Protein 6PBD (pdb70)

Structure (mmCIF, N/CA/C/O backbone):
data_6PBD
#
_entry.id   6PBD
#
_cell.length_a   67.683
_cell.length_b   117.939
_cell.length_c   119.598
_cell.angle_alpha   90.00
_cell.angle_beta   90.00
_cell.angle_gamma   90.00
#
_symmetry.space_group_name_H-M   'P 21 21 21'
#
loop_
_entity.id
_entity.type
_entity.pdbx_description
1 polymer 'Modification methylase CcrMI'
2 polymer "DNA (5'-D(*CP*GP*AP*TP*TP*CP*AP*AP*TP*GP*AP*AP*TP*CP*CP*CP*AP*AP*G)-3')"
3 polymer "DNA (5'-D(*GP*CP*TP*TP*GP*GP*GP*AP*TP*TP*CP*AP*TP*TP*GP*AP*AP*TP*C)-3')"
4 non-polymer SINEFUNGIN
5 non-polymer 1,2-ETHANEDIOL
6 water water
#
loop_
_atom_site.group_PDB
_atom_site.id
_atom_site.type_symbol
_atom_site.label_atom_id
_atom_site.label_alt_id
_atom_site.label_comp_id
_atom_site.label_asym_id
_atom_site.label_entity_id
_atom_site.label_seq_id
_atom_site.pdbx_PDB_ins_code
_atom_site.Cartn_x
_atom_site.Cartn_y
_atom_site.Cartn_z
_atom_site.occupancy
_atom_site.B_iso_or_equiv
_atom_site.auth_seq_id
_atom_site.auth_comp_id
_atom_site.auth_asym_id
_atom_site.auth_atom_id
_atom_site.pdbx_PDB_model_num
ATOM 1 N N . MET A 1 9 ? 30.709 24.977 -15.578 1.00 94.83 1 MET A N 1
ATOM 2 C CA . MET A 1 9 ? 31.710 24.012 -15.139 1.00 96.19 1 MET A CA 1
ATOM 3 C C . MET A 1 9 ? 32.788 24.697 -14.304 1.00 95.94 1 MET A C 1
ATOM 4 O O . MET A 1 9 ? 33.311 24.117 -13.351 1.00 97.95 1 MET A O 1
ATOM 9 N N . LYS A 1 10 ? 33.112 25.939 -14.665 1.00 94.86 2 LYS A N 1
ATOM 10 C CA . LYS A 1 10 ? 34.108 26.732 -13.945 1.00 86.47 2 LYS A CA 1
ATOM 11 C C . LYS A 1 10 ? 33.379 27.552 -12.888 1.00 79.48 2 LYS A C 1
ATOM 12 O O . LYS A 1 10 ? 32.954 28.684 -13.127 1.00 86.14 2 LYS A O 1
ATOM 18 N N . PHE A 1 11 ? 33.238 26.970 -11.700 1.00 66.63 3 PHE A N 1
ATOM 19 C CA . PHE A 1 11 ? 32.493 27.604 -10.623 1.00 62.27 3 PHE A CA 1
ATOM 20 C C . PHE A 1 11 ? 33.268 28.779 -10.032 1.00 67.02 3 PHE A C 1
ATOM 21 O O . PHE A 1 11 ? 34.496 28.867 -10.127 1.00 64.87 3 PHE A O 1
ATOM 29 N N . GLY A 1 12 ? 32.524 29.692 -9.413 1.00 60.90 4 GLY A N 1
ATOM 30 C CA . GLY A 1 12 ? 33.108 30.746 -8.621 1.00 58.56 4 GLY A CA 1
ATOM 31 C C . GLY A 1 12 ? 33.214 30.315 -7.173 1.00 62.22 4 GLY A C 1
ATOM 32 O O . GLY A 1 12 ? 33.119 29.128 -6.853 1.00 64.35 4 GLY A O 1
ATOM 33 N N . PRO A 1 13 ? 33.413 31.272 -6.263 1.00 66.92 5 PRO A N 1
ATOM 34 C CA . PRO A 1 13 ? 33.513 30.905 -4.840 1.00 55.20 5 PRO A CA 1
ATOM 35 C C . PRO A 1 13 ? 32.191 30.463 -4.239 1.00 49.94 5 PRO A C 1
ATOM 36 O O . PRO A 1 13 ? 32.188 29.665 -3.294 1.00 47.09 5 PRO A O 1
ATOM 40 N N . GLU A 1 14 ? 31.069 30.954 -4.755 1.00 55.43 6 GLU A N 1
ATOM 41 C CA . GLU A 1 14 ? 29.745 30.587 -4.273 1.00 50.61 6 GLU A CA 1
ATOM 42 C C . GLU A 1 14 ? 28.965 29.953 -5.414 1.00 55.20 6 GLU A C 1
ATOM 43 O O . GLU A 1 14 ? 28.866 30.534 -6.500 1.00 72.29 6 GLU A O 1
ATOM 49 N N . THR A 1 15 ? 28.419 28.764 -5.174 1.00 50.11 7 THR A N 1
ATOM 50 C CA . THR A 1 15 ? 27.603 28.079 -6.168 1.00 54.03 7 THR A CA 1
ATOM 51 C C . THR A 1 15 ? 26.378 27.508 -5.476 1.00 45.66 7 THR A C 1
ATOM 52 O O . THR A 1 15 ? 26.504 26.706 -4.546 1.00 52.60 7 THR A O 1
ATOM 56 N N . ILE A 1 16 ? 25.200 27.923 -5.931 1.00 47.27 8 ILE A N 1
ATOM 57 C CA . ILE A 1 16 ? 23.924 27.463 -5.401 1.00 60.22 8 ILE A CA 1
ATOM 58 C C . ILE A 1 16 ? 23.166 26.804 -6.543 1.00 47.39 8 ILE A C 1
ATOM 59 O O . ILE A 1 16 ? 22.937 27.432 -7.583 1.00 50.50 8 ILE A O 1
ATOM 64 N N . ILE A 1 17 ? 22.785 25.543 -6.357 1.00 50.65 9 ILE A N 1
ATOM 65 C CA . ILE A 1 17 ? 22.191 24.734 -7.415 1.00 56.36 9 ILE A CA 1
ATOM 66 C C . ILE A 1 17 ? 20.815 24.268 -6.964 1.00 46.24 9 ILE A C 1
ATOM 67 O O . ILE A 1 17 ? 20.678 23.654 -5.901 1.00 43.52 9 ILE A O 1
ATOM 72 N N . HIS A 1 18 ? 19.806 24.553 -7.782 1.00 49.01 10 HIS A N 1
ATOM 73 C CA . HIS A 1 18 ? 18.427 24.157 -7.517 1.00 50.27 10 HIS A CA 1
ATOM 74 C C . HIS A 1 18 ? 18.175 22.805 -8.178 1.00 49.53 10 HIS A C 1
ATOM 75 O O . HIS A 1 18 ? 18.212 22.694 -9.408 1.00 57.57 10 HIS A O 1
ATOM 82 N N . GLY A 1 19 ? 17.922 21.783 -7.374 1.00 46.95 11 GLY A N 1
ATOM 83 C CA . GLY A 1 19 ? 17.621 20.475 -7.917 1.00 47.41 11 GLY A CA 1
ATOM 84 C C . GLY A 1 19 ? 17.859 19.380 -6.894 1.00 44.25 11 GLY A C 1
ATOM 85 O O . GLY A 1 19 ? 18.149 19.641 -5.726 1.00 43.91 11 GLY A O 1
ATOM 86 N N . ASP A 1 20 ? 17.724 18.143 -7.370 1.00 44.77 12 ASP A N 1
ATOM 87 C CA . ASP A 1 20 ? 17.914 16.968 -6.529 1.00 50.27 12 ASP A CA 1
ATOM 88 C C . ASP A 1 20 ? 19.401 16.665 -6.377 1.00 40.69 12 ASP A C 1
ATOM 89 O O . ASP A 1 20 ? 20.149 16.674 -7.359 1.00 44.30 12 ASP A O 1
ATOM 94 N N . CYS A 1 21 ? 19.825 16.381 -5.141 1.00 39.67 13 CYS A N 1
ATOM 95 C CA . CYS A 1 21 ? 21.254 16.287 -4.855 1.00 41.07 13 CYS A CA 1
ATOM 96 C C . CYS A 1 21 ? 21.905 15.097 -5.547 1.00 45.02 13 CYS A C 1
ATOM 97 O O . CYS A 1 21 ? 23.081 15.169 -5.914 1.00 56.26 13 CYS A O 1
ATOM 100 N N . ILE A 1 22 ? 21.173 13.999 -5.727 1.00 45.07 14 ILE A N 1
ATOM 101 C CA . ILE A 1 22 ? 21.739 12.846 -6.420 1.00 49.45 14 ILE A CA 1
ATOM 102 C C . ILE A 1 22 ? 22.013 13.186 -7.880 1.00 51.67 14 ILE A C 1
ATOM 103 O O . ILE A 1 22 ? 23.117 12.965 -8.391 1.00 57.47 14 ILE A O 1
ATOM 108 N N . GLU A 1 23 ? 21.012 13.741 -8.568 1.00 43.97 15 GLU A N 1
ATOM 109 C CA . GLU A 1 23 ? 21.182 14.098 -9.973 1.00 48.42 15 GLU A CA 1
ATOM 110 C C . GLU A 1 23 ? 22.259 15.162 -10.154 1.00 51.54 15 GLU A C 1
ATOM 111 O O . GLU A 1 23 ? 23.072 15.082 -11.082 1.00 56.79 15 GLU A O 1
ATOM 117 N N . GLN A 1 24 ? 22.290 16.163 -9.272 1.00 49.12 16 GLN A N 1
ATOM 118 C CA . GLN A 1 24 ? 23.224 17.268 -9.455 1.00 45.17 16 GLN A CA 1
ATOM 119 C C . GLN A 1 24 ? 24.649 16.866 -9.093 1.00 47.21 16 GLN A C 1
ATOM 120 O O . GLN A 1 24 ? 25.604 17.316 -9.737 1.00 58.11 16 GLN A O 1
ATOM 126 N N . MET A 1 25 ? 24.818 16.025 -8.067 1.00 45.43 17 MET A N 1
ATOM 127 C CA . MET A 1 25 ? 26.156 15.545 -7.730 1.00 41.82 17 MET A CA 1
ATOM 128 C C . MET A 1 25 ? 26.726 14.686 -8.851 1.00 43.47 17 MET A C 1
ATOM 129 O O . MET A 1 25 ? 27.918 14.778 -9.170 1.00 48.79 17 MET A O 1
ATOM 134 N N . ASN A 1 26 ? 25.887 13.857 -9.476 1.00 47.72 18 ASN A N 1
ATOM 135 C CA . ASN A 1 26 ? 26.351 13.032 -10.586 1.00 55.36 18 ASN A CA 1
ATOM 136 C C . ASN A 1 26 ? 26.785 13.865 -11.786 1.00 57.06 18 ASN A C 1
ATOM 137 O O . ASN A 1 26 ? 27.524 13.358 -12.637 1.00 61.66 18 ASN A O 1
ATOM 142 N N . ALA A 1 27 ? 26.351 15.123 -11.872 1.00 49.45 19 ALA A N 1
ATOM 143 C CA . ALA A 1 27 ? 26.763 16.013 -12.949 1.00 52.12 19 ALA A CA 1
ATOM 144 C C . ALA A 1 27 ? 28.054 16.761 -12.645 1.00 52.07 19 ALA A C 1
ATOM 145 O O . ALA A 1 27 ? 28.640 17.349 -13.561 1.00 56.76 19 ALA A O 1
ATOM 147 N N . LEU A 1 28 ? 28.506 16.759 -11.389 1.00 53.18 20 LEU A N 1
ATOM 148 C CA . LEU A 1 28 ? 29.773 17.364 -11.015 1.00 53.62 20 LEU A CA 1
ATOM 149 C C . LEU A 1 28 ? 30.930 16.434 -11.376 1.00 56.18 20 LEU A C 1
ATOM 150 O O . LEU A 1 28 ? 30.761 15.213 -11.425 1.00 59.07 20 LEU A O 1
ATOM 155 N N . PRO A 1 29 ? 32.115 16.988 -11.636 1.00 58.36 21 PRO A N 1
ATOM 156 C CA . PRO A 1 29 ? 33.279 16.133 -11.894 1.00 54.98 21 PRO A CA 1
ATOM 157 C C . PRO A 1 29 ? 33.635 15.315 -10.662 1.00 50.13 21 PRO A C 1
ATOM 158 O O . PRO A 1 29 ? 33.393 15.726 -9.526 1.00 48.05 21 PRO A O 1
ATOM 162 N N . GLU A 1 30 ? 34.217 14.143 -10.897 1.00 54.25 22 GLU A N 1
ATOM 163 C CA . GLU A 1 30 ? 34.625 13.289 -9.792 1.00 59.14 22 GLU A CA 1
ATOM 164 C C . GLU A 1 30 ? 35.861 13.856 -9.097 1.00 60.56 22 GLU A C 1
ATOM 165 O O . GLU A 1 30 ? 36.674 14.560 -9.704 1.00 60.83 22 GLU A O 1
ATOM 171 N N . LYS A 1 31 ? 35.989 13.545 -7.806 1.00 55.25 23 LYS A N 1
ATOM 172 C CA . LYS A 1 31 ? 37.127 13.972 -6.990 1.00 55.66 23 LYS A CA 1
ATOM 173 C C . LYS A 1 31 ? 37.319 15.485 -7.070 1.00 53.94 23 LYS A C 1
ATOM 174 O O . LYS A 1 31 ? 38.407 15.990 -7.353 1.00 48.63 23 LYS A O 1
ATOM 180 N N . SER A 1 32 ? 36.236 16.214 -6.802 1.00 59.62 24 SER A N 1
ATOM 181 C CA . SER A 1 32 ? 36.188 17.647 -7.039 1.00 57.21 24 SER A CA 1
ATOM 182 C C . SER A 1 32 ? 36.022 18.495 -5.784 1.00 49.34 24 SER A C 1
ATOM 183 O O . SER A 1 32 ? 36.164 19.719 -5.874 1.00 51.02 24 SER A O 1
ATOM 186 N N . VAL A 1 33 ? 35.726 17.901 -4.626 1.00 44.41 25 VAL A N 1
ATOM 187 C CA . VAL A 1 33 ? 35.461 18.673 -3.418 1.00 47.42 25 VAL A CA 1
ATOM 188 C C . VAL A 1 33 ? 36.316 18.155 -2.269 1.00 49.76 25 VAL A C 1
ATOM 189 O O . VAL A 1 33 ? 36.609 16.959 -2.169 1.00 44.27 25 VAL A O 1
ATOM 193 N N . ASP A 1 34 ? 36.711 19.077 -1.388 1.00 47.46 26 ASP A N 1
ATOM 194 C CA . ASP A 1 34 ? 37.579 18.735 -0.267 1.00 40.18 26 ASP A CA 1
ATOM 195 C C . ASP A 1 34 ? 36.796 18.205 0.927 1.00 36.69 26 ASP A C 1
ATOM 196 O O . ASP A 1 34 ? 37.291 17.334 1.650 1.00 35.38 26 ASP A O 1
ATOM 201 N N . LEU A 1 35 ? 35.586 18.709 1.148 1.00 36.50 27 LEU A N 1
ATOM 202 C CA . LEU A 1 35 ? 34.796 18.303 2.297 1.00 34.17 27 LEU A CA 1
ATOM 203 C C . LEU A 1 35 ? 33.329 18.286 1.907 1.00 31.42 27 LEU A C 1
ATOM 204 O O . LEU A 1 35 ? 32.879 19.097 1.094 1.00 39.58 27 LEU A O 1
ATOM 209 N N . ILE A 1 36 ? 32.587 17.359 2.502 1.00 32.45 28 ILE A N 1
ATOM 210 C CA . ILE A 1 36 ? 31.143 17.269 2.331 1.00 35.06 28 ILE A CA 1
ATOM 211 C C . ILE A 1 36 ? 30.494 17.361 3.704 1.00 34.81 28 ILE A C 1
ATOM 212 O O . ILE A 1 36 ? 30.881 16.637 4.629 1.00 38.12 28 ILE A O 1
ATOM 217 N N . PHE A 1 37 ? 29.530 18.268 3.845 1.00 38.29 29 PHE A N 1
ATOM 218 C CA . PHE A 1 37 ? 28.701 18.352 5.040 1.00 39.91 29 PHE A CA 1
ATOM 219 C C . PHE A 1 37 ? 27.264 18.061 4.639 1.00 37.55 29 PHE A C 1
ATOM 220 O O . PHE A 1 37 ? 26.683 18.792 3.831 1.00 35.42 29 PHE A O 1
ATOM 228 N N . ALA A 1 38 ? 26.690 17.007 5.210 1.00 41.64 30 ALA A N 1
ATOM 229 C CA . ALA A 1 38 ? 25.355 16.553 4.845 1.00 46.57 30 ALA A CA 1
ATOM 230 C C . ALA A 1 38 ? 24.460 16.565 6.075 1.00 47.57 30 ALA A C 1
ATOM 231 O O . ALA A 1 38 ? 24.763 15.907 7.077 1.00 35.95 30 ALA A O 1
ATOM 233 N N . ASP A 1 39 ? 23.366 17.313 5.992 1.00 46.45 31 ASP A N 1
ATOM 234 C CA . ASP A 1 39 ? 22.292 17.297 6.974 1.00 28.51 31 ASP A CA 1
ATOM 235 C C . ASP A 1 39 ? 21.061 16.697 6.305 1.00 28.20 31 ASP A C 1
ATOM 236 O O . ASP A 1 39 ? 20.139 17.431 5.931 1.00 32.52 31 ASP A O 1
ATOM 241 N N . PRO A 1 40 ? 21.008 15.381 6.127 1.00 31.37 32 PRO A N 1
ATOM 242 C CA . PRO A 1 40 ? 19.899 14.778 5.386 1.00 38.65 32 PRO A CA 1
ATOM 243 C C . PRO A 1 40 ? 18.635 14.776 6.223 1.00 42.76 32 PRO A C 1
ATOM 244 O O . PRO A 1 40 ? 18.696 14.952 7.450 1.00 34.32 32 PRO A O 1
ATOM 248 N N . PRO A 1 41 ? 17.471 14.589 5.604 1.00 36.71 33 PRO A N 1
ATOM 249 C CA . PRO A 1 41 ? 16.255 14.346 6.387 1.00 33.54 33 PRO A CA 1
ATOM 250 C C . PRO A 1 41 ? 16.456 13.172 7.336 1.00 35.56 33 PRO A C 1
ATOM 251 O O . PRO A 1 41 ? 17.050 12.153 6.974 1.00 33.43 33 PRO A O 1
ATOM 255 N N . TYR A 1 42 ? 15.967 13.327 8.570 1.00 29.29 34 TYR A N 1
ATOM 256 C CA . TYR A 1 42 ? 16.162 12.300 9.587 1.00 28.94 34 TYR A CA 1
ATOM 257 C C . TYR A 1 42 ? 15.116 11.197 9.521 1.00 31.39 34 TYR A C 1
ATOM 258 O O . TYR A 1 42 ? 15.361 10.102 10.041 1.00 35.37 34 TYR A O 1
ATOM 267 N N . ASN A 1 43 ? 13.964 11.458 8.901 1.00 32.33 35 ASN A N 1
ATOM 268 C CA . ASN A 1 43 ? 12.816 10.554 8.944 1.00 31.86 35 ASN A CA 1
ATOM 269 C C . ASN A 1 43 ? 12.417 10.283 10.400 1.00 34.70 35 ASN A C 1
ATOM 270 O O . ASN A 1 43 ? 12.620 9.201 10.955 1.00 36.80 35 ASN A O 1
ATOM 275 N N . LEU A 1 44 ? 11.848 11.325 11.011 1.00 36.73 36 LEU A N 1
ATOM 276 C CA . LEU A 1 44 ? 11.522 11.273 12.432 1.00 34.39 36 LEU A CA 1
ATOM 277 C C . LEU A 1 44 ? 10.416 10.269 12.732 1.00 35.87 36 LEU A C 1
ATOM 278 O O . LEU A 1 44 ? 10.348 9.748 13.850 1.00 38.51 36 LEU A O 1
ATOM 283 N N . GLN A 1 45 ? 9.550 9.985 11.756 1.00 35.94 37 GLN A N 1
ATOM 284 C CA . GLN A 1 45 ? 8.425 9.065 11.936 1.00 37.78 37 GLN A CA 1
ATOM 285 C C . GLN A 1 45 ? 7.547 9.494 13.113 1.00 44.08 37 GLN A C 1
ATOM 286 O O . GLN A 1 45 ? 7.285 8.724 14.041 1.00 43.36 37 GLN A O 1
ATOM 292 N N . LEU A 1 46 ? 7.094 10.744 13.068 1.00 43.36 38 LEU A N 1
ATOM 293 C CA . LEU A 1 46 ? 6.226 11.278 14.107 1.00 43.49 38 LEU A CA 1
ATOM 294 C C . LEU A 1 46 ? 4.796 10.795 13.902 1.00 56.47 38 LEU A C 1
ATOM 295 O O . LEU A 1 46 ? 4.292 10.756 12.775 1.00 68.57 38 LEU A O 1
ATOM 300 N N . GLY A 1 47 ? 4.143 10.428 15.001 1.00 58.96 39 GLY A N 1
ATOM 301 C CA . GLY A 1 47 ? 2.792 9.905 14.939 1.00 62.22 39 GLY A CA 1
ATOM 302 C C . GLY A 1 47 ? 1.734 10.957 14.683 1.00 67.19 39 GLY A C 1
ATOM 303 O O . GLY A 1 47 ? 0.893 10.795 13.793 1.00 86.55 39 GLY A O 1
ATOM 304 N N . GLY A 1 48 ? 1.760 12.040 15.455 1.00 61.30 40 GLY A N 1
ATOM 305 C CA . GLY A 1 48 ? 0.767 13.086 15.316 1.00 60.06 40 GLY A CA 1
ATOM 306 C C . GLY A 1 48 ? 1.123 14.355 16.062 1.00 62.67 40 GLY A C 1
ATOM 307 O O . GLY A 1 48 ? 2.304 14.665 16.244 1.00 69.66 40 GLY A O 1
ATOM 308 N N . ASP A 1 49 ? 0.108 15.094 16.503 1.00 57.53 41 ASP A N 1
ATOM 309 C CA . ASP A 1 49 ? 0.339 16.366 17.171 1.00 59.06 41 ASP A CA 1
ATOM 310 C C . ASP A 1 49 ? 0.850 16.160 18.593 1.00 58.10 41 ASP A C 1
ATOM 311 O O . ASP A 1 49 ? 0.466 15.216 19.289 1.00 59.33 41 ASP A O 1
ATOM 316 N N . LEU A 1 50 ? 1.725 17.067 19.018 1.00 54.88 42 LEU A N 1
ATOM 317 C CA . LEU A 1 50 ? 2.261 17.100 20.371 1.00 47.27 42 LEU A CA 1
ATOM 318 C C . LEU A 1 50 ? 1.932 18.449 20.993 1.00 46.96 42 LEU A C 1
ATOM 319 O O . LEU A 1 50 ? 2.197 19.493 20.388 1.00 46.39 42 LEU A O 1
ATOM 324 N N . LEU A 1 51 ? 1.360 18.427 22.194 1.00 49.66 43 LEU A N 1
ATOM 325 C CA . LEU A 1 51 ? 0.955 19.636 22.895 1.00 47.54 43 LEU A CA 1
ATOM 326 C C . LEU A 1 51 ? 1.867 19.890 24.089 1.00 50.93 43 LEU A C 1
ATOM 327 O O . LEU A 1 51 ? 2.261 18.955 24.793 1.00 53.08 43 LEU A O 1
ATOM 332 N N . ARG A 1 52 ? 2.199 21.161 24.309 1.00 53.42 44 ARG A N 1
ATOM 333 C CA . ARG A 1 52 ? 2.916 21.566 25.504 1.00 45.32 44 ARG A CA 1
ATOM 334 C C . ARG A 1 52 ? 1.992 21.471 26.719 1.00 46.79 44 ARG A C 1
ATOM 335 O O . ARG A 1 52 ? 0.772 21.367 26.570 1.00 46.94 44 ARG A O 1
ATOM 343 N N . PRO A 1 53 ? 2.552 21.493 27.936 1.00 47.32 45 PRO A N 1
ATOM 344 C CA . PRO A 1 53 ? 1.693 21.423 29.133 1.00 49.66 45 PRO A CA 1
ATOM 345 C C . PRO A 1 53 ? 0.622 22.499 29.195 1.00 53.01 45 PRO A C 1
ATOM 346 O O . PRO A 1 53 ? -0.416 22.285 29.834 1.00 62.01 45 PRO A O 1
ATOM 350 N N . ASP A 1 54 ? 0.834 23.650 28.556 1.00 61.15 46 ASP A N 1
ATOM 351 C CA . ASP A 1 54 ? -0.175 24.698 28.486 1.00 64.53 46 ASP A CA 1
ATOM 352 C C . ASP A 1 54 ? -1.097 24.544 27.278 1.00 69.00 46 ASP A C 1
ATOM 353 O O . ASP A 1 54 ? -1.760 25.514 26.890 1.00 69.59 46 ASP A O 1
ATOM 358 N N . ASN A 1 55 ? -1.140 23.353 26.677 1.00 63.99 47 ASN A N 1
ATOM 359 C CA . ASN A 1 55 ? -2.029 22.968 25.581 1.00 61.78 47 ASN A CA 1
ATOM 360 C C . ASN A 1 55 ? -1.718 23.668 24.264 1.00 67.51 47 ASN A C 1
ATOM 361 O O . ASN A 1 55 ? -2.509 23.563 23.319 1.00 77.38 47 ASN A O 1
ATOM 366 N N . SER A 1 56 ? -0.596 24.375 24.165 1.00 58.54 48 SER A N 1
ATOM 367 C CA . SER A 1 56 ? -0.198 24.961 22.894 1.00 62.05 48 SER A CA 1
ATOM 368 C C . SER A 1 56 ? 0.528 23.926 22.041 1.00 58.09 48 SER A C 1
ATOM 369 O O . SER A 1 56 ? 1.260 23.071 22.550 1.00 52.77 48 SER A O 1
ATOM 372 N N . LYS A 1 57 ? 0.317 24.009 20.730 1.00 56.45 49 LYS A N 1
ATOM 373 C CA . LYS A 1 57 ? 0.839 23.003 19.817 1.00 54.15 49 LYS A CA 1
ATOM 374 C C . LYS A 1 57 ? 2.308 23.255 19.501 1.00 48.84 49 LYS A C 1
ATOM 375 O O . LYS A 1 57 ? 2.743 24.401 19.350 1.00 57.24 49 LYS A O 1
ATOM 381 N N . VAL A 1 58 ? 3.072 22.172 19.409 1.00 45.79 50 VAL A N 1
ATOM 382 C CA . VAL A 1 58 ? 4.458 22.238 18.964 1.00 45.36 50 VAL A CA 1
ATOM 383 C C . VAL A 1 58 ? 4.485 22.259 17.441 1.00 52.09 50 VAL A C 1
ATOM 384 O O . VAL A 1 58 ? 3.834 21.437 16.785 1.00 56.47 50 VAL A O 1
ATOM 388 N N . ASP A 1 59 ? 5.233 23.202 16.873 1.00 47.42 51 ASP A N 1
ATOM 389 C CA . ASP A 1 59 ? 5.433 23.255 15.426 1.00 53.35 51 ASP A CA 1
ATOM 390 C C . ASP A 1 59 ? 6.464 22.190 15.070 1.00 52.62 51 ASP A C 1
ATOM 391 O O . ASP A 1 59 ? 7.671 22.436 15.047 1.00 49.59 51 ASP A O 1
ATOM 396 N N . ALA A 1 60 ? 5.977 20.985 14.800 1.00 51.96 52 ALA A N 1
ATOM 397 C CA . ALA A 1 60 ? 6.839 19.844 14.539 1.00 46.03 52 ALA A CA 1
ATOM 398 C C . ALA A 1 60 ? 7.278 19.813 13.079 1.00 46.10 52 ALA A C 1
ATOM 399 O O . ALA A 1 60 ? 6.622 20.362 12.190 1.00 42.70 52 ALA A O 1
ATOM 401 N N . VAL A 1 61 ? 8.413 19.157 12.844 1.00 41.77 53 VAL A N 1
ATOM 402 C CA . VAL A 1 61 ? 8.930 18.959 11.497 1.00 44.09 53 VAL A CA 1
ATOM 403 C C . VAL A 1 61 ? 8.072 17.912 10.800 1.00 52.51 53 VAL A C 1
ATOM 404 O O . VAL A 1 61 ? 8.315 16.706 10.925 1.00 55.32 53 VAL A O 1
ATOM 408 N N . ASP A 1 62 ? 7.053 18.369 10.070 1.00 51.63 54 ASP A N 1
ATOM 409 C CA . ASP A 1 62 ? 6.135 17.489 9.357 1.00 60.84 54 ASP A CA 1
ATOM 410 C C . ASP A 1 62 ? 6.215 17.687 7.848 1.00 57.29 54 ASP A C 1
ATOM 411 O O . ASP A 1 62 ? 5.316 17.254 7.120 1.00 60.69 54 ASP A O 1
ATOM 416 N N . ASP A 1 63 ? 7.277 18.331 7.368 1.00 57.81 55 ASP A N 1
ATOM 417 C CA . ASP A 1 63 ? 7.401 18.640 5.951 1.00 55.86 55 ASP A CA 1
ATOM 418 C C . ASP A 1 63 ? 7.476 17.363 5.121 1.00 56.61 55 ASP A C 1
ATOM 419 O O . ASP A 1 63 ? 7.898 16.305 5.599 1.00 50.67 55 ASP A O 1
ATOM 424 N N . HIS A 1 64 ? 7.059 17.479 3.857 1.00 52.12 56 HIS A N 1
ATOM 425 C CA . HIS A 1 64 ? 6.975 16.314 2.983 1.00 44.02 56 HIS A CA 1
ATOM 426 C C . HIS A 1 64 ? 8.333 15.661 2.771 1.00 42.50 56 HIS A C 1
ATOM 427 O O . HIS A 1 64 ? 8.410 14.438 2.606 1.00 50.20 56 HIS A O 1
ATOM 434 N N . TRP A 1 65 ? 9.411 16.447 2.775 1.00 43.68 57 TRP A N 1
ATOM 435 C CA . TRP A 1 65 ? 10.725 15.892 2.466 1.00 39.57 57 TRP A CA 1
ATOM 436 C C . TRP A 1 65 ? 11.304 15.044 3.593 1.00 37.72 57 TRP A C 1
ATOM 437 O O . TRP A 1 65 ? 12.376 14.461 3.404 1.00 42.58 57 TRP A O 1
ATOM 448 N N . ASP A 1 66 ? 10.643 14.953 4.746 1.00 40.12 58 ASP A N 1
ATOM 449 C CA . ASP A 1 66 ? 11.084 14.078 5.824 1.00 39.93 58 ASP A CA 1
ATOM 450 C C . ASP A 1 66 ? 10.243 12.810 5.920 1.00 38.71 58 ASP A C 1
ATOM 451 O O . ASP A 1 66 ? 10.449 12.007 6.834 1.00 46.75 58 ASP A O 1
ATOM 456 N N . GLN A 1 67 ? 9.312 12.605 4.992 1.00 39.80 59 GLN A N 1
ATOM 457 C CA . GLN A 1 67 ? 8.415 11.457 5.018 1.00 45.30 59 GLN A CA 1
ATOM 458 C C . GLN A 1 67 ? 8.981 10.350 4.138 1.00 49.79 59 GLN A C 1
ATOM 459 O O . GLN A 1 67 ? 9.231 10.563 2.947 1.00 50.71 59 GLN A O 1
ATOM 465 N N . PHE A 1 68 ? 9.184 9.175 4.728 1.00 46.65 60 PHE A N 1
ATOM 466 C CA . PHE A 1 68 ? 9.630 7.993 4.009 1.00 39.42 60 PHE A CA 1
ATOM 467 C C . PHE A 1 68 ? 8.698 6.837 4.332 1.00 48.22 60 PHE A C 1
ATOM 468 O O . PHE A 1 68 ? 8.166 6.740 5.442 1.00 56.10 60 PHE A O 1
ATOM 476 N N . GLU A 1 69 ? 8.503 5.958 3.348 1.00 51.90 61 GLU A N 1
ATOM 477 C CA . GLU A 1 69 ? 7.557 4.862 3.526 1.00 55.70 61 GLU A CA 1
ATOM 478 C C . GLU A 1 69 ? 8.039 3.849 4.557 1.00 57.27 61 GLU A C 1
ATOM 479 O O . GLU A 1 69 ? 7.215 3.205 5.216 1.00 62.18 61 GLU A O 1
ATOM 485 N N . SER A 1 70 ? 9.351 3.700 4.723 1.00 52.21 62 SER A N 1
ATOM 486 C CA . SER A 1 70 ? 9.883 2.657 5.591 1.00 48.10 62 SER A CA 1
ATOM 487 C C . SER A 1 70 ? 11.370 2.900 5.808 1.00 46.41 62 SER A C 1
ATOM 488 O O . SER A 1 70 ? 11.970 3.797 5.208 1.00 44.30 62 SER A O 1
ATOM 491 N N . PHE A 1 71 ? 11.957 2.077 6.682 1.00 45.54 63 PHE A N 1
ATOM 492 C CA . PHE A 1 71 ? 13.409 2.047 6.823 1.00 43.88 63 PHE A CA 1
ATOM 493 C C . PHE A 1 71 ? 14.080 1.690 5.504 1.00 47.09 63 PHE A C 1
ATOM 494 O O . PHE A 1 71 ? 15.100 2.285 5.137 1.00 43.90 63 PHE A O 1
ATOM 502 N N . ALA A 1 72 ? 13.520 0.715 4.780 1.00 44.04 64 ALA A N 1
ATOM 503 C CA . ALA A 1 72 ? 14.133 0.254 3.538 1.00 47.55 64 ALA A CA 1
ATOM 504 C C . ALA A 1 72 ? 14.162 1.358 2.488 1.00 50.72 64 ALA A C 1
ATOM 505 O O . ALA A 1 72 ? 15.152 1.507 1.762 1.00 56.78 64 ALA A O 1
ATOM 507 N N . ALA A 1 73 ? 13.083 2.137 2.387 1.00 47.89 65 ALA A N 1
ATOM 508 C CA . ALA A 1 73 ? 13.080 3.267 1.465 1.00 53.17 65 ALA A CA 1
ATOM 509 C C . ALA A 1 73 ? 14.111 4.314 1.873 1.00 52.44 65 ALA A C 1
ATOM 510 O O . ALA A 1 73 ? 14.766 4.917 1.014 1.00 52.69 65 ALA A O 1
ATOM 512 N N . TYR A 1 74 ? 14.277 4.539 3.181 1.00 43.87 66 TYR A N 1
ATOM 513 C CA . TYR A 1 74 ? 15.280 5.494 3.642 1.00 31.93 66 TYR A CA 1
ATOM 514 C C . TYR A 1 74 ? 16.692 4.985 3.375 1.00 36.22 66 TYR A C 1
ATOM 515 O O . TYR A 1 74 ? 17.584 5.768 3.028 1.00 36.21 66 TYR A O 1
ATOM 524 N N . ASP A 1 75 ? 16.915 3.678 3.536 1.00 38.43 67 ASP A N 1
ATOM 525 C CA . ASP A 1 75 ? 18.241 3.117 3.294 1.00 36.35 67 ASP A CA 1
ATOM 526 C C . ASP A 1 75 ? 18.626 3.210 1.821 1.00 41.78 67 ASP A C 1
ATOM 527 O O . ASP A 1 75 ? 19.781 3.512 1.497 1.00 46.34 67 ASP A O 1
ATOM 532 N N . LYS A 1 76 ? 17.680 2.953 0.913 1.00 41.02 68 LYS A N 1
ATOM 533 C CA . LYS A 1 76 ? 17.984 3.072 -0.511 1.00 49.02 68 LYS A CA 1
ATOM 534 C C . LYS A 1 76 ? 18.331 4.509 -0.879 1.00 46.82 68 LYS A C 1
ATOM 535 O O . LYS A 1 76 ? 19.284 4.752 -1.627 1.00 42.30 68 LYS A O 1
ATOM 541 N N . PHE A 1 77 ? 17.573 5.475 -0.352 1.00 48.83 69 PHE A N 1
ATOM 542 C CA . PHE A 1 77 ? 17.917 6.879 -0.550 1.00 34.05 69 PHE A CA 1
ATOM 543 C C . PHE A 1 77 ? 19.283 7.202 0.042 1.00 33.80 69 PHE A C 1
ATOM 544 O O . PHE A 1 77 ? 20.094 7.892 -0.589 1.00 36.93 69 PHE A O 1
ATOM 552 N N . THR A 1 78 ? 19.563 6.696 1.246 1.00 34.38 70 THR A N 1
ATOM 553 C CA . THR A 1 78 ? 20.826 7.000 1.914 1.00 32.83 70 THR A CA 1
ATOM 554 C C . THR A 1 78 ? 22.017 6.463 1.126 1.00 37.67 70 THR A C 1
ATOM 555 O O . THR A 1 78 ? 22.991 7.184 0.881 1.00 35.19 70 THR A O 1
ATOM 559 N N . ARG A 1 79 ? 21.959 5.190 0.727 1.00 38.96 71 ARG A N 1
ATOM 560 C CA . ARG A 1 79 ? 23.063 4.608 -0.030 1.00 39.67 71 ARG A CA 1
ATOM 561 C C . ARG A 1 79 ? 23.251 5.302 -1.371 1.00 43.29 71 ARG A C 1
ATOM 562 O O . ARG A 1 79 ? 24.365 5.326 -1.907 1.00 48.45 71 ARG A O 1
ATOM 570 N N . GLU A 1 80 ? 22.183 5.884 -1.920 1.00 42.09 72 GLU A N 1
ATOM 571 C CA . GLU A 1 80 ? 22.261 6.505 -3.238 1.00 40.27 72 GLU A CA 1
ATOM 572 C C . GLU A 1 80 ? 23.004 7.838 -3.189 1.00 35.88 72 GLU A C 1
ATOM 573 O O . GLU A 1 80 ? 23.938 8.061 -3.966 1.00 41.97 72 GLU A O 1
ATOM 579 N N . TRP A 1 81 ? 22.617 8.738 -2.282 1.00 36.73 73 TRP A N 1
ATOM 580 C CA . TRP A 1 81 ? 23.305 10.025 -2.236 1.00 42.09 73 TRP A CA 1
ATOM 581 C C . TRP A 1 81 ? 24.694 9.899 -1.619 1.00 36.33 73 TRP A C 1
ATOM 582 O O . TRP A 1 81 ? 25.587 10.686 -1.953 1.00 37.90 73 TRP A O 1
ATOM 593 N N . LEU A 1 82 ? 24.900 8.922 -0.731 1.00 41.14 74 LEU A N 1
ATOM 594 C CA . LEU A 1 82 ? 26.239 8.687 -0.198 1.00 30.79 74 LEU A CA 1
ATOM 595 C C . LEU A 1 82 ? 27.185 8.192 -1.284 1.00 32.58 74 LEU A C 1
ATOM 596 O O . LEU A 1 82 ? 28.359 8.580 -1.315 1.00 43.25 74 LEU A O 1
ATOM 601 N N . LYS A 1 83 ? 26.696 7.338 -2.185 1.00 34.19 75 LYS A N 1
ATOM 602 C CA . LYS A 1 83 ? 27.527 6.895 -3.299 1.00 36.34 75 LYS A CA 1
ATOM 603 C C . LYS A 1 83 ? 27.869 8.056 -4.225 1.00 42.09 75 LYS A C 1
ATOM 604 O O . LYS A 1 83 ? 29.013 8.180 -4.680 1.00 47.03 75 LYS A O 1
ATOM 610 N N . ALA A 1 84 ? 26.892 8.920 -4.513 1.00 39.79 76 ALA A N 1
ATOM 611 C CA . ALA A 1 84 ? 27.168 10.093 -5.334 1.00 41.17 76 ALA A CA 1
ATOM 612 C C . ALA A 1 84 ? 28.102 11.062 -4.623 1.00 40.96 76 ALA A C 1
ATOM 613 O O . ALA A 1 84 ? 28.927 11.714 -5.273 1.00 41.58 76 ALA A O 1
ATOM 615 N N . ALA A 1 85 ? 27.998 11.163 -3.296 1.00 38.92 77 ALA A N 1
ATOM 616 C CA . ALA A 1 85 ? 28.898 12.037 -2.549 1.00 38.98 77 ALA A CA 1
ATOM 617 C C . ALA A 1 85 ? 30.329 11.514 -2.594 1.00 38.39 77 ALA A C 1
ATOM 618 O O . ALA A 1 85 ? 31.274 12.277 -2.827 1.00 40.83 77 ALA A O 1
ATOM 620 N N . ARG A 1 86 ? 30.507 10.208 -2.379 1.00 39.18 78 ARG A N 1
ATOM 621 C CA . ARG A 1 86 ? 31.845 9.628 -2.407 1.00 43.56 78 ARG A CA 1
ATOM 622 C C . ARG A 1 86 ? 32.506 9.804 -3.769 1.00 52.16 78 ARG A C 1
ATOM 623 O O . ARG A 1 86 ? 33.734 9.926 -3.851 1.00 66.25 78 ARG A O 1
ATOM 631 N N . ARG A 1 87 ? 31.713 9.835 -4.843 1.00 46.25 79 ARG A N 1
ATOM 632 C CA . ARG A 1 87 ? 32.281 9.981 -6.179 1.00 39.97 79 ARG A CA 1
ATOM 633 C C . ARG A 1 87 ? 32.944 11.341 -6.365 1.00 47.32 79 ARG A C 1
ATOM 634 O O . ARG A 1 87 ? 34.046 11.428 -6.919 1.00 52.10 79 ARG A O 1
ATOM 642 N N . VAL A 1 88 ? 32.289 12.417 -5.914 1.00 47.64 80 VAL A N 1
ATOM 643 C CA . VAL A 1 88 ? 32.831 13.762 -6.119 1.00 49.06 80 VAL A CA 1
ATOM 644 C C . VAL A 1 88 ? 33.842 14.167 -5.061 1.00 41.03 80 VAL A C 1
ATOM 645 O O . VAL A 1 88 ? 34.504 15.200 -5.221 1.00 41.44 80 VAL A O 1
ATOM 649 N N . LEU A 1 89 ? 33.986 13.385 -3.994 1.00 38.62 81 LEU A N 1
ATOM 650 C CA . LEU A 1 89 ? 34.937 13.703 -2.938 1.00 36.16 81 LEU A CA 1
ATOM 651 C C . LEU A 1 89 ? 36.356 13.363 -3.380 1.00 44.67 81 LEU A C 1
ATOM 652 O O . LEU A 1 89 ? 36.593 12.341 -4.031 1.00 39.02 81 LEU A O 1
ATOM 657 N N . LYS A 1 90 ? 37.301 14.232 -3.030 1.00 42.68 82 LYS A N 1
ATOM 658 C CA . LYS A 1 90 ? 38.699 13.981 -3.342 1.00 44.50 82 LYS A CA 1
ATOM 659 C C . LYS A 1 90 ? 39.236 12.825 -2.502 1.00 45.58 82 LYS A C 1
ATOM 660 O O . LYS A 1 90 ? 38.675 12.459 -1.465 1.00 51.22 82 LYS A O 1
ATOM 666 N N . ASP A 1 91 ? 40.350 12.252 -2.963 1.00 50.91 83 ASP A N 1
ATOM 667 C CA . ASP A 1 91 ? 40.904 11.075 -2.300 1.00 46.46 83 ASP A CA 1
ATOM 668 C C . ASP A 1 91 ? 41.388 11.386 -0.889 1.00 46.89 83 ASP A C 1
ATOM 669 O O . ASP A 1 91 ? 41.330 10.516 -0.013 1.00 49.84 83 ASP A O 1
ATOM 674 N N . ASP A 1 92 ? 41.865 12.606 -0.645 1.00 49.62 84 ASP A N 1
ATOM 675 C CA . ASP A 1 92 ? 42.261 13.031 0.690 1.00 49.76 84 ASP A CA 1
ATOM 676 C C . ASP A 1 92 ? 41.183 13.866 1.374 1.00 44.27 84 ASP A C 1
ATOM 677 O O . ASP A 1 92 ? 41.482 14.599 2.323 1.00 51.42 84 ASP A O 1
ATOM 682 N N . GLY A 1 93 ? 39.935 13.768 0.910 1.00 40.16 85 GLY A N 1
ATOM 683 C CA . GLY A 1 93 ? 38.841 14.514 1.491 1.00 36.98 85 GLY A CA 1
ATOM 684 C C . GLY A 1 93 ? 38.134 13.748 2.595 1.00 37.01 85 GLY A C 1
ATOM 685 O O . GLY A 1 93 ? 38.479 12.618 2.936 1.00 41.14 85 GLY A O 1
ATOM 686 N N . ALA A 1 94 ? 37.114 14.392 3.160 1.00 34.35 86 ALA A N 1
ATOM 687 C CA . ALA A 1 94 ? 36.354 13.804 4.252 1.00 37.97 86 ALA A CA 1
ATOM 688 C C . ALA A 1 94 ? 34.902 14.244 4.150 1.00 36.83 86 ALA A C 1
ATOM 689 O O . ALA A 1 94 ? 34.575 15.231 3.486 1.00 41.42 86 ALA A O 1
ATOM 691 N N . ILE A 1 95 ? 34.031 13.495 4.821 1.00 34.69 87 ILE A N 1
ATOM 692 C CA . ILE A 1 95 ? 32.600 13.766 4.829 1.00 36.47 87 ILE A CA 1
ATOM 693 C C . ILE A 1 95 ? 32.134 13.905 6.273 1.00 33.22 87 ILE A C 1
ATOM 694 O O . ILE A 1 95 ? 32.643 13.225 7.170 1.00 32.66 87 ILE A O 1
ATOM 699 N N . TRP A 1 96 ? 31.192 14.819 6.494 1.00 31.32 88 TRP A N 1
ATOM 700 C CA . TRP A 1 96 ? 30.474 14.955 7.752 1.00 28.69 88 TRP A CA 1
ATOM 701 C C . TRP A 1 96 ? 28.998 14.699 7.492 1.00 31.65 88 TRP A C 1
ATOM 702 O O . TRP A 1 96 ? 28.425 15.266 6.555 1.00 35.98 88 TRP A O 1
ATOM 713 N N . VAL A 1 97 ? 28.387 13.844 8.305 1.00 28.75 89 VAL A N 1
ATOM 714 C CA A VAL A 1 97 ? 26.950 13.597 8.257 0.50 31.43 89 VAL A CA 1
ATOM 715 C CA B VAL A 1 97 ? 26.951 13.602 8.256 0.50 31.41 89 VAL A CA 1
ATOM 716 C C . VAL A 1 97 ? 26.404 13.705 9.672 1.00 30.59 89 VAL A C 1
ATOM 717 O O . VAL A 1 97 ? 27.008 13.192 10.620 1.00 34.47 89 VAL A O 1
ATOM 724 N N . ILE A 1 98 ? 25.264 14.373 9.816 1.00 27.46 90 ILE A N 1
ATOM 725 C CA . ILE A 1 98 ? 24.653 14.594 11.119 1.00 29.38 90 ILE A CA 1
ATOM 726 C C . ILE A 1 98 ? 23.294 13.908 11.152 1.00 33.59 90 ILE A C 1
ATOM 727 O O . ILE A 1 98 ? 22.611 13.782 10.131 1.00 36.68 90 ILE A O 1
ATOM 732 N N . GLY A 1 99 ? 22.916 13.438 12.336 1.00 35.48 91 GLY A N 1
ATOM 733 C CA . GLY A 1 99 ? 21.614 12.824 12.526 1.00 31.96 91 GLY A CA 1
ATOM 734 C C . GLY A 1 99 ? 21.318 12.658 13.999 1.00 32.01 91 GLY A C 1
ATOM 735 O O . GLY A 1 99 ? 22.157 12.932 14.862 1.00 33.14 91 GLY A O 1
ATOM 736 N N . SER A 1 100 ? 20.095 12.223 14.276 1.00 31.64 92 SER A N 1
ATOM 737 C CA . SER A 1 100 ? 19.671 11.813 15.606 1.00 37.33 92 SER A CA 1
ATOM 738 C C . SER A 1 100 ? 19.524 10.297 15.620 1.00 38.02 92 SER A C 1
ATOM 739 O O . SER A 1 100 ? 19.827 9.621 14.633 1.00 36.32 92 SER A O 1
ATOM 742 N N . TYR A 1 101 ? 19.052 9.754 16.749 1.00 34.02 93 TYR A N 1
ATOM 743 C CA . TYR A 1 101 ? 18.932 8.302 16.842 1.00 29.24 93 TYR A CA 1
ATOM 744 C C . TYR A 1 101 ? 17.982 7.757 15.784 1.00 27.92 93 TYR A C 1
ATOM 745 O O . TYR A 1 101 ? 18.112 6.598 15.375 1.00 28.94 93 TYR A O 1
ATOM 754 N N . HIS A 1 102 ? 17.041 8.584 15.315 1.00 33.55 94 HIS A N 1
ATOM 755 C CA . HIS A 1 102 ? 16.088 8.146 14.300 1.00 34.49 94 HIS A CA 1
ATOM 756 C C . HIS A 1 102 ? 16.784 7.640 13.042 1.00 34.13 94 HIS A C 1
ATOM 757 O O . HIS A 1 102 ? 16.260 6.750 12.362 1.00 38.26 94 HIS A O 1
ATOM 764 N N . ASN A 1 103 ? 17.956 8.186 12.713 1.00 31.02 95 ASN A N 1
ATOM 765 C CA . ASN A 1 103 ? 18.597 7.867 11.438 1.00 31.30 95 ASN A CA 1
ATOM 766 C C . ASN A 1 103 ? 20.102 7.670 11.505 1.00 30.43 95 ASN A C 1
ATOM 767 O O . ASN A 1 103 ? 20.657 7.097 10.560 1.00 34.59 95 ASN A O 1
ATOM 772 N N . ILE A 1 104 ? 20.793 8.113 12.560 1.00 26.95 96 ILE A N 1
ATOM 773 C CA . ILE A 1 104 ? 22.252 8.181 12.498 1.00 27.60 96 ILE A CA 1
ATOM 774 C C . ILE A 1 104 ? 22.869 6.791 12.444 1.00 30.66 96 ILE A C 1
ATOM 775 O O . ILE A 1 104 ? 23.956 6.611 11.880 1.00 31.43 96 ILE A O 1
ATOM 780 N N . PHE A 1 105 ? 22.200 5.785 13.008 1.00 28.56 97 PHE A N 1
ATOM 781 C CA . PHE A 1 105 ? 22.755 4.439 12.953 1.00 35.44 97 PHE A CA 1
ATOM 782 C C . PHE A 1 105 ? 22.637 3.862 11.550 1.00 36.66 97 PHE A C 1
ATOM 783 O O . PHE A 1 105 ? 23.531 3.141 11.093 1.00 39.27 97 PHE A O 1
ATOM 791 N N . ARG A 1 106 ? 21.555 4.192 10.842 1.00 35.17 98 ARG A N 1
ATOM 792 C CA . ARG A 1 106 ? 21.395 3.719 9.471 1.00 35.87 98 ARG A CA 1
ATOM 793 C C . ARG A 1 106 ? 22.347 4.444 8.529 1.00 34.99 98 ARG A C 1
ATOM 794 O O . ARG A 1 106 ? 22.876 3.844 7.587 1.00 42.99 98 ARG A O 1
ATOM 802 N N . VAL A 1 107 ? 22.582 5.733 8.775 1.00 38.88 99 VAL A N 1
ATOM 803 C CA . VAL A 1 107 ? 23.571 6.473 8.000 1.00 35.76 99 VAL A CA 1
ATOM 804 C C . VAL A 1 107 ? 24.971 5.930 8.259 1.00 38.76 99 VAL A C 1
ATOM 805 O O . VAL A 1 107 ? 25.759 5.735 7.326 1.00 37.97 99 VAL A O 1
ATOM 809 N N . GLY A 1 108 ? 25.298 5.662 9.526 1.00 38.92 100 GLY A N 1
ATOM 810 C CA . GLY A 1 108 ? 26.633 5.188 9.851 1.00 32.70 100 GLY A CA 1
ATOM 811 C C . GLY A 1 108 ? 26.955 3.853 9.209 1.00 34.49 100 GLY A C 1
ATOM 812 O O . GLY A 1 108 ? 28.079 3.628 8.754 1.00 41.07 100 GLY A O 1
ATOM 813 N N . VAL A 1 109 ? 25.974 2.951 9.162 1.00 34.87 101 VAL A N 1
ATOM 814 C CA . VAL A 1 109 ? 26.184 1.662 8.513 1.00 35.68 101 VAL A CA 1
ATOM 815 C C . VAL A 1 109 ? 26.406 1.848 7.016 1.00 41.29 101 VAL A C 1
ATOM 816 O O . VAL A 1 109 ? 27.285 1.213 6.421 1.00 36.41 101 VAL A O 1
ATOM 820 N N . ALA A 1 110 ? 25.629 2.733 6.386 1.00 45.73 102 ALA A N 1
ATOM 821 C CA . ALA A 1 110 ? 25.820 3.002 4.964 1.00 39.56 102 ALA A CA 1
ATOM 822 C C . ALA A 1 110 ? 27.145 3.705 4.699 1.00 37.21 102 ALA A C 1
ATOM 823 O O . ALA A 1 110 ? 27.755 3.497 3.644 1.00 37.47 102 ALA A O 1
ATOM 825 N N . VAL A 1 111 ? 27.607 4.535 5.637 1.00 33.02 103 VAL A N 1
ATOM 826 C CA . VAL A 1 111 ? 28.916 5.168 5.491 1.00 31.71 103 VAL A CA 1
ATOM 827 C C . VAL A 1 111 ? 30.013 4.110 5.494 1.00 37.64 103 VAL A C 1
ATOM 828 O O . VAL A 1 111 ? 30.915 4.120 4.647 1.00 40.88 103 VAL A O 1
ATOM 832 N N . GLN A 1 112 ? 29.939 3.163 6.435 1.00 36.89 104 GLN A N 1
ATOM 833 C CA . GLN A 1 112 ? 30.969 2.133 6.535 1.00 38.89 104 GLN A CA 1
ATOM 834 C C . GLN A 1 112 ? 30.892 1.135 5.386 1.00 44.14 104 GLN A C 1
ATOM 835 O O . GLN A 1 112 ? 31.922 0.587 4.975 1.00 45.69 104 GLN A O 1
ATOM 841 N N . ASP A 1 113 ? 29.692 0.883 4.856 1.00 49.97 105 ASP A N 1
ATOM 842 C CA . ASP A 1 113 ? 29.544 -0.078 3.769 1.00 50.07 105 ASP A CA 1
ATOM 843 C C . ASP A 1 113 ? 30.125 0.429 2.456 1.00 46.16 105 ASP A C 1
ATOM 844 O O . ASP A 1 113 ? 30.478 -0.383 1.595 1.00 47.46 105 ASP A O 1
ATOM 849 N N . LEU A 1 114 ? 30.233 1.742 2.282 1.00 40.43 106 LEU A N 1
ATOM 850 C CA . LEU A 1 114 ? 30.712 2.323 1.037 1.00 42.05 106 LEU A CA 1
ATOM 851 C C . LEU A 1 114 ? 32.203 2.627 1.055 1.00 48.78 106 LEU A C 1
ATOM 852 O O . LEU A 1 114 ? 32.697 3.292 0.139 1.00 66.44 106 LEU A O 1
ATOM 857 N N . GLY A 1 115 ? 32.932 2.159 2.064 1.00 43.06 107 GLY A N 1
ATOM 8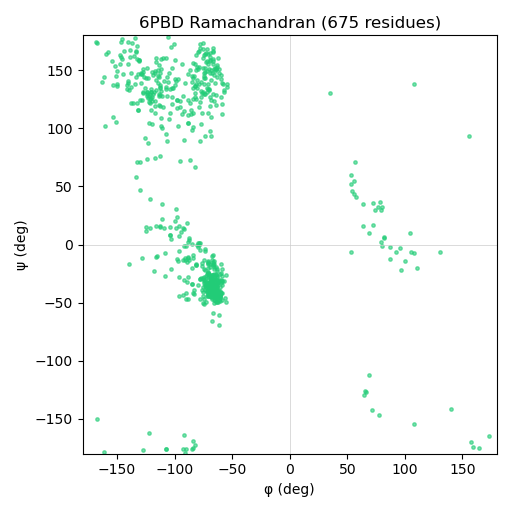58 C CA . GLY A 1 115 ? 34.372 2.292 2.087 1.00 41.98 107 GLY A CA 1
ATOM 859 C C . GLY A 1 115 ? 34.912 3.480 2.852 1.00 42.13 107 GLY A C 1
ATOM 860 O O . GLY A 1 115 ? 36.137 3.620 2.948 1.00 53.03 107 GLY A O 1
ATOM 861 N N . PHE A 1 116 ? 34.052 4.345 3.385 1.00 39.20 108 PHE A N 1
ATOM 862 C CA . PHE A 1 116 ? 34.529 5.423 4.237 1.00 38.00 108 PHE A CA 1
ATOM 863 C C . PHE A 1 116 ? 35.135 4.856 5.516 1.00 39.85 108 PHE A C 1
ATOM 864 O O . PHE A 1 116 ? 34.740 3.792 6.001 1.00 41.86 108 PHE A O 1
ATOM 872 N N . TRP A 1 117 ? 36.099 5.584 6.067 1.00 39.66 109 TRP A N 1
ATOM 873 C CA . TRP A 1 117 ? 36.759 5.211 7.313 1.00 41.02 109 TRP A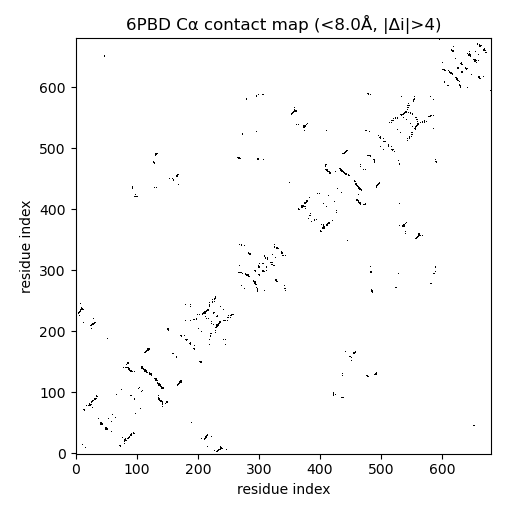 CA 1
ATOM 874 C C . TRP A 1 117 ? 36.355 6.221 8.378 1.00 39.49 109 TRP A C 1
ATOM 875 O O . TRP A 1 117 ? 36.784 7.378 8.333 1.00 39.08 109 TRP A O 1
ATOM 886 N N . ILE A 1 118 ? 35.530 5.786 9.329 1.00 38.33 110 ILE A N 1
ATOM 887 C CA . ILE A 1 118 ? 35.050 6.682 10.376 1.00 36.75 110 ILE A CA 1
ATOM 888 C C . ILE A 1 118 ? 36.211 7.042 11.295 1.00 39.65 110 ILE A C 1
ATOM 889 O O . ILE A 1 118 ? 36.823 6.168 11.920 1.00 46.31 110 ILE A O 1
ATOM 894 N N . LEU A 1 119 ? 36.520 8.337 11.374 1.00 38.81 111 LEU A N 1
ATOM 895 C CA . LEU A 1 119 ? 37.588 8.838 12.231 1.00 39.52 111 LEU A CA 1
ATOM 896 C C . LEU A 1 119 ? 37.086 9.198 13.626 1.00 44.27 111 LEU A C 1
ATOM 897 O O . LEU A 1 119 ? 37.762 8.914 14.620 1.00 38.12 111 LEU A O 1
ATOM 902 N N . ASN A 1 120 ? 35.916 9.825 13.715 1.00 39.78 112 ASN A N 1
ATOM 903 C CA . ASN A 1 120 ? 35.281 10.123 14.989 1.00 36.20 112 ASN A CA 1
ATOM 904 C C . ASN A 1 120 ? 33.778 10.167 14.788 1.00 32.99 112 ASN A C 1
ATOM 905 O O . ASN A 1 120 ? 33.291 10.453 13.690 1.00 33.45 112 ASN A O 1
ATOM 910 N N . ASP A 1 121 ? 33.050 9.887 15.860 1.00 31.11 113 ASP A N 1
ATOM 911 C CA . ASP A 1 121 ? 31.694 10.385 16.007 1.00 36.20 113 ASP A CA 1
ATOM 912 C C . ASP A 1 121 ? 31.742 11.580 16.950 1.00 29.01 113 ASP A C 1
ATOM 913 O O . ASP A 1 121 ? 32.444 11.558 17.966 1.00 32.55 113 ASP A O 1
ATOM 918 N N . ILE A 1 122 ? 31.043 12.644 16.577 1.00 31.76 114 ILE A N 1
ATOM 919 C CA . ILE A 1 122 ? 31.030 13.888 17.332 1.00 25.63 114 ILE A CA 1
ATOM 920 C C . ILE A 1 122 ? 29.612 14.109 17.829 1.00 31.15 114 ILE A C 1
ATOM 921 O O . ILE A 1 122 ? 28.652 13.962 17.064 1.00 41.11 114 ILE A O 1
ATOM 926 N N . VAL A 1 123 ? 29.482 14.451 19.103 1.00 33.19 115 VAL A N 1
ATOM 927 C CA . VAL A 1 123 ? 28.189 14.721 19.716 1.00 35.18 115 VAL A CA 1
ATOM 928 C C . VAL A 1 123 ? 27.977 16.227 19.739 1.00 28.86 115 VAL A C 1
ATOM 929 O O . VAL A 1 123 ? 28.816 16.972 20.259 1.00 30.17 115 VAL A O 1
ATOM 933 N N . TRP A 1 124 ? 26.866 16.679 19.162 1.00 25.61 116 TRP A N 1
ATOM 934 C CA . TRP A 1 124 ? 26.398 18.051 19.352 1.00 33.69 116 TRP A CA 1
ATOM 935 C C . TRP A 1 124 ? 25.521 18.052 20.597 1.00 36.22 116 TRP A C 1
ATOM 936 O O . TRP A 1 124 ? 24.375 17.601 20.565 1.00 33.75 116 TRP A O 1
ATOM 947 N N . ARG A 1 125 ? 26.060 18.569 21.696 1.00 29.77 117 ARG A N 1
ATOM 948 C CA . ARG A 1 125 ? 25.336 18.657 22.958 1.00 31.11 117 ARG A CA 1
ATOM 949 C C . ARG A 1 125 ? 24.567 19.975 22.986 1.00 34.49 117 ARG A C 1
ATOM 950 O O . ARG A 1 125 ? 25.167 21.053 23.045 1.00 32.83 117 ARG A O 1
ATOM 958 N N . LYS A 1 126 ? 23.241 19.892 22.935 1.00 32.31 118 LYS A N 1
ATOM 959 C CA . LYS A 1 126 ? 22.412 21.087 22.863 1.00 31.32 118 LYS A CA 1
ATOM 960 C C . LYS A 1 126 ? 22.212 21.673 24.253 1.00 33.92 118 LYS A C 1
ATOM 961 O O . LYS A 1 126 ? 21.793 20.973 25.182 1.00 29.50 118 LYS A O 1
ATOM 967 N N . SER A 1 127 ? 22.508 22.963 24.397 1.00 29.26 119 SER A N 1
ATOM 968 C CA . SER A 1 127 ? 22.333 23.589 25.698 1.00 31.40 119 SER A CA 1
ATOM 969 C C . SER A 1 127 ? 20.871 23.907 25.984 1.00 35.79 119 SER A C 1
ATOM 970 O O . SER A 1 127 ? 20.459 23.890 27.149 1.00 32.41 119 SER A O 1
ATOM 973 N N . ASN A 1 128 ? 20.070 24.171 24.950 1.00 32.39 120 ASN A N 1
ATOM 974 C CA . ASN A 1 128 ? 18.670 24.567 25.120 1.00 28.64 120 ASN A CA 1
ATOM 975 C C . ASN A 1 128 ? 17.748 23.796 24.175 1.00 31.94 120 ASN A C 1
ATOM 976 O O . ASN A 1 128 ? 16.995 24.391 23.402 1.00 32.22 120 ASN A O 1
ATOM 981 N N . PRO A 1 129 ? 17.746 22.465 24.241 1.00 34.79 121 PRO A N 1
ATOM 982 C CA . PRO A 1 129 ? 16.848 21.701 23.372 1.00 31.54 121 PRO A CA 1
ATOM 983 C C . PRO A 1 129 ? 15.408 21.803 23.846 1.00 36.36 121 PRO A C 1
ATOM 984 O O . PRO A 1 129 ? 15.119 22.206 24.975 1.00 32.57 121 PRO A O 1
ATOM 988 N N . MET A 1 130 ? 14.497 21.435 22.957 1.00 33.69 122 MET A N 1
ATOM 989 C CA . MET A 1 130 ? 13.107 21.291 23.353 1.00 29.94 122 MET A CA 1
ATOM 990 C C . MET A 1 130 ? 13.003 20.161 24.374 1.00 28.95 122 MET A C 1
ATOM 991 O O . MET A 1 130 ? 13.519 19.063 24.129 1.00 32.19 122 MET A O 1
ATOM 996 N N . PRO A 1 131 ? 12.377 20.386 25.521 1.00 31.75 123 PRO A N 1
ATOM 997 C CA . PRO A 1 131 ? 12.340 19.354 26.560 1.00 34.45 123 PRO A CA 1
ATOM 998 C C . PRO A 1 131 ? 11.355 18.244 26.217 1.00 35.62 123 PRO A C 1
ATOM 999 O O . PRO A 1 131 ? 10.614 18.302 25.236 1.00 41.40 123 PRO A O 1
ATOM 1003 N N . ASN A 1 132 ? 11.374 17.207 27.048 1.00 36.22 124 ASN A N 1
ATOM 1004 C CA . ASN A 1 132 ? 10.363 16.161 27.001 1.00 30.33 124 ASN A CA 1
ATOM 1005 C C . ASN A 1 132 ? 9.184 16.615 27.852 1.00 31.21 124 ASN A C 1
ATOM 1006 O O . ASN A 1 132 ? 9.324 16.794 29.066 1.00 40.14 124 ASN A O 1
ATOM 1011 N N . PHE A 1 133 ? 8.026 16.811 27.215 1.00 31.68 125 PHE A N 1
ATOM 1012 C CA . PHE A 1 133 ? 6.927 17.499 27.885 1.00 32.32 125 PHE A CA 1
ATOM 1013 C C . PHE A 1 133 ? 6.078 16.572 28.742 1.00 34.27 125 PHE A C 1
ATOM 1014 O O . PHE A 1 133 ? 5.571 17.005 29.781 1.00 39.17 125 PHE A O 1
ATOM 1022 N N . LYS A 1 134 ? 5.900 15.314 28.339 1.00 31.64 126 LYS A N 1
ATOM 1023 C CA . LYS A 1 134 ? 4.989 14.427 29.052 1.00 35.60 126 LYS A CA 1
ATOM 1024 C C . LYS A 1 134 ? 5.665 13.632 30.161 1.00 38.33 126 LYS A C 1
ATOM 1025 O O . LYS A 1 134 ? 4.965 13.020 30.974 1.00 39.18 126 LYS A O 1
ATOM 1031 N N . GLY A 1 135 ? 6.992 13.633 30.224 1.00 35.92 127 GLY A N 1
ATOM 1032 C CA . GLY A 1 135 ? 7.686 12.806 31.192 1.00 31.69 127 GLY A CA 1
ATOM 1033 C C . GLY A 1 135 ? 7.776 11.350 30.793 1.00 34.37 127 GLY A C 1
ATOM 1034 O O . GLY A 1 135 ? 7.693 10.468 31.656 1.00 37.06 127 GLY A O 1
ATOM 1035 N N . THR A 1 136 ? 7.951 11.071 29.501 1.00 34.58 128 THR A N 1
ATOM 1036 C CA . THR A 1 136 ? 7.978 9.702 29.003 1.00 39.14 128 THR A CA 1
ATOM 1037 C C . THR A 1 136 ? 9.377 9.196 28.684 1.00 41.23 128 THR A C 1
ATOM 1038 O O . THR A 1 136 ? 9.577 7.977 28.628 1.00 41.60 128 THR A O 1
ATOM 1042 N N . ARG A 1 137 ? 10.339 10.090 28.456 1.00 36.78 129 ARG A N 1
ATOM 1043 C CA . ARG A 1 137 ? 11.686 9.699 28.067 1.00 32.50 129 ARG A CA 1
ATOM 1044 C C . ARG A 1 137 ? 12.677 10.676 28.679 1.00 32.72 129 ARG A C 1
ATOM 1045 O O . ARG A 1 137 ? 12.297 11.651 29.334 1.00 32.88 129 ARG A O 1
ATOM 1053 N N . PHE A 1 138 ? 13.960 10.404 28.462 1.00 27.09 130 PHE A N 1
ATOM 1054 C CA . PHE A 1 138 ? 14.967 11.427 28.677 1.00 27.33 130 PHE A CA 1
ATOM 1055 C C . PHE A 1 138 ? 14.809 12.509 27.617 1.00 30.34 130 PHE A C 1
ATOM 1056 O O . PHE A 1 138 ? 14.393 12.241 26.487 1.00 31.99 130 PHE A O 1
ATOM 1064 N N . ALA A 1 139 ? 15.123 13.746 27.991 1.00 31.64 131 ALA A N 1
ATOM 1065 C CA . ALA A 1 139 ? 15.080 14.829 27.016 1.00 29.18 131 ALA A CA 1
ATOM 1066 C C . ALA A 1 139 ? 16.121 14.582 25.933 1.00 25.83 131 ALA A C 1
ATOM 1067 O O . ALA A 1 139 ? 17.314 14.460 26.227 1.00 31.72 131 ALA A O 1
ATOM 1069 N N . ASN A 1 140 ? 15.663 14.476 24.684 1.00 28.46 132 ASN A N 1
ATOM 1070 C CA . ASN A 1 140 ? 16.573 14.299 23.559 1.00 32.35 132 ASN A CA 1
ATOM 1071 C C . ASN A 1 140 ? 17.385 15.573 23.369 1.00 35.40 132 ASN A C 1
ATOM 1072 O O . ASN A 1 140 ? 16.950 16.496 22.673 1.00 48.88 132 ASN A O 1
ATOM 1077 N N . ALA A 1 141 ? 18.568 15.626 23.979 1.00 35.85 133 ALA A N 1
ATOM 1078 C CA . ALA A 1 141 ? 19.332 16.859 24.107 1.00 32.77 133 ALA A CA 1
ATOM 1079 C C . ALA A 1 141 ? 20.607 16.859 23.271 1.00 29.93 133 ALA A C 1
ATOM 1080 O O . ALA A 1 141 ? 21.530 17.626 23.564 1.00 32.48 133 ALA A O 1
ATOM 1082 N N . HIS A 1 142 ? 20.683 16.026 22.236 1.00 23.66 134 HIS A N 1
ATOM 1083 C CA . HIS A 1 142 ? 21.908 15.970 21.452 1.00 30.22 134 HIS A CA 1
ATOM 1084 C C . HIS A 1 142 ? 21.625 15.380 20.080 1.00 31.94 134 HIS A C 1
ATOM 1085 O O . HIS A 1 142 ? 20.586 14.757 19.844 1.00 29.10 134 HIS A O 1
ATOM 1092 N N . GLU A 1 143 ? 22.577 15.596 19.178 1.00 34.00 135 GLU A N 1
ATOM 1093 C CA . GLU A 1 143 ? 22.626 14.954 17.876 1.00 27.71 135 GLU A CA 1
ATOM 1094 C C . GLU A 1 143 ? 24.045 14.449 17.661 1.00 28.77 135 GLU A C 1
ATOM 1095 O O . GLU A 1 143 ? 24.972 14.823 18.386 1.00 26.31 135 GLU A O 1
ATOM 1101 N N . THR A 1 144 ? 24.215 13.586 16.661 1.00 28.50 136 THR A N 1
ATOM 1102 C CA . THR A 1 144 ? 25.474 12.887 16.436 1.00 30.06 136 THR A CA 1
ATOM 1103 C C . THR A 1 144 ? 25.981 13.150 15.024 1.00 31.60 136 THR A C 1
ATOM 1104 O O . THR A 1 144 ? 25.250 12.951 14.048 1.00 32.89 136 THR A O 1
ATOM 1108 N N . LEU A 1 145 ? 27.233 13.587 14.923 1.00 32.97 137 LEU A N 1
ATOM 1109 C CA . LEU A 1 145 ? 27.909 13.776 13.649 1.00 30.10 137 LEU A CA 1
ATOM 1110 C C . LEU A 1 145 ? 28.936 12.671 13.445 1.00 33.64 137 LEU A C 1
ATOM 1111 O O . LEU A 1 145 ? 29.570 12.215 14.401 1.00 36.03 137 LEU A O 1
ATOM 1116 N N . ILE A 1 146 ? 29.096 12.244 12.197 1.00 32.62 138 ILE A N 1
ATOM 1117 C CA . ILE A 1 146 ? 30.109 11.270 11.815 1.00 29.19 138 ILE A CA 1
ATOM 1118 C C . ILE A 1 146 ? 31.137 11.970 10.940 1.00 29.59 138 ILE A C 1
ATOM 1119 O O . ILE A 1 146 ? 30.779 12.634 9.960 1.00 32.22 138 ILE A O 1
ATOM 1124 N N . TRP A 1 147 ? 32.408 11.829 11.299 1.00 35.62 139 TRP A N 1
ATOM 1125 C CA . TRP A 1 147 ? 33.523 12.366 10.529 1.00 30.39 139 TRP A CA 1
ATOM 1126 C C . TRP A 1 147 ? 34.316 11.194 9.969 1.00 34.42 139 TRP A C 1
ATOM 1127 O O . TRP A 1 147 ? 34.834 10.371 10.732 1.00 38.47 139 TRP A O 1
ATOM 1138 N N . ALA A 1 148 ? 34.408 11.114 8.643 1.00 33.44 140 ALA A N 1
ATOM 1139 C CA . ALA A 1 148 ? 35.032 9.971 7.995 1.00 33.84 140 ALA A CA 1
ATOM 1140 C C . ALA A 1 148 ? 35.853 10.416 6.794 1.00 35.00 140 ALA A C 1
ATOM 1141 O O . ALA A 1 148 ? 35.418 11.267 6.013 1.00 41.39 140 ALA A O 1
ATOM 1143 N N . SER A 1 149 ? 37.040 9.833 6.652 1.00 35.56 141 SER A N 1
ATOM 1144 C CA . SER A 1 149 ? 37.833 10.011 5.448 1.00 45.66 141 SER A CA 1
ATOM 1145 C C . SER A 1 149 ? 37.311 9.094 4.343 1.00 48.58 141 SER A C 1
ATOM 1146 O O . SER A 1 149 ? 36.531 8.167 4.582 1.00 45.22 141 SER A O 1
ATOM 1149 N N . LYS A 1 150 ? 37.754 9.363 3.111 1.00 49.09 142 LYS A N 1
ATOM 1150 C CA . LYS A 1 150 ? 37.237 8.618 1.968 1.00 48.80 142 LYS A CA 1
ATOM 1151 C C . LYS A 1 150 ? 37.628 7.146 2.025 1.00 50.13 142 LYS A C 1
ATOM 1152 O O . LYS A 1 150 ? 36.882 6.290 1.537 1.00 61.30 142 LYS A O 1
ATOM 1158 N N . SER A 1 151 ? 38.779 6.832 2.614 1.00 53.32 143 SER A N 1
ATOM 1159 C CA . SER A 1 151 ? 39.221 5.451 2.745 1.00 61.78 143 SER A CA 1
ATOM 1160 C C . SER A 1 151 ? 40.156 5.349 3.939 1.00 58.81 143 SER A C 1
ATOM 1161 O O . SER A 1 151 ? 40.743 6.342 4.374 1.00 63.12 143 SER A O 1
ATOM 1164 N N . GLN A 1 152 ? 40.291 4.133 4.472 1.00 63.87 144 GLN A N 1
ATOM 1165 C CA . GLN A 1 152 ? 41.283 3.920 5.517 1.00 65.34 144 GLN A CA 1
ATOM 1166 C C . GLN A 1 152 ? 42.694 3.848 4.956 1.00 77.59 144 GLN A C 1
ATOM 1167 O O . GLN A 1 152 ? 43.658 3.974 5.719 1.00 89.52 144 GLN A O 1
ATOM 1173 N N . ASN A 1 153 ? 42.832 3.655 3.647 1.00 77.84 145 ASN A N 1
ATOM 1174 C CA . ASN A 1 153 ? 44.110 3.774 2.964 1.00 75.64 145 ASN A CA 1
ATOM 1175 C C . ASN A 1 153 ? 44.343 5.174 2.411 1.00 72.26 145 ASN A C 1
ATOM 1176 O O . ASN A 1 153 ? 45.238 5.358 1.580 1.00 79.21 145 ASN A O 1
ATOM 1178 N N . ALA A 1 154 ? 43.557 6.158 2.846 1.00 71.98 146 ALA A N 1
ATOM 1179 C CA . ALA A 1 154 ? 43.703 7.517 2.345 1.00 76.32 146 ALA A CA 1
ATOM 1180 C C . ALA A 1 154 ? 45.040 8.108 2.771 1.00 85.71 146 ALA A C 1
ATOM 1181 O O . ALA A 1 154 ? 45.553 7.827 3.859 1.00 82.96 146 ALA A O 1
ATOM 1183 N N . LYS A 1 155 ? 45.600 8.944 1.896 1.00 88.72 147 LYS A N 1
ATOM 1184 C CA . LYS A 1 155 ? 46.925 9.516 2.105 1.00 89.55 147 LYS A CA 1
ATOM 1185 C C . LYS A 1 155 ? 46.979 10.367 3.368 1.00 92.02 147 LYS A C 1
ATOM 1186 O O . LYS A 1 155 ? 47.628 9.988 4.349 1.00 103.36 147 LYS A O 1
ATOM 1188 N N . ARG A 1 156 ? 46.300 11.517 3.362 1.00 76.47 148 ARG A N 1
ATOM 1189 C CA . ARG A 1 156 ? 46.368 12.430 4.501 1.00 73.74 148 ARG A CA 1
ATOM 1190 C C . ARG A 1 156 ? 45.161 13.366 4.440 1.00 67.56 148 ARG A C 1
ATOM 1191 O O . ARG A 1 156 ? 45.155 14.320 3.658 1.00 85.21 148 ARG A O 1
ATOM 1193 N N . TYR A 1 157 ? 44.158 13.082 5.266 1.00 52.91 149 TYR A N 1
ATOM 1194 C CA . TYR A 1 157 ? 43.030 13.981 5.439 1.00 45.49 149 TYR A CA 1
ATOM 1195 C C . TYR A 1 157 ? 43.462 15.223 6.220 1.00 42.35 149 TYR A C 1
ATOM 1196 O O . TYR A 1 157 ? 44.549 15.282 6.801 1.00 45.39 149 TYR A O 1
ATOM 1205 N N . THR A 1 158 ? 42.586 16.225 6.240 1.00 46.48 150 THR A N 1
ATOM 1206 C CA . THR A 1 158 ? 42.869 17.483 6.919 1.00 38.25 150 THR A CA 1
ATOM 1207 C C . THR A 1 158 ? 42.339 17.450 8.349 1.00 39.72 150 THR A C 1
ATOM 1208 O O . THR A 1 158 ? 41.166 17.139 8.579 1.00 41.35 150 THR A O 1
ATOM 1212 N N . PHE A 1 159 ? 43.210 17.771 9.302 1.00 44.22 151 PHE A N 1
ATOM 1213 C CA . PHE A 1 159 ? 42.827 17.913 10.705 1.00 37.57 151 PHE A CA 1
ATOM 1214 C C . PHE A 1 159 ? 43.776 18.931 11.318 1.00 40.57 151 PHE A C 1
ATOM 1215 O O . PHE A 1 159 ? 44.946 18.620 11.558 1.00 41.72 151 PHE A O 1
ATOM 1223 N N . ASN A 1 160 ? 43.279 20.145 11.560 1.00 55.13 152 ASN A N 1
ATOM 1224 C CA . ASN A 1 160 ? 44.124 21.270 11.964 1.00 53.29 152 ASN A CA 1
ATOM 1225 C C . ASN A 1 160 ? 44.394 21.205 13.469 1.00 60.64 152 ASN A C 1
ATOM 1226 O O . ASN A 1 160 ? 43.974 22.054 14.257 1.00 73.49 152 ASN A O 1
ATOM 1231 N N . TYR A 1 161 ? 45.130 20.164 13.859 1.00 59.40 153 TYR A N 1
ATOM 1232 C CA . TYR A 1 161 ? 45.456 19.964 15.267 1.00 66.82 153 TYR A CA 1
ATOM 1233 C C . TYR A 1 161 ? 46.487 20.981 15.741 1.00 79.60 153 TYR A C 1
ATOM 1234 O O . TYR A 1 161 ? 46.306 21.626 16.780 1.00 87.62 153 TYR A O 1
ATOM 1243 N N . ASP A 1 162 ? 47.579 21.138 14.988 1.00 82.54 154 ASP A N 1
ATOM 1244 C CA . ASP A 1 162 ? 48.615 22.089 15.377 1.00 87.05 154 ASP A CA 1
ATOM 1245 C C . ASP A 1 162 ? 48.185 23.529 15.125 1.00 88.10 154 ASP A C 1
ATOM 1246 O O . ASP A 1 162 ? 48.593 24.433 15.863 1.00 88.84 154 ASP A O 1
ATOM 1248 N N . ALA A 1 163 ? 47.366 23.762 14.096 1.00 86.71 155 ALA A N 1
ATOM 1249 C CA . ALA A 1 163 ? 46.944 25.123 13.776 1.00 81.20 155 ALA A CA 1
ATOM 1250 C C . ALA A 1 163 ? 45.989 25.675 14.829 1.00 86.96 155 ALA A C 1
ATOM 1251 O O . ALA A 1 163 ? 46.125 26.828 15.253 1.00 90.36 155 ALA A O 1
ATOM 1253 N N . LEU A 1 164 ? 45.017 24.872 15.260 1.00 79.90 156 LEU A N 1
ATOM 1254 C CA . LEU A 1 164 ? 44.060 25.307 16.271 1.00 73.99 156 LEU A CA 1
ATOM 1255 C C . LEU A 1 164 ? 44.609 25.227 17.689 1.00 75.21 156 LEU A C 1
ATOM 1256 O O . LEU A 1 164 ? 43.878 25.557 18.630 1.00 78.06 156 LEU A O 1
ATOM 1261 N N . LYS A 1 165 ? 45.863 24.810 17.862 1.00 76.18 157 LYS A N 1
ATOM 1262 C CA . LYS A 1 165 ? 46.491 24.664 19.177 1.00 73.23 157 LYS A CA 1
ATOM 1263 C C . LYS A 1 165 ? 45.635 23.791 20.094 1.00 73.10 157 LYS A C 1
ATOM 1264 O O . LYS A 1 165 ? 45.179 24.209 21.160 1.00 84.99 157 LYS A O 1
ATOM 1270 N N . MET A 1 166 ? 45.414 22.558 19.649 1.00 70.07 158 MET A N 1
ATOM 1271 C CA . MET A 1 166 ? 44.559 21.620 20.362 1.00 72.69 158 MET A CA 1
ATOM 1272 C C . MET A 1 166 ? 45.328 20.740 21.337 1.00 71.78 158 MET A C 1
ATOM 1273 O O . MET A 1 166 ? 44.711 19.918 22.022 1.00 64.55 158 MET A O 1
ATOM 1278 N N . ALA A 1 167 ? 46.650 20.893 21.416 1.00 73.99 159 ALA A N 1
ATOM 1279 C CA . ALA A 1 167 ? 47.465 20.090 22.319 1.00 79.25 159 ALA A CA 1
ATOM 1280 C C . ALA A 1 167 ? 47.018 20.276 23.764 1.00 87.68 159 ALA A C 1
ATOM 1281 O O . ALA A 1 167 ? 47.163 21.365 24.330 1.00 94.03 159 ALA A O 1
ATOM 1283 N N . ASN A 1 168 ? 46.453 19.219 24.351 1.00 89.95 160 ASN A N 1
ATOM 1284 C CA . ASN A 1 168 ? 45.984 19.186 25.735 1.00 82.34 160 ASN A CA 1
ATOM 1285 C C . ASN A 1 168 ? 44.839 20.156 26.004 1.00 83.53 160 ASN A C 1
ATOM 1286 O O . ASN A 1 168 ? 44.538 20.446 27.166 1.00 79.31 160 ASN A O 1
ATOM 1291 N N . ASP A 1 169 ? 44.183 20.665 24.961 1.00 90.38 161 ASP A N 1
ATOM 1292 C CA . ASP A 1 169 ? 43.012 21.518 25.139 1.00 89.15 161 ASP A CA 1
ATOM 1293 C C . ASP A 1 169 ? 41.828 20.636 25.516 1.00 90.63 161 ASP A C 1
ATOM 1294 O O . ASP A 1 169 ? 41.361 19.830 24.704 1.00 92.00 161 ASP A O 1
ATOM 1299 N N . GLU A 1 170 ? 41.334 20.793 26.746 1.00 91.23 162 GLU A N 1
ATOM 1300 C CA . GLU A 1 170 ? 40.315 19.886 27.257 1.00 81.31 162 GLU A CA 1
ATOM 1301 C C . GLU A 1 170 ? 38.940 20.126 26.647 1.00 82.50 162 GLU A C 1
ATOM 1302 O O . GLU A 1 170 ? 38.058 19.278 26.807 1.00 91.80 162 GLU A O 1
ATOM 1304 N N . VAL A 1 171 ? 38.726 21.248 25.960 1.00 77.16 163 VAL A N 1
ATOM 1305 C CA . VAL A 1 171 ? 37.421 21.546 25.392 1.00 71.64 163 VAL A CA 1
ATOM 1306 C C . VAL A 1 171 ? 37.399 21.422 23.870 1.00 74.28 163 VAL A C 1
ATOM 1307 O O . VAL A 1 171 ? 36.340 21.125 23.304 1.00 86.06 163 VAL A O 1
ATOM 1311 N N . GLN A 1 172 ? 38.531 21.623 23.190 1.00 68.99 164 GLN A N 1
ATOM 1312 C CA . GLN A 1 172 ? 38.543 21.498 21.736 1.00 72.76 164 GLN A CA 1
ATOM 1313 C C . GLN A 1 172 ? 38.696 20.047 21.298 1.00 74.36 164 GLN A C 1
ATOM 1314 O O . GLN A 1 172 ? 38.014 19.603 20.369 1.00 73.76 164 GLN A O 1
ATOM 1320 N N . MET A 1 173 ? 39.583 19.297 21.955 1.00 81.20 165 MET A N 1
ATOM 1321 C CA . MET A 1 173 ? 39.841 17.917 21.560 1.00 81.45 165 MET A CA 1
ATOM 1322 C C . MET A 1 173 ? 38.682 16.982 21.881 1.00 76.25 165 MET A C 1
ATOM 1323 O O . MET A 1 173 ? 38.638 15.872 21.342 1.00 85.33 165 MET A O 1
ATOM 1328 N N . ARG A 1 174 ? 37.753 17.396 22.739 1.00 55.34 166 ARG A N 1
ATOM 1329 C CA . ARG A 1 174 ? 36.650 16.522 23.111 1.00 53.38 166 ARG A CA 1
ATOM 1330 C C . ARG A 1 174 ? 35.769 16.210 21.906 1.00 50.43 166 ARG A C 1
ATOM 1331 O O . ARG A 1 174 ? 35.651 17.001 20.966 1.00 47.37 166 ARG A O 1
ATOM 1339 N N . SER A 1 175 ? 35.152 15.034 21.942 1.00 47.25 167 SER A N 1
ATOM 1340 C CA . SER A 1 175 ? 34.219 14.603 20.913 1.00 42.75 167 SER A CA 1
ATOM 1341 C C . SER A 1 175 ? 32.790 15.050 21.187 1.00 40.20 167 SER A C 1
ATOM 1342 O O . SER A 1 175 ? 31.887 14.678 20.433 1.00 39.61 167 SER A O 1
ATOM 1345 N N . ASP A 1 176 ? 32.561 15.823 22.247 1.00 46.53 168 ASP A N 1
ATOM 1346 C CA . ASP A 1 176 ? 31.254 16.397 22.539 1.00 42.57 168 ASP A CA 1
ATO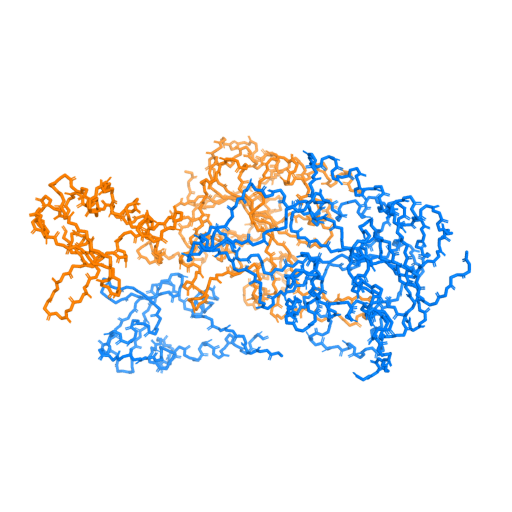M 1347 C C . ASP A 1 176 ? 31.370 17.915 22.531 1.00 41.60 168 ASP A C 1
ATOM 1348 O O . ASP A 1 176 ? 32.260 18.477 23.177 1.00 41.47 168 ASP A O 1
ATOM 1353 N N . TRP A 1 177 ? 30.477 18.567 21.789 1.00 34.45 169 TRP A N 1
ATOM 1354 C CA . TRP A 1 177 ? 30.489 20.013 21.602 1.00 36.32 169 TRP A CA 1
ATOM 1355 C C . TRP A 1 177 ? 29.205 20.587 22.179 1.00 35.95 169 TRP A C 1
ATOM 1356 O O . TRP A 1 177 ? 28.109 20.187 21.772 1.00 36.04 169 TRP A O 1
ATOM 1367 N N . THR A 1 178 ? 29.338 21.529 23.108 1.00 34.18 170 THR A N 1
ATOM 1368 C CA . THR A 1 178 ? 28.184 22.200 23.697 1.00 39.22 170 THR A CA 1
ATOM 1369 C C . THR A 1 178 ? 27.913 23.474 22.905 1.00 37.72 170 THR A C 1
ATOM 1370 O O . THR A 1 178 ? 28.717 24.412 22.925 1.00 36.79 170 THR A O 1
ATOM 1374 N N . ILE A 1 179 ? 26.790 23.498 22.194 1.00 33.92 171 ILE A N 1
ATOM 1375 C CA . ILE A 1 179 ? 26.443 24.601 21.301 1.00 34.70 171 ILE A CA 1
ATOM 1376 C C . ILE A 1 179 ? 24.943 24.849 21.408 1.00 28.47 171 ILE A C 1
ATOM 1377 O O . ILE A 1 179 ? 24.157 23.892 21.368 1.00 29.93 171 ILE A O 1
ATOM 1382 N N . PRO A 1 180 ? 24.499 26.096 21.537 1.00 31.24 172 PRO A N 1
ATOM 1383 C CA . PRO A 1 180 ? 23.057 26.370 21.594 1.00 30.39 172 PRO A CA 1
ATOM 1384 C C . PRO A 1 180 ? 22.382 26.107 20.256 1.00 35.89 172 PRO A C 1
ATOM 1385 O O . PRO A 1 180 ? 23.020 25.977 19.210 1.00 39.32 172 PRO A O 1
ATOM 1389 N N . LEU A 1 181 ? 21.053 26.031 20.309 1.00 32.55 173 LEU A N 1
ATOM 1390 C CA . LEU A 1 181 ? 20.242 25.908 19.109 1.00 35.02 173 LEU A CA 1
ATOM 1391 C C . LEU A 1 181 ? 20.341 27.178 18.264 1.00 38.62 173 LEU A C 1
ATOM 1392 O O . LEU A 1 181 ? 20.819 28.225 18.711 1.00 36.99 173 LEU A O 1
ATOM 1397 N N . CYS A 1 182 ? 19.876 27.079 17.021 1.00 35.22 174 CYS A N 1
ATOM 1398 C CA . CYS A 1 182 ? 19.801 28.243 16.140 1.00 34.91 174 CYS A CA 1
ATOM 1399 C C . CYS A 1 182 ? 18.490 28.964 16.423 1.00 33.61 174 CYS A C 1
ATOM 1400 O O . CYS A 1 182 ? 17.431 28.569 15.932 1.00 37.95 174 CYS A O 1
ATOM 1403 N N . THR A 1 183 ? 18.555 30.015 17.235 1.00 35.13 175 THR A N 1
ATOM 1404 C CA . THR A 1 183 ? 17.389 30.808 17.600 1.00 46.78 175 THR A CA 1
ATOM 1405 C C . THR A 1 183 ? 17.731 32.289 17.488 1.00 49.81 175 THR A C 1
ATOM 1406 O O . THR A 1 183 ? 18.863 32.669 17.174 1.00 62.74 175 THR A O 1
ATOM 1410 N N . GLY A 1 184 ? 16.735 33.131 17.750 1.00 50.83 176 GLY A N 1
ATOM 1411 C CA . GLY A 1 184 ? 16.982 34.561 17.816 1.00 48.21 176 GLY A CA 1
ATOM 1412 C C . GLY A 1 184 ? 17.265 35.160 16.452 1.00 55.07 176 GLY A C 1
ATOM 1413 O O . GLY A 1 184 ? 16.674 34.776 15.436 1.00 59.12 176 GLY A O 1
ATOM 1414 N N . GLU A 1 185 ? 18.198 36.116 16.433 1.00 51.59 177 GLU A N 1
ATOM 1415 C CA . GLU A 1 185 ? 18.485 36.872 15.219 1.00 54.63 177 GLU A CA 1
ATOM 1416 C C . GLU A 1 185 ? 19.044 35.987 14.112 1.00 50.54 177 GLU A C 1
ATOM 1417 O O . GLU A 1 185 ? 18.775 36.228 12.929 1.00 42.07 177 GLU A O 1
ATOM 1423 N N . GLU A 1 186 ? 19.821 34.961 14.471 1.00 44.78 178 GLU A N 1
ATOM 1424 C CA . GLU A 1 186 ? 20.410 34.080 13.468 1.00 43.68 178 GLU A CA 1
ATOM 1425 C C . GLU A 1 186 ? 19.354 33.229 12.771 1.00 47.82 178 GLU A C 1
ATOM 1426 O O . GLU A 1 186 ? 19.547 32.828 11.618 1.00 46.38 178 GLU A O 1
ATOM 1432 N N . ARG A 1 187 ? 18.242 32.943 13.447 1.00 46.76 179 ARG A N 1
ATOM 1433 C CA . ARG A 1 187 ? 17.181 32.120 12.873 1.00 41.75 179 ARG A CA 1
ATOM 1434 C C . ARG A 1 187 ? 16.465 32.909 11.783 1.00 44.00 179 ARG A C 1
ATOM 1435 O O . ARG A 1 187 ? 15.799 33.911 12.064 1.00 46.02 179 ARG A O 1
ATOM 1443 N N . ILE A 1 188 ? 16.603 32.462 10.535 1.00 43.96 180 ILE A N 1
ATOM 1444 C CA . ILE A 1 188 ? 16.037 33.195 9.410 1.00 46.26 180 ILE A CA 1
ATOM 1445 C C . ILE A 1 188 ? 14.520 33.084 9.438 1.00 45.07 180 ILE A C 1
ATOM 1446 O O . ILE A 1 188 ? 13.961 31.993 9.612 1.00 44.64 180 ILE A O 1
ATOM 1451 N N . LYS A 1 189 ? 13.846 34.216 9.267 1.00 51.98 181 LYS A N 1
ATOM 1452 C CA . LYS A 1 189 ? 12.393 34.273 9.282 1.00 61.03 181 LYS A CA 1
ATOM 1453 C C . LYS A 1 189 ? 11.852 34.277 7.858 1.00 59.15 181 LYS A C 1
ATOM 1454 O O . LYS A 1 189 ? 12.418 34.917 6.967 1.00 59.11 181 LYS A O 1
ATOM 1460 N N . GLY A 1 190 ? 10.757 33.553 7.652 1.00 60.50 182 GLY A N 1
ATOM 1461 C CA . GLY A 1 190 ? 10.114 33.485 6.359 1.00 57.92 182 GLY A CA 1
ATOM 1462 C C . GLY A 1 190 ? 9.210 34.676 6.114 1.00 60.44 182 GLY A C 1
ATOM 1463 O O . GLY A 1 190 ? 9.165 35.640 6.880 1.00 69.71 182 GLY A O 1
ATOM 1464 N N . ALA A 1 191 ? 8.465 34.594 5.009 1.00 62.57 183 ALA A N 1
ATOM 1465 C CA . ALA A 1 191 ? 7.594 35.698 4.621 1.00 62.23 183 ALA A CA 1
ATOM 1466 C C . ALA A 1 191 ? 6.447 35.891 5.607 1.00 55.03 183 ALA A C 1
ATOM 1467 O O . ALA A 1 191 ? 5.931 37.006 5.742 1.00 58.25 183 ALA A O 1
ATOM 1469 N N . ASP A 1 192 ? 6.043 34.832 6.306 1.00 53.43 184 ASP A N 1
ATOM 1470 C CA . ASP A 1 192 ? 4.944 34.895 7.259 1.00 55.30 184 ASP A CA 1
ATOM 1471 C C . ASP A 1 192 ? 5.390 35.301 8.660 1.00 59.04 184 ASP A C 1
ATOM 1472 O O . ASP A 1 192 ? 4.572 35.287 9.586 1.00 57.69 184 ASP A O 1
ATOM 1477 N N . GLY A 1 193 ? 6.662 35.659 8.839 1.00 56.31 185 GLY A N 1
ATOM 1478 C CA . GLY A 1 193 ? 7.176 36.051 10.133 1.00 58.03 185 GLY A CA 1
ATOM 1479 C C . GLY A 1 193 ? 7.675 34.915 10.999 1.00 57.61 185 GLY A C 1
ATOM 1480 O O . GLY A 1 193 ? 8.341 35.175 12.009 1.00 66.38 185 GLY A O 1
ATOM 1481 N N . GLN A 1 194 ? 7.375 33.668 10.644 1.00 54.50 186 GLN A N 1
ATOM 1482 C CA . GLN A 1 194 ? 7.839 32.514 11.396 1.00 46.47 186 GLN A CA 1
ATOM 1483 C C . GLN A 1 194 ? 9.181 32.047 10.840 1.00 47.54 186 GLN A C 1
ATOM 1484 O O . GLN A 1 194 ? 9.755 32.660 9.938 1.00 63.30 186 GLN A O 1
ATOM 1490 N N . LYS A 1 195 ? 9.693 30.947 11.386 1.00 45.45 187 LYS A N 1
ATOM 1491 C CA . LYS A 1 195 ? 10.949 30.393 10.900 1.00 41.39 187 LYS A CA 1
ATOM 1492 C C . LYS A 1 195 ? 10.836 30.044 9.421 1.00 40.61 187 LYS A C 1
ATOM 1493 O O . LYS A 1 195 ? 9.813 29.528 8.963 1.00 48.80 187 LYS A O 1
ATOM 1499 N N . ALA A 1 196 ? 11.893 30.349 8.667 1.00 39.35 188 ALA A N 1
ATOM 1500 C CA . ALA A 1 196 ? 11.905 30.032 7.245 1.00 39.78 188 ALA A CA 1
ATOM 1501 C C . ALA A 1 196 ? 12.179 28.556 6.994 1.00 43.94 188 ALA A C 1
ATOM 1502 O O . ALA A 1 196 ? 11.721 28.008 5.985 1.00 47.12 188 ALA A O 1
ATOM 1504 N N . HIS A 1 197 ? 12.915 27.902 7.892 1.00 37.06 189 HIS A N 1
ATOM 1505 C CA . HIS A 1 197 ? 13.279 26.507 7.749 1.00 36.75 189 HIS A CA 1
ATOM 1506 C C . HIS A 1 197 ? 13.135 25.817 9.100 1.00 40.44 189 HIS A C 1
ATOM 1507 O O . HIS A 1 197 ? 13.561 26.367 10.127 1.00 37.96 189 HIS A O 1
ATOM 1514 N N . PRO A 1 198 ? 12.536 24.622 9.136 1.00 37.79 190 PRO A N 1
ATOM 1515 C CA . PRO A 1 198 ? 12.302 23.960 10.428 1.00 34.05 190 PRO A CA 1
ATOM 1516 C C . PRO A 1 198 ? 13.533 23.317 11.045 1.00 34.28 190 PRO A C 1
ATOM 1517 O O . PRO A 1 198 ? 13.518 23.044 12.253 1.00 36.48 190 PRO A O 1
ATOM 1521 N N . THR A 1 199 ? 14.589 23.057 10.276 1.00 34.20 191 THR A N 1
ATOM 1522 C CA . THR A 1 199 ? 15.765 22.356 10.784 1.00 30.59 191 THR A CA 1
ATOM 1523 C C . THR A 1 199 ? 17.042 23.111 10.436 1.00 33.92 191 THR A C 1
ATOM 1524 O O . THR A 1 199 ? 18.025 22.532 9.969 1.00 34.84 191 THR A O 1
ATOM 1528 N N . GLN A 1 200 ? 17.054 24.420 10.672 1.00 30.13 192 GLN A N 1
ATOM 1529 C CA . GLN A 1 200 ? 18.252 25.210 10.424 1.00 33.13 192 GLN A CA 1
ATOM 1530 C C . GLN A 1 200 ? 19.276 24.966 11.528 1.00 32.15 192 GLN A C 1
ATOM 1531 O O . GLN A 1 200 ? 18.953 25.046 12.715 1.00 33.69 192 GLN A O 1
ATOM 1537 N N . LYS A 1 201 ? 20.540 24.663 11.125 1.00 32.79 193 LYS A N 1
ATOM 1538 C CA . LYS A 1 201 ? 21.605 24.358 12.069 1.00 30.43 193 LYS A CA 1
ATOM 1539 C C . LYS A 1 201 ? 22.333 25.630 12.499 1.00 34.03 193 LYS A C 1
ATOM 1540 O O . LYS A 1 201 ? 22.467 26.575 11.714 1.00 30.31 193 LYS A O 1
ATOM 1546 N N . PRO A 1 202 ? 22.810 25.684 13.743 1.00 34.36 194 PRO A N 1
ATOM 1547 C CA . PRO A 1 202 ? 23.558 26.865 14.189 1.00 31.54 194 PRO A CA 1
ATOM 1548 C C . PRO A 1 202 ? 24.895 26.970 13.476 1.00 31.95 194 PRO A C 1
ATOM 1549 O O . PRO A 1 202 ? 25.570 25.967 13.227 1.00 42.12 194 PRO A O 1
ATOM 1553 N N . GLU A 1 203 ? 25.271 28.206 13.142 1.00 36.95 195 GLU A N 1
ATOM 1554 C CA . GLU A 1 203 ? 26.533 28.440 12.449 1.00 39.09 195 GLU A CA 1
ATOM 1555 C C . GLU A 1 203 ? 27.727 28.019 13.293 1.00 40.87 195 GLU A C 1
ATOM 1556 O O . GLU A 1 203 ? 28.761 27.615 12.746 1.00 39.09 195 GLU A O 1
ATOM 1562 N N . ALA A 1 204 ? 27.606 28.104 14.622 1.00 31.49 196 ALA A N 1
ATOM 1563 C CA . ALA A 1 204 ? 28.721 27.746 15.493 1.00 32.16 196 ALA A CA 1
ATOM 1564 C C . ALA A 1 204 ? 29.106 26.281 15.335 1.00 30.85 196 ALA A C 1
ATOM 1565 O O . ALA A 1 204 ? 30.280 25.926 15.492 1.00 39.15 196 ALA A O 1
ATOM 1567 N N . LEU A 1 205 ? 28.138 25.420 15.024 1.00 31.71 197 LEU A N 1
ATOM 1568 C CA . LEU A 1 205 ? 28.454 24.027 14.733 1.00 30.09 197 LEU A CA 1
ATOM 1569 C C . LEU A 1 205 ? 29.259 23.906 13.445 1.00 31.85 197 LEU A C 1
ATOM 1570 O O . LEU A 1 205 ? 30.231 23.145 13.383 1.00 35.95 197 LEU A O 1
ATOM 1575 N N . LEU A 1 206 ? 28.874 24.657 12.409 1.00 35.89 198 LEU A N 1
ATOM 1576 C CA . LEU A 1 206 ? 29.609 24.614 11.149 1.00 35.84 198 LEU A CA 1
ATOM 1577 C C . LEU A 1 206 ? 31.005 25.205 11.291 1.00 37.04 198 LEU A C 1
ATOM 1578 O O . LEU A 1 206 ? 31.931 24.766 10.599 1.00 39.72 198 LEU A O 1
ATOM 1583 N N . TYR A 1 207 ? 31.179 26.190 12.179 1.00 34.91 199 TYR A N 1
ATOM 1584 C CA . TYR A 1 207 ? 32.500 26.778 12.389 1.00 37.55 199 TYR A CA 1
ATOM 1585 C C . TYR A 1 207 ? 33.498 25.738 12.883 1.00 40.06 199 TYR A C 1
ATOM 1586 O O . TYR A 1 207 ? 34.647 25.705 12.428 1.00 46.98 199 TYR A O 1
ATOM 1595 N N . ARG A 1 208 ? 33.081 24.888 13.827 1.00 34.94 200 ARG A N 1
ATOM 1596 C CA A ARG A 1 208 ? 33.988 23.873 14.353 0.50 35.99 200 ARG A CA 1
ATOM 1597 C CA B ARG A 1 208 ? 33.980 23.867 14.357 0.50 35.99 200 ARG A CA 1
ATOM 1598 C C . ARG A 1 208 ? 34.346 22.843 13.289 1.00 34.82 200 ARG A C 1
ATOM 1599 O O . ARG A 1 208 ? 35.498 22.405 13.207 1.00 35.07 200 ARG A O 1
ATOM 1614 N N . VAL A 1 209 ? 33.373 22.445 12.468 1.00 33.41 201 VAL A N 1
ATOM 1615 C CA . VAL A 1 209 ? 33.643 21.493 11.394 1.00 34.91 201 VAL A CA 1
ATOM 1616 C C . VAL A 1 209 ? 34.607 22.097 10.381 1.00 34.95 201 VAL A C 1
ATOM 1617 O O . VAL A 1 209 ? 35.623 21.491 10.021 1.00 35.82 201 VAL A O 1
ATOM 1621 N N . ILE A 1 210 ? 34.312 23.315 9.927 1.00 37.50 202 ILE A N 1
ATOM 1622 C CA . ILE A 1 210 ? 35.084 23.926 8.848 1.00 36.93 202 ILE A CA 1
ATOM 1623 C C . ILE A 1 210 ? 36.502 24.241 9.308 1.00 36.18 202 ILE A C 1
ATOM 1624 O O . ILE A 1 210 ? 37.479 23.938 8.612 1.00 36.63 202 ILE A O 1
ATOM 1629 N N . LEU A 1 211 ? 36.641 24.852 10.487 1.00 35.75 203 LEU A N 1
ATOM 1630 C CA . LEU A 1 211 ? 37.962 25.272 10.942 1.00 36.72 203 LEU A CA 1
ATOM 1631 C C . LEU A 1 211 ? 38.854 24.099 11.330 1.00 37.83 203 LEU A C 1
ATOM 1632 O O . LEU A 1 211 ? 40.078 24.259 11.371 1.00 39.88 203 LEU A O 1
ATOM 1637 N N . SER A 1 212 ? 38.286 22.929 11.612 1.00 37.44 204 SER A N 1
ATOM 1638 C CA . SER A 1 212 ? 39.104 21.800 12.036 1.00 38.21 204 SER A CA 1
ATOM 1639 C C . SER A 1 212 ? 39.475 20.856 10.902 1.00 39.52 204 SER A C 1
ATOM 1640 O O . SER A 1 212 ? 40.526 20.212 10.976 1.00 43.12 204 SER A O 1
ATOM 1643 N N . THR A 1 213 ? 38.654 20.758 9.853 1.00 38.03 205 THR A N 1
ATOM 1644 C CA . THR A 1 213 ? 38.866 19.756 8.813 1.00 44.68 205 THR A CA 1
ATOM 1645 C C . THR A 1 213 ? 38.964 20.338 7.405 1.00 46.16 205 THR A C 1
ATOM 1646 O O . THR A 1 213 ? 38.933 19.573 6.434 1.00 49.40 205 THR A O 1
ATOM 1650 N N . THR A 1 214 ? 39.081 21.657 7.258 1.00 46.18 206 THR A N 1
ATOM 1651 C CA . THR A 1 214 ? 39.348 22.274 5.964 1.00 41.99 206 THR A CA 1
ATOM 1652 C C . THR A 1 214 ? 40.451 23.309 6.110 1.00 49.16 206 THR A C 1
ATOM 1653 O O . THR A 1 214 ? 40.814 23.722 7.216 1.00 53.71 206 THR A O 1
ATOM 1657 N N . LYS A 1 215 ? 40.975 23.732 4.968 1.00 52.57 207 LYS A N 1
ATOM 1658 C CA . LYS A 1 215 ? 41.949 24.801 4.854 1.00 56.78 207 LYS A CA 1
ATOM 1659 C C . LYS A 1 215 ? 41.343 25.948 4.056 1.00 49.64 207 LYS A C 1
ATOM 1660 O O . LYS A 1 215 ? 40.384 25.747 3.301 1.00 42.98 207 LYS A O 1
ATOM 1666 N N . PRO A 1 216 ? 41.855 27.169 4.216 1.00 55.03 208 PRO A N 1
ATOM 1667 C CA . PRO A 1 216 ? 41.324 28.298 3.439 1.00 51.58 208 PRO A CA 1
ATOM 1668 C C . PRO A 1 216 ? 41.404 28.032 1.941 1.00 54.87 208 PRO A C 1
ATOM 1669 O O . PRO A 1 216 ? 42.430 27.585 1.423 1.00 53.06 208 PRO A O 1
ATOM 1673 N N . GLY A 1 217 ? 40.301 28.305 1.247 1.00 51.61 209 GLY A N 1
ATOM 1674 C CA . GLY A 1 217 ? 40.205 28.060 -0.174 1.00 51.10 209 GLY A CA 1
ATOM 1675 C C . GLY A 1 217 ? 39.636 26.711 -0.559 1.00 55.47 209 GLY A C 1
ATOM 1676 O O . GLY A 1 217 ? 39.409 26.474 -1.752 1.00 61.30 209 GLY A O 1
ATOM 1677 N N . ASP A 1 218 ? 39.397 25.823 0.405 1.00 55.32 210 ASP A N 1
ATOM 1678 C CA . ASP A 1 218 ? 38.865 24.503 0.101 1.00 50.12 210 ASP A CA 1
ATOM 1679 C C . ASP A 1 218 ? 37.417 24.596 -0.371 1.00 48.76 210 ASP A C 1
ATOM 1680 O O . ASP A 1 218 ? 36.705 25.567 -0.099 1.00 46.09 210 ASP A O 1
ATOM 1685 N N . VAL A 1 219 ? 36.984 23.555 -1.081 1.00 42.02 211 VAL A N 1
ATOM 1686 C CA . VAL A 1 219 ? 35.640 23.478 -1.643 1.00 37.80 211 VAL A CA 1
ATOM 1687 C C . VAL A 1 219 ? 34.802 22.563 -0.762 1.00 36.58 211 VAL A C 1
ATOM 1688 O O . VAL A 1 219 ? 35.132 21.384 -0.580 1.00 37.35 211 VAL A O 1
ATOM 1692 N N . ILE A 1 220 ? 33.710 23.097 -0.226 1.00 37.96 212 ILE A N 1
ATOM 1693 C CA . ILE A 1 220 ? 32.796 22.352 0.630 1.00 35.37 212 ILE A CA 1
ATOM 1694 C C . ILE A 1 220 ? 31.488 22.148 -0.120 1.00 34.02 212 ILE A C 1
ATOM 1695 O O . ILE A 1 220 ? 30.894 23.111 -0.615 1.00 36.27 212 ILE A O 1
ATOM 1700 N N . LEU A 1 221 ? 31.033 20.902 -0.191 1.00 37.35 213 LEU A N 1
ATOM 1701 C CA . LEU A 1 221 ? 29.775 20.559 -0.839 1.00 33.29 213 LEU A CA 1
ATOM 1702 C C . LEU A 1 221 ? 28.727 20.221 0.213 1.00 34.47 213 LEU A C 1
ATOM 1703 O O . LEU A 1 221 ? 28.970 19.386 1.091 1.00 34.18 213 LEU A O 1
ATOM 1708 N N . ASP A 1 222 ? 27.569 20.871 0.121 1.00 31.68 214 ASP A N 1
ATOM 1709 C CA . ASP A 1 222 ? 26.417 20.570 0.971 1.00 30.75 214 ASP A CA 1
ATOM 1710 C C . ASP A 1 222 ? 25.264 20.149 0.072 1.00 32.68 214 ASP A C 1
ATOM 1711 O O . ASP A 1 222 ? 24.623 21.005 -0.563 1.00 39.43 214 ASP A O 1
ATOM 1716 N N . PRO A 1 223 ? 24.958 18.852 -0.017 1.00 33.74 215 PRO A N 1
ATOM 1717 C CA . PRO A 1 223 ? 23.873 18.397 -0.895 1.00 34.47 215 PRO A CA 1
ATOM 1718 C C . PRO A 1 223 ? 22.476 18.587 -0.322 1.00 33.91 215 PRO A C 1
ATOM 1719 O O . PRO A 1 223 ? 21.501 18.227 -0.989 1.00 35.39 215 PRO A O 1
ATOM 1723 N N . PHE A 1 224 ? 22.347 19.131 0.889 1.00 32.72 216 PHE A N 1
ATOM 1724 C CA . PHE A 1 224 ? 21.051 19.426 1.506 1.00 31.55 216 PHE A CA 1
ATOM 1725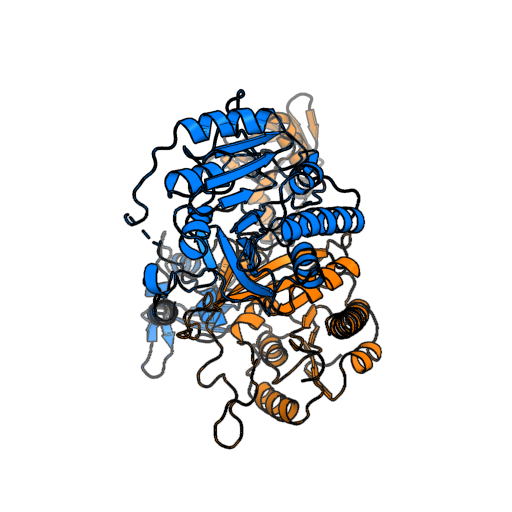 C C . PHE A 1 224 ? 21.131 20.851 2.059 1.00 39.29 216 PHE A C 1
ATOM 1726 O O . PHE A 1 224 ? 21.159 21.067 3.271 1.00 40.81 216 PHE A O 1
ATOM 1734 N N . PHE A 1 225 ? 21.156 21.827 1.147 1.00 36.61 217 PHE A N 1
ATOM 1735 C CA . PHE A 1 225 ? 21.631 23.164 1.492 1.00 32.50 217 PHE A CA 1
ATOM 1736 C C . PHE A 1 225 ? 20.687 23.895 2.437 1.00 30.56 217 PHE A C 1
ATOM 1737 O O . PHE A 1 225 ? 21.145 24.685 3.270 1.00 34.25 217 PHE A O 1
ATOM 1745 N N . GLY A 1 226 ? 19.382 23.663 2.325 1.00 31.56 218 GLY A N 1
ATOM 1746 C CA . GLY A 1 226 ? 18.445 24.347 3.205 1.00 34.50 218 GLY A CA 1
ATOM 1747 C C . GLY A 1 226 ? 18.461 25.848 2.973 1.00 40.93 218 GLY A C 1
ATOM 1748 O O . GLY A 1 226 ? 18.346 26.328 1.839 1.00 37.77 218 GLY A O 1
ATOM 1749 N N . VAL A 1 227 ? 18.604 26.609 4.058 1.00 38.08 219 VAL A N 1
ATOM 1750 C CA . VAL A 1 227 ? 18.699 28.060 3.956 1.00 36.08 219 VAL A CA 1
ATOM 1751 C C . VAL A 1 227 ? 20.162 28.480 4.016 1.00 36.10 219 VAL A C 1
ATOM 1752 O O . VAL A 1 227 ? 20.489 29.568 4.502 1.00 39.16 219 VAL A O 1
ATOM 1756 N N . GLY A 1 228 ? 21.049 27.611 3.533 1.00 32.66 220 GLY A N 1
ATOM 1757 C CA . GLY A 1 228 ? 22.415 28.004 3.238 1.00 33.64 220 GLY A CA 1
ATOM 1758 C C . GLY A 1 228 ? 23.342 28.170 4.417 1.00 39.32 220 GLY A C 1
ATOM 1759 O O . GLY A 1 228 ? 24.260 28.994 4.357 1.00 47.54 220 GLY A O 1
ATOM 1760 N N . THR A 1 229 ? 23.147 27.393 5.485 1.00 40.98 221 THR A N 1
ATOM 1761 C CA . THR A 1 229 ? 23.979 27.543 6.675 1.00 32.12 221 THR A CA 1
ATOM 1762 C C . THR A 1 229 ? 25.433 27.186 6.390 1.00 32.89 221 THR A C 1
ATOM 1763 O O . THR A 1 229 ? 26.349 27.895 6.825 1.00 30.61 221 THR A O 1
ATOM 1767 N N . THR A 1 230 ? 25.665 26.087 5.666 1.00 30.82 222 THR A N 1
ATOM 1768 C CA . THR A 1 230 ? 27.032 25.708 5.313 1.00 32.29 222 THR A CA 1
ATOM 1769 C C . THR A 1 230 ? 27.695 26.776 4.453 1.00 34.50 222 THR A C 1
ATOM 1770 O O . THR A 1 230 ? 28.880 27.082 4.631 1.00 43.27 222 THR A O 1
ATOM 1774 N N . GLY A 1 231 ? 26.948 27.353 3.511 1.00 39.11 223 GLY A N 1
ATOM 1775 C CA . GLY A 1 231 ? 27.523 28.369 2.646 1.00 37.63 223 GLY A CA 1
ATOM 1776 C C . GLY A 1 231 ? 27.838 29.652 3.387 1.00 33.82 223 GLY A C 1
ATOM 1777 O O . GLY A 1 231 ? 28.894 30.256 3.179 1.00 37.15 223 GLY A O 1
ATOM 1778 N N . ALA A 1 232 ? 26.931 30.085 4.266 1.00 33.32 224 ALA A N 1
ATOM 1779 C CA . ALA A 1 232 ? 27.178 31.291 5.047 1.00 34.04 224 ALA A CA 1
ATOM 1780 C C . ALA A 1 232 ? 28.418 31.137 5.919 1.00 39.40 224 ALA A C 1
ATOM 1781 O O . ALA A 1 232 ? 29.226 32.066 6.033 1.00 41.62 224 ALA A O 1
ATOM 1783 N N . ALA A 1 233 ? 28.595 29.963 6.528 1.00 39.78 225 ALA A N 1
ATOM 1784 C CA . ALA A 1 233 ? 29.755 29.744 7.385 1.00 41.25 225 ALA A CA 1
ATOM 1785 C C . ALA A 1 233 ? 31.029 29.589 6.562 1.00 40.83 225 ALA A C 1
ATOM 1786 O O . ALA A 1 233 ? 32.089 30.091 6.950 1.00 49.79 225 ALA A O 1
ATOM 1788 N N . ALA A 1 234 ? 30.947 28.896 5.424 1.00 40.39 226 ALA A N 1
ATOM 1789 C CA . ALA A 1 234 ? 32.115 28.766 4.559 1.00 35.92 226 ALA A CA 1
ATOM 1790 C C . ALA A 1 234 ? 32.578 30.125 4.048 1.00 36.44 226 ALA A C 1
ATOM 1791 O O . ALA A 1 234 ? 33.778 30.427 4.063 1.00 42.44 226 ALA A O 1
ATOM 1793 N N . LYS A 1 235 ? 31.641 30.962 3.600 1.00 36.15 227 LYS A N 1
ATOM 1794 C CA . LYS A 1 235 ? 32.018 32.262 3.052 1.00 42.19 227 LYS A CA 1
ATOM 1795 C C . LYS A 1 235 ? 32.612 33.166 4.127 1.00 44.70 227 LYS A C 1
ATOM 1796 O O . LYS A 1 235 ? 33.554 33.921 3.862 1.00 42.52 227 LYS A O 1
ATOM 1802 N N . ARG A 1 236 ? 32.083 33.095 5.349 1.00 42.46 228 ARG A N 1
ATOM 1803 C CA . ARG A 1 236 ? 32.617 33.919 6.425 1.00 45.57 228 ARG A CA 1
ATOM 1804 C C . ARG A 1 236 ? 34.036 33.506 6.800 1.00 52.47 228 ARG A C 1
ATOM 1805 O O . ARG A 1 236 ? 34.814 34.337 7.285 1.00 49.42 228 ARG A O 1
ATOM 1813 N N . LEU A 1 237 ? 34.396 32.242 6.570 1.00 45.06 229 LEU A N 1
ATOM 1814 C CA . LEU A 1 237 ? 35.681 31.700 6.990 1.00 42.25 229 LEU A CA 1
ATOM 1815 C C . LEU A 1 237 ? 36.671 31.543 5.841 1.00 49.41 229 LEU A C 1
ATOM 1816 O O . LEU A 1 237 ? 37.739 30.954 6.036 1.00 44.43 229 LEU A O 1
ATOM 1821 N N . GLY A 1 238 ? 36.346 32.050 4.655 1.00 50.96 230 GLY A N 1
ATOM 1822 C CA . GLY A 1 238 ? 37.265 31.970 3.536 1.00 46.30 230 GLY A CA 1
ATOM 1823 C C . GLY A 1 238 ? 37.306 30.633 2.830 1.00 45.87 230 GLY A C 1
ATOM 1824 O O . GLY A 1 238 ? 38.353 30.260 2.290 1.00 44.88 230 GLY A O 1
ATOM 1825 N N . ARG A 1 239 ? 36.199 29.896 2.821 1.00 40.82 231 ARG A N 1
ATOM 1826 C CA . ARG A 1 239 ? 36.089 28.640 2.095 1.00 40.18 231 ARG A CA 1
ATOM 1827 C C . ARG A 1 239 ? 35.097 28.781 0.947 1.00 42.48 231 ARG A C 1
ATOM 1828 O O . ARG A 1 239 ? 34.119 29.528 1.037 1.00 50.30 231 ARG A O 1
ATOM 1836 N N . LYS A 1 240 ? 35.362 28.055 -0.137 1.00 42.78 232 LYS A N 1
ATOM 1837 C CA . LYS A 1 240 ? 34.420 27.961 -1.241 1.00 43.73 232 LYS A CA 1
ATOM 1838 C C . LYS A 1 240 ? 33.365 26.905 -0.930 1.00 45.60 232 LYS A C 1
ATOM 1839 O O . LYS A 1 240 ? 33.592 25.983 -0.143 1.00 45.49 232 LYS A O 1
ATOM 1845 N N . PHE A 1 241 ? 32.197 27.039 -1.556 1.00 37.31 233 PHE A N 1
ATOM 1846 C CA . PHE A 1 241 ? 31.151 26.065 -1.286 1.00 46.81 233 PHE A CA 1
ATOM 1847 C C . PHE A 1 241 ? 30.322 25.798 -2.533 1.00 47.31 233 PHE A C 1
ATOM 1848 O O . PHE A 1 241 ? 30.290 26.592 -3.477 1.00 39.38 233 PHE A O 1
ATOM 1856 N N . ILE A 1 242 ? 29.646 24.651 -2.510 1.00 43.02 234 ILE A N 1
ATOM 1857 C CA . ILE A 1 242 ? 28.658 24.266 -3.510 1.00 39.15 234 ILE A CA 1
ATOM 1858 C C . ILE A 1 242 ? 27.436 23.764 -2.756 1.00 36.42 234 ILE A C 1
ATOM 1859 O O . ILE A 1 242 ? 27.539 22.817 -1.967 1.00 38.97 234 ILE A O 1
ATOM 1864 N N . GLY A 1 243 ? 26.292 24.396 -2.984 1.00 35.44 235 GLY A N 1
ATOM 1865 C CA . GLY A 1 243 ? 25.051 24.041 -2.310 1.00 30.48 235 GLY A CA 1
ATOM 1866 C C . GLY A 1 243 ? 24.036 23.487 -3.294 1.00 36.81 235 GLY A C 1
ATOM 1867 O O . GLY A 1 243 ? 23.903 23.991 -4.414 1.00 40.32 235 GLY A O 1
ATOM 1868 N N . ILE A 1 244 ? 23.329 22.441 -2.871 1.00 29.29 236 ILE A N 1
ATOM 1869 C CA . ILE A 1 244 ? 22.253 21.842 -3.649 1.00 36.78 236 ILE A CA 1
ATOM 1870 C C . ILE A 1 244 ? 21.019 21.766 -2.764 1.00 35.62 236 ILE A C 1
ATOM 1871 O O . ILE A 1 244 ? 21.095 21.286 -1.628 1.00 36.72 236 ILE A O 1
ATOM 1876 N N . GLU A 1 245 ? 19.885 22.231 -3.283 1.00 37.99 237 GLU A N 1
ATOM 1877 C CA . GLU A 1 245 ? 18.639 22.203 -2.532 1.00 37.24 237 GLU A CA 1
ATOM 1878 C C . GLU A 1 245 ? 17.474 22.071 -3.501 1.00 42.74 237 GLU A C 1
ATOM 1879 O O . GLU A 1 245 ? 17.451 22.720 -4.550 1.00 46.32 237 GLU A O 1
ATOM 1885 N N . ARG A 1 246 ? 16.507 21.226 -3.139 1.00 41.15 238 ARG A N 1
ATOM 1886 C CA . ARG A 1 246 ? 15.355 20.989 -3.999 1.00 39.84 238 ARG A CA 1
ATOM 1887 C C . ARG A 1 246 ? 14.312 22.098 -3.892 1.00 48.21 238 ARG A C 1
ATOM 1888 O O . ARG A 1 246 ? 13.671 22.436 -4.894 1.00 46.59 238 ARG A O 1
ATOM 1896 N N . GLU A 1 247 ? 14.134 22.682 -2.707 1.00 52.42 239 GLU A N 1
ATOM 1897 C CA . GLU A 1 247 ? 13.086 23.674 -2.497 1.00 53.36 239 GLU A CA 1
ATOM 1898 C C . GLU A 1 247 ? 13.557 25.058 -2.928 1.00 54.23 239 GLU A C 1
ATOM 1899 O O . GLU A 1 247 ? 14.590 25.547 -2.461 1.00 49.09 239 GLU A O 1
ATOM 1905 N N . ALA A 1 248 ? 12.785 25.694 -3.814 1.00 52.98 240 ALA A N 1
ATOM 1906 C CA . ALA A 1 248 ? 13.176 27.000 -4.334 1.00 42.16 240 ALA A CA 1
ATOM 1907 C C . ALA A 1 248 ? 13.041 28.096 -3.285 1.00 43.79 240 ALA A C 1
ATOM 1908 O O . ALA A 1 248 ? 13.828 29.050 -3.290 1.00 51.21 240 ALA A O 1
ATOM 1910 N N . GLU A 1 249 ? 12.062 27.990 -2.381 1.00 44.36 241 GLU A N 1
ATOM 1911 C CA . GLU A 1 249 ? 11.891 29.047 -1.389 1.00 47.87 241 GLU A CA 1
ATOM 1912 C C . GLU A 1 249 ? 13.014 29.045 -0.361 1.00 46.17 241 GLU A C 1
ATOM 1913 O O . GLU A 1 249 ? 13.403 30.114 0.123 1.00 59.18 241 GLU A O 1
ATOM 1919 N N . TYR A 1 250 ? 13.551 27.871 -0.015 1.00 45.24 242 TYR A N 1
ATOM 1920 C CA . TYR A 1 250 ? 14.721 27.841 0.858 1.00 39.22 242 TYR A CA 1
ATOM 1921 C C . TYR A 1 250 ? 15.916 28.500 0.181 1.00 42.13 242 TYR A C 1
ATOM 1922 O O . TYR A 1 250 ? 16.697 29.206 0.829 1.00 45.92 242 TYR A O 1
ATOM 1931 N N . LEU A 1 251 ? 16.071 28.287 -1.129 1.00 46.45 243 LEU A N 1
ATOM 1932 C CA . LEU A 1 251 ? 17.194 28.884 -1.845 1.00 47.60 243 LEU A CA 1
ATOM 1933 C C . LEU A 1 251 ? 17.062 30.396 -1.945 1.00 51.35 243 LEU A C 1
ATOM 1934 O O . LEU A 1 251 ? 18.077 31.099 -1.989 1.00 42.89 243 LEU A O 1
ATOM 1939 N N . GLU A 1 252 ? 15.833 30.912 -1.987 1.00 55.09 244 GLU A N 1
ATOM 1940 C CA . GLU A 1 252 ? 15.643 32.358 -1.967 1.00 51.49 244 GLU A CA 1
ATOM 1941 C C . GLU A 1 252 ? 16.206 32.959 -0.684 1.00 49.03 244 GLU A C 1
ATOM 1942 O O . GLU A 1 252 ? 16.910 33.974 -0.716 1.00 47.76 244 GLU A O 1
ATOM 1948 N N . HIS A 1 253 ? 15.915 32.333 0.460 1.00 39.74 245 HIS A N 1
ATOM 1949 C CA . HIS A 1 253 ? 16.456 32.825 1.724 1.00 44.29 245 HIS A CA 1
ATOM 1950 C C . HIS A 1 253 ? 17.962 32.610 1.802 1.00 39.23 245 HIS A C 1
ATOM 1951 O O . HIS A 1 253 ? 18.687 33.456 2.337 1.00 43.33 245 HIS A O 1
ATOM 1958 N N . ALA A 1 254 ? 18.452 31.485 1.275 1.00 37.62 246 ALA A N 1
ATOM 1959 C CA . ALA A 1 254 ? 19.883 31.207 1.325 1.00 36.47 246 ALA A CA 1
ATOM 1960 C C . ALA A 1 254 ? 20.675 32.218 0.504 1.00 48.92 246 ALA A C 1
ATOM 1961 O O . ALA A 1 254 ? 21.772 32.628 0.904 1.00 53.42 246 ALA A O 1
ATOM 1963 N N . LYS A 1 255 ? 20.136 32.632 -0.647 1.00 45.94 247 LYS A N 1
ATOM 1964 C CA . LYS A 1 255 ? 20.836 33.595 -1.492 1.00 40.61 247 LYS A CA 1
ATOM 1965 C C . LYS A 1 255 ? 20.883 34.971 -0.842 1.00 41.22 247 LYS A C 1
ATOM 1966 O O . LYS A 1 255 ? 21.905 35.665 -0.916 1.00 43.33 247 LYS A O 1
ATOM 1972 N N . ALA A 1 256 ? 19.786 35.389 -0.209 1.00 42.97 248 ALA A N 1
ATOM 1973 C CA . ALA A 1 256 ? 19.775 36.686 0.457 1.00 48.47 248 ALA A CA 1
ATOM 1974 C C . ALA A 1 256 ? 20.639 36.672 1.708 1.00 50.35 248 ALA A C 1
ATOM 1975 O O . ALA A 1 256 ? 21.269 37.683 2.036 1.00 60.28 248 ALA A O 1
ATOM 1977 N N . ARG A 1 257 ? 20.683 35.541 2.411 1.00 47.07 249 ARG A N 1
ATOM 1978 C CA . ARG A 1 257 ? 21.511 35.432 3.606 1.00 41.17 249 ARG A CA 1
ATOM 1979 C C . ARG A 1 257 ? 22.992 35.528 3.262 1.00 43.73 249 ARG A C 1
ATOM 1980 O O . ARG A 1 257 ? 23.742 36.277 3.897 1.00 45.29 249 ARG A O 1
ATOM 1988 N N . ILE A 1 258 ? 23.427 34.773 2.252 1.00 45.74 250 ILE A N 1
ATOM 1989 C CA . ILE A 1 258 ? 24.849 34.687 1.937 1.00 50.69 250 ILE A CA 1
ATOM 1990 C C . ILE A 1 258 ? 25.374 36.008 1.381 1.00 52.57 250 ILE A C 1
ATOM 1991 O O . ILE A 1 258 ? 26.537 36.365 1.611 1.00 60.04 250 ILE A O 1
ATOM 1996 N N . ALA A 1 259 ? 24.534 36.768 0.672 1.00 45.56 251 ALA A N 1
ATOM 1997 C CA . ALA A 1 259 ? 24.968 38.052 0.127 1.00 50.54 251 ALA A CA 1
ATOM 1998 C C . ALA A 1 259 ? 25.279 39.074 1.213 1.00 60.18 251 ALA A C 1
ATOM 1999 O O . ALA A 1 259 ? 25.982 40.053 0.941 1.00 65.14 251 ALA A O 1
ATOM 2001 N N . LYS A 1 260 ? 24.775 38.871 2.430 1.00 60.83 252 LYS A N 1
ATOM 2002 C CA . LYS A 1 260 ? 24.999 39.780 3.545 1.00 61.04 252 LYS A CA 1
ATOM 2003 C C . LYS A 1 260 ? 26.145 39.339 4.447 1.00 61.49 252 LYS A C 1
ATOM 2004 O O . LYS A 1 260 ? 26.353 39.941 5.504 1.00 62.36 252 LYS A O 1
ATOM 2010 N N . VAL A 1 261 ? 26.892 38.312 4.055 1.00 66.68 253 VAL A N 1
ATOM 2011 C CA . VAL A 1 261 ? 27.967 37.767 4.877 1.00 63.13 253 VAL A CA 1
ATOM 2012 C C . VAL A 1 261 ? 29.255 38.525 4.580 1.00 65.72 253 VAL A C 1
ATOM 2013 O O . VAL A 1 261 ? 29.696 38.593 3.426 1.00 64.99 253 VAL A O 1
ATOM 2017 N N . VAL A 1 262 ? 29.858 39.086 5.619 1.00 65.43 254 VAL A N 1
ATOM 2018 C CA . VAL A 1 262 ? 31.149 39.764 5.526 1.00 68.28 254 VAL A CA 1
ATOM 2019 C C . VAL A 1 262 ? 32.232 38.762 5.913 1.00 67.39 254 VAL A C 1
ATOM 2020 O O . VAL A 1 262 ? 32.215 38.261 7.048 1.00 68.81 254 VAL A O 1
ATOM 2024 N N . PRO A 1 263 ? 33.167 38.436 5.021 1.00 63.58 255 PRO A N 1
ATOM 2025 C CA . PRO A 1 263 ? 34.234 37.490 5.382 1.00 56.04 255 PRO A CA 1
ATOM 2026 C C . PRO A 1 263 ? 35.153 38.078 6.443 1.00 64.18 255 PRO A C 1
ATOM 2027 O O . PRO A 1 263 ? 35.651 39.197 6.305 1.00 71.55 255 PRO A O 1
ATOM 2031 N N . ILE A 1 264 ? 35.373 37.313 7.504 1.00 61.93 256 ILE A N 1
ATOM 2032 C CA . ILE A 1 264 ? 36.256 37.717 8.577 1.00 69.33 256 ILE A CA 1
ATOM 2033 C C . ILE A 1 264 ? 37.596 37.011 8.406 1.00 76.64 256 ILE A C 1
ATOM 2034 O O . ILE A 1 264 ? 37.762 36.139 7.557 1.00 87.88 256 ILE A O 1
ATOM 2039 N N . ALA A 1 265 ? 38.572 37.397 9.226 1.00 77.38 257 ALA A N 1
ATOM 2040 C CA . ALA A 1 265 ? 39.824 36.660 9.320 1.00 76.88 257 ALA A CA 1
ATOM 2041 C C . ALA A 1 265 ? 39.630 35.535 10.327 1.00 81.20 257 ALA A C 1
ATOM 2042 O O . ALA A 1 265 ? 39.461 35.817 11.524 1.00 84.83 257 ALA A O 1
ATOM 2044 N N . PRO A 1 266 ? 39.639 34.267 9.906 1.00 76.12 258 PRO A N 1
ATOM 2045 C CA . PRO A 1 266 ? 39.302 33.175 10.839 1.00 71.42 258 PRO A CA 1
ATOM 2046 C C . PRO A 1 266 ? 40.218 33.083 12.048 1.00 82.53 258 PRO A C 1
ATOM 2047 O O . PRO A 1 266 ? 39.848 32.433 13.034 1.00 84.93 258 PRO A O 1
ATOM 2051 N N . GLU A 1 267 ? 41.394 33.714 12.010 1.00 85.23 259 GLU A N 1
ATOM 2052 C CA . GLU A 1 267 ? 42.306 33.687 13.148 1.00 88.85 259 GLU A CA 1
ATOM 2053 C C . GLU A 1 267 ? 41.766 34.440 14.359 1.00 92.94 259 GLU A C 1
ATOM 2054 O O . GLU A 1 267 ? 42.359 34.342 15.439 1.00 93.74 259 GLU A O 1
ATOM 2056 N N . ASP A 1 268 ? 40.671 35.180 14.209 1.00 94.84 260 ASP A N 1
ATOM 2057 C CA . ASP A 1 268 ? 40.083 35.927 15.316 1.00 95.43 260 ASP A CA 1
ATOM 2058 C C . ASP A 1 268 ? 39.293 35.008 16.245 1.00 94.71 260 ASP A C 1
ATOM 2059 O O . ASP A 1 268 ? 38.065 34.940 16.173 1.00 92.24 260 ASP A O 1
ATOM 2061 N N . ARG A 1 276 ? 30.759 29.190 28.508 1.00 79.76 268 ARG A N 1
ATOM 2062 C CA . ARG A 1 276 ? 30.833 27.987 29.329 1.00 86.86 268 ARG A CA 1
ATOM 2063 C C . ARG A 1 276 ? 30.168 28.209 30.686 1.00 92.26 268 ARG A C 1
ATOM 2064 O O . ARG A 1 276 ? 30.799 28.693 31.627 1.00 90.63 268 ARG A O 1
ATOM 2066 N N . ALA A 1 277 ? 28.890 27.850 30.780 1.00 94.49 269 ALA A N 1
ATOM 2067 C CA . ALA A 1 277 ? 28.134 28.042 32.007 1.00 97.46 269 ALA A CA 1
ATOM 2068 C C . ALA A 1 277 ? 28.529 27.007 33.059 1.00 91.55 269 ALA A C 1
ATOM 2069 O O . ALA A 1 277 ? 29.094 25.952 32.755 1.00 88.96 269 ALA A O 1
ATOM 2071 N N . GLU A 1 278 ? 28.215 27.326 34.313 1.00 86.06 270 GLU A N 1
ATOM 2072 C CA . GLU A 1 278 ? 28.561 26.449 35.429 1.00 75.53 270 GLU A CA 1
ATOM 2073 C C . GLU A 1 278 ? 27.648 25.226 35.441 1.00 82.19 270 GLU A C 1
ATOM 2074 O O . GLU A 1 278 ? 26.422 25.373 35.379 1.00 90.24 270 GLU A O 1
ATOM 2080 N N . PRO A 1 279 ? 28.195 24.017 35.527 1.00 80.87 271 PRO A N 1
ATOM 2081 C CA . PRO A 1 279 ? 27.350 22.819 35.523 1.00 76.61 271 PRO A CA 1
ATOM 2082 C C . PRO A 1 279 ? 26.749 22.527 36.889 1.00 70.58 271 PRO A C 1
ATOM 2083 O O . PRO A 1 279 ? 27.325 22.839 37.934 1.00 65.69 271 PRO A O 1
ATOM 2087 N N . ARG A 1 280 ? 25.569 21.910 36.866 1.00 70.81 272 ARG A N 1
ATOM 2088 C CA . ARG A 1 280 ? 24.903 21.515 38.099 1.00 68.70 272 ARG A CA 1
ATOM 2089 C C . ARG A 1 280 ? 25.585 20.300 38.721 1.00 64.91 272 ARG A C 1
ATOM 2090 O O . ARG A 1 280 ? 26.119 19.431 38.026 1.00 60.02 272 ARG A O 1
ATOM 2098 N N . VAL A 1 281 ? 25.560 20.247 40.050 1.00 61.95 273 VAL A N 1
ATOM 2099 C CA . VAL A 1 281 ? 26.037 19.083 40.792 1.00 53.57 273 VAL A CA 1
ATOM 2100 C C . VAL A 1 281 ? 24.896 18.589 41.674 1.00 43.20 273 VAL A C 1
ATOM 2101 O O . VAL A 1 281 ? 24.789 18.999 42.840 1.00 43.63 273 VAL A O 1
ATOM 2105 N N . PRO A 1 282 ? 24.022 17.725 41.165 1.00 39.25 274 PRO A N 1
ATOM 2106 C CA . PRO A 1 282 ? 22.864 17.298 41.956 1.00 41.42 274 PRO A CA 1
ATOM 2107 C C . PRO A 1 282 ? 23.264 16.364 43.087 1.00 47.43 274 PRO A C 1
ATOM 2108 O O . PRO A 1 282 ? 24.225 15.599 42.984 1.00 50.42 274 PRO A O 1
ATOM 2112 N N . PHE A 1 283 ? 22.501 16.434 44.181 1.00 44.56 275 PHE A N 1
ATOM 2113 C CA . PHE A 1 283 ? 22.709 15.499 45.282 1.00 47.69 275 PHE A CA 1
ATOM 2114 C C . PHE A 1 283 ? 22.545 14.055 44.822 1.00 39.45 275 PHE A C 1
ATOM 2115 O O . PHE A 1 283 ? 23.253 13.166 45.305 1.00 43.90 275 PHE A O 1
ATOM 2123 N N . GLY A 1 284 ? 21.635 13.807 43.878 1.00 37.01 276 GLY A N 1
ATOM 2124 C CA . GLY A 1 284 ? 21.476 12.464 43.346 1.00 42.59 276 GLY A CA 1
ATOM 2125 C C . GLY A 1 284 ? 22.740 11.915 42.714 1.00 44.63 276 GLY A C 1
ATOM 2126 O O . GLY A 1 284 ? 22.937 10.698 42.671 1.00 49.42 276 GLY A O 1
ATOM 2127 N N . THR A 1 285 ? 23.611 12.798 42.217 1.00 42.53 277 THR A N 1
ATOM 2128 C CA . THR A 1 285 ? 24.897 12.362 41.682 1.00 40.19 277 THR A CA 1
ATOM 2129 C C . THR A 1 285 ? 25.828 11.883 42.789 1.00 40.79 277 THR A C 1
ATOM 2130 O O . THR A 1 285 ? 26.601 10.939 42.586 1.00 41.92 277 THR A O 1
ATOM 2134 N N . ILE A 1 286 ? 25.754 12.505 43.965 1.00 41.34 278 ILE A N 1
ATOM 2135 C CA . ILE A 1 286 ? 26.608 12.105 45.077 1.00 44.20 278 ILE A CA 1
ATOM 2136 C C . ILE A 1 286 ? 26.192 10.738 45.609 1.00 53.84 278 ILE A C 1
ATOM 2137 O O . ILE A 1 286 ? 27.039 9.920 45.990 1.00 52.62 278 ILE A O 1
ATOM 2142 N N . VAL A 1 287 ? 24.887 10.466 45.642 1.00 52.20 279 VAL A N 1
ATOM 2143 C CA . VAL A 1 287 ? 24.416 9.144 46.046 1.00 53.10 279 VAL A CA 1
ATOM 2144 C C . VAL A 1 287 ? 24.763 8.111 44.979 1.00 51.76 279 VAL A C 1
ATOM 2145 O O . VAL A 1 287 ? 25.119 6.968 45.291 1.00 51.78 279 VAL A O 1
ATOM 2149 N N . GLU A 1 288 ? 24.674 8.503 43.707 1.00 47.20 280 GLU A N 1
ATOM 2150 C CA . GLU A 1 288 ? 25.010 7.596 42.615 1.00 47.36 280 GLU A CA 1
ATOM 2151 C C . GLU A 1 288 ? 26.486 7.213 42.645 1.00 49.50 280 GLU A C 1
ATOM 2152 O O . GLU A 1 288 ? 26.841 6.056 42.389 1.00 48.19 280 GLU A O 1
ATOM 2158 N N . ALA A 1 289 ? 27.360 8.167 42.971 1.00 56.17 281 ALA A N 1
ATOM 2159 C CA . ALA A 1 289 ? 28.792 7.900 43.043 1.00 53.87 281 ALA A CA 1
ATOM 2160 C C . ALA A 1 289 ? 29.185 7.085 44.268 1.00 53.64 281 ALA A C 1
ATOM 2161 O O . ALA A 1 289 ? 30.356 6.709 44.390 1.00 59.08 281 ALA A O 1
ATOM 2163 N N . GLY A 1 290 ? 28.253 6.808 45.175 1.00 50.30 282 GLY A N 1
ATOM 2164 C CA . GLY A 1 290 ? 28.566 6.023 46.349 1.00 50.94 282 GLY A CA 1
ATOM 2165 C C . GLY A 1 290 ? 29.211 6.784 47.483 1.00 53.53 282 GLY A C 1
ATOM 2166 O O . GLY A 1 290 ? 29.617 6.161 48.471 1.00 61.28 282 GLY A O 1
ATOM 2167 N N . LEU A 1 291 ? 29.329 8.110 47.376 1.00 53.04 283 LEU A N 1
ATOM 2168 C CA . LEU A 1 291 ? 29.854 8.891 48.491 1.00 58.68 283 LEU A CA 1
ATOM 2169 C C . LEU A 1 291 ? 28.904 8.860 49.683 1.00 57.48 283 LEU A C 1
ATOM 2170 O O . LEU A 1 291 ? 29.346 8.979 50.831 1.00 64.29 283 LEU A O 1
ATOM 2175 N N . LEU A 1 292 ? 27.607 8.702 49.428 1.00 60.98 284 LEU A N 1
ATOM 2176 C CA . LEU A 1 292 ? 26.621 8.401 50.455 1.00 65.15 284 LEU A CA 1
ATOM 2177 C C . LEU A 1 292 ? 25.757 7.245 49.976 1.00 66.19 284 LEU A C 1
ATOM 2178 O O . LEU A 1 292 ? 25.492 7.102 48.780 1.00 68.66 284 LEU A O 1
ATOM 2183 N N . SER A 1 293 ? 25.327 6.431 50.906 1.00 73.74 285 SER A N 1
ATOM 2184 C CA . SER A 1 293 ? 24.504 5.325 50.450 1.00 70.70 285 SER A CA 1
ATOM 2185 C C . SER A 1 293 ? 23.038 5.572 50.784 1.00 61.59 285 SER A C 1
ATOM 2186 O O . SER A 1 293 ? 22.724 6.217 51.788 1.00 67.48 285 SER A O 1
ATOM 2189 N N . PRO A 1 294 ? 22.123 5.093 49.943 1.00 52.55 286 PRO A N 1
ATOM 2190 C CA . PRO A 1 294 ? 20.702 5.137 50.305 1.00 48.75 286 PRO A CA 1
ATOM 2191 C C . PRO A 1 294 ? 20.461 4.405 51.617 1.00 57.09 286 PRO A C 1
ATOM 2192 O O . PRO A 1 294 ? 20.927 3.282 51.820 1.00 60.48 286 PRO A O 1
ATOM 2196 N N . GLY A 1 295 ? 19.738 5.060 52.517 1.00 55.28 287 GLY A N 1
ATOM 2197 C CA . GLY A 1 295 ? 19.562 4.565 53.861 1.00 54.25 287 GLY A CA 1
ATOM 2198 C C . GLY A 1 295 ? 20.462 5.218 54.886 1.00 57.86 287 GLY A C 1
ATOM 2199 O O . GLY A 1 295 ? 20.220 5.056 56.088 1.00 55.37 287 GLY A O 1
ATOM 2200 N N . ASP A 1 296 ? 21.490 5.944 54.449 1.00 57.45 288 ASP A N 1
ATOM 2201 C CA . ASP A 1 296 ? 22.313 6.704 55.376 1.00 60.91 288 ASP A CA 1
ATOM 2202 C C . ASP A 1 296 ? 21.497 7.835 55.999 1.00 57.79 288 ASP A C 1
ATOM 2203 O O . ASP A 1 296 ? 20.409 8.188 55.538 1.00 60.56 288 ASP A O 1
ATOM 2208 N N . THR A 1 297 ? 22.041 8.411 57.063 1.00 62.44 289 THR A N 1
ATOM 2209 C CA . THR A 1 297 ? 21.357 9.446 57.823 1.00 61.23 289 THR A CA 1
ATOM 2210 C C . THR A 1 297 ? 22.064 10.781 57.638 1.00 56.71 289 THR A C 1
ATOM 2211 O O . THR A 1 297 ? 23.293 10.861 57.749 1.00 57.63 289 THR A O 1
ATOM 2215 N N . LEU A 1 298 ? 21.287 11.819 57.346 1.00 54.35 290 LEU A N 1
ATOM 2216 C CA . LEU A 1 298 ? 21.775 13.190 57.334 1.00 58.24 290 LEU A CA 1
ATOM 2217 C C . LEU A 1 298 ? 21.332 13.883 58.615 1.00 62.99 290 LEU A C 1
ATOM 2218 O O . LEU A 1 298 ? 20.173 13.759 59.023 1.00 62.03 290 LEU A O 1
ATOM 2223 N N . TYR A 1 299 ? 22.255 14.599 59.248 1.00 58.66 291 TYR A N 1
ATOM 2224 C CA . TYR A 1 299 ? 21.988 15.294 60.496 1.00 70.61 291 TYR A CA 1
ATOM 2225 C C . TYR A 1 299 ? 22.126 16.796 60.289 1.00 77.06 291 TYR A C 1
ATOM 2226 O O . TYR A 1 299 ? 22.752 17.259 59.332 1.00 80.14 291 TYR A O 1
ATOM 2235 N N . CYS A 1 300 ? 21.532 17.555 61.204 1.00 78.32 292 CYS A N 1
ATOM 2236 C CA . CYS A 1 300 ? 21.729 18.997 61.237 1.00 77.44 292 CYS A CA 1
ATOM 2237 C C . CYS A 1 300 ? 23.015 19.300 62.005 1.00 85.32 292 CYS A C 1
ATOM 2238 O O . CYS A 1 300 ? 23.758 18.398 62.404 1.00 80.49 292 CYS A O 1
ATOM 2241 N N . SER A 1 301 ? 23.290 20.588 62.225 1.00 85.65 293 SER A N 1
ATOM 2242 C CA . SER A 1 301 ? 24.524 20.980 62.898 1.00 82.74 293 SER A CA 1
ATOM 2243 C C . SER A 1 301 ? 24.606 20.390 64.301 1.00 95.89 293 SER A C 1
ATOM 2244 O O . SER A 1 301 ? 25.670 19.923 64.725 1.00 104.49 293 SER A O 1
ATOM 2247 N N . LYS A 1 302 ? 23.492 20.393 65.033 1.00 98.93 294 LYS A N 1
ATOM 2248 C CA . LYS A 1 302 ? 23.476 19.870 66.394 1.00 98.90 294 LYS A CA 1
ATOM 2249 C C . LYS A 1 302 ? 23.155 18.383 66.452 1.00 97.82 294 LYS A C 1
ATOM 2250 O O . LYS A 1 302 ? 23.660 17.684 67.338 1.00 99.19 294 LYS A O 1
ATOM 2252 N N . GLY A 1 303 ? 22.335 17.883 65.534 1.00 97.02 295 GLY A N 1
ATOM 2253 C CA . GLY A 1 303 ? 21.947 16.489 65.528 1.00 93.69 295 GLY A CA 1
ATOM 2254 C C . GLY A 1 303 ? 20.548 16.199 66.024 1.00 98.19 295 GLY A C 1
ATOM 2255 O O . GLY A 1 303 ? 20.216 15.026 66.231 1.00 93.83 295 GLY A O 1
ATOM 2256 N N . THR A 1 304 ? 19.718 17.225 66.224 1.00 100.57 296 THR A N 1
ATOM 2257 C CA . THR A 1 304 ? 18.350 17.017 66.680 1.00 95.06 296 THR A CA 1
ATOM 2258 C C . THR A 1 304 ? 17.402 16.637 65.549 1.00 94.86 296 THR A C 1
ATOM 2259 O O . THR A 1 304 ? 16.315 16.115 65.821 1.00 96.80 296 THR A O 1
ATOM 2261 N N . HIS A 1 305 ? 17.782 16.886 64.298 1.00 90.61 297 HIS A N 1
ATOM 2262 C CA . HIS A 1 305 ? 16.953 16.583 63.139 1.00 81.03 297 HIS A CA 1
ATOM 2263 C C . HIS A 1 305 ? 17.697 15.616 62.231 1.00 77.41 297 HIS A C 1
ATOM 2264 O O . HIS A 1 305 ? 18.869 15.838 61.909 1.00 78.50 297 HIS A O 1
ATOM 2271 N N . VAL A 1 306 ? 17.015 14.549 61.815 1.00 79.40 298 VAL A N 1
ATOM 2272 C CA . VAL A 1 306 ? 17.622 13.498 61.008 1.00 72.62 298 VAL A CA 1
ATOM 2273 C C . VAL A 1 306 ? 16.778 13.254 59.765 1.00 74.37 298 VAL A C 1
ATOM 2274 O O . VAL A 1 306 ? 15.561 13.462 59.763 1.00 80.97 298 VAL A O 1
ATOM 2278 N N . ALA A 1 307 ? 17.442 12.808 58.698 1.00 68.05 299 ALA A N 1
ATOM 2279 C CA . ALA A 1 307 ? 16.786 12.432 57.454 1.00 56.08 299 ALA A CA 1
ATOM 2280 C C . ALA A 1 307 ? 17.457 11.184 56.897 1.00 55.02 299 ALA A C 1
ATOM 2281 O O . ALA A 1 307 ? 18.621 10.902 57.185 1.00 53.18 299 ALA A O 1
ATOM 2283 N N . LYS A 1 308 ? 16.708 10.434 56.092 1.00 49.89 300 LYS A N 1
ATOM 2284 C CA . LYS A 1 308 ? 17.206 9.224 55.452 1.00 49.50 300 LYS A CA 1
ATOM 2285 C C . LYS A 1 308 ? 17.409 9.473 53.963 1.00 42.24 300 LYS A C 1
ATOM 2286 O O . LYS A 1 308 ? 16.558 10.075 53.303 1.00 40.14 300 LYS A O 1
ATOM 2292 N N . VAL A 1 309 ? 18.541 9.011 53.440 1.00 50.96 301 VAL A N 1
ATOM 2293 C CA . VAL A 1 309 ? 18.874 9.203 52.031 1.00 49.25 301 VAL A CA 1
ATOM 2294 C C . VAL A 1 309 ? 18.201 8.115 51.204 1.00 45.82 301 VAL A C 1
ATOM 2295 O O . VAL A 1 309 ? 18.227 6.933 51.570 1.00 54.68 301 VAL A O 1
ATOM 2299 N N . ARG A 1 310 ? 17.590 8.515 50.094 1.00 37.85 302 ARG A N 1
ATOM 2300 C CA . ARG A 1 310 ? 16.953 7.636 49.126 1.00 43.19 302 ARG A CA 1
ATOM 2301 C C . ARG A 1 310 ? 17.785 7.555 47.848 1.00 39.87 302 ARG A C 1
ATOM 2302 O O . ARG A 1 310 ? 18.622 8.427 47.588 1.00 38.28 302 ARG A O 1
ATOM 2310 N N . PRO A 1 311 ? 17.585 6.519 47.020 1.00 39.06 303 PRO A N 1
ATOM 2311 C CA . PRO A 1 311 ? 18.491 6.315 45.874 1.00 37.38 303 PRO A CA 1
ATOM 2312 C C . PRO A 1 311 ? 18.437 7.411 44.817 1.00 35.02 303 PRO A C 1
ATOM 2313 O O . PRO A 1 311 ? 19.397 7.542 44.049 1.00 40.61 303 PRO A O 1
ATOM 2317 N N . ASP A 1 312 ? 17.364 8.196 44.742 1.00 35.99 304 ASP A N 1
ATOM 2318 C CA . ASP A 1 312 ? 17.233 9.225 43.717 1.00 36.72 304 ASP A CA 1
ATOM 2319 C C . ASP A 1 312 ? 17.671 10.604 44.205 1.00 40.29 304 ASP A C 1
ATOM 2320 O O . ASP A 1 312 ? 17.350 11.613 43.567 1.00 39.31 304 ASP A O 1
ATOM 2325 N N . GLY A 1 313 ? 18.395 10.673 45.319 1.00 36.56 305 GLY A N 1
ATOM 2326 C CA . GLY A 1 313 ? 18.814 11.949 45.853 1.00 41.42 305 GLY A CA 1
ATOM 2327 C C . GLY A 1 313 ? 17.758 12.695 46.638 1.00 44.23 305 GLY A C 1
ATOM 2328 O O . GLY A 1 313 ? 18.039 13.796 47.129 1.00 49.65 305 GLY A O 1
ATOM 2329 N N . SER A 1 314 ? 16.550 12.153 46.752 1.00 34.18 306 SER A N 1
ATOM 2330 C CA . SER A 1 314 ? 15.592 12.702 47.694 1.00 37.43 306 SER A CA 1
ATOM 2331 C C . SER A 1 314 ? 15.885 12.168 49.091 1.00 37.59 306 SER A C 1
ATOM 2332 O O . SER A 1 314 ? 16.608 11.183 49.266 1.00 41.65 306 SER A O 1
ATOM 2335 N N . ILE A 1 315 ? 15.326 12.842 50.096 1.00 38.98 307 ILE A N 1
ATOM 2336 C CA . ILE A 1 315 ? 15.479 12.431 51.483 1.00 43.29 307 ILE A CA 1
ATOM 2337 C C . ILE A 1 315 ? 14.110 12.447 52.149 1.00 50.74 307 ILE A C 1
ATOM 2338 O O . ILE A 1 315 ? 13.170 13.096 51.684 1.00 45.00 307 ILE A O 1
ATOM 2343 N N . THR A 1 316 ? 14.009 11.714 53.256 1.00 41.97 308 THR A N 1
ATOM 2344 C CA . THR A 1 316 ? 12.742 11.492 53.939 1.00 50.44 308 THR A CA 1
ATOM 2345 C C . THR A 1 316 ? 12.869 11.898 55.399 1.00 51.58 308 THR A C 1
ATOM 2346 O O . THR A 1 316 ? 13.862 11.567 56.055 1.00 50.94 308 THR A O 1
ATOM 2350 N N . VAL A 1 317 ? 11.873 12.629 55.892 1.00 55.42 309 VAL A N 1
ATOM 2351 C CA . VAL A 1 317 ? 11.711 12.915 57.313 1.00 62.16 309 VAL A CA 1
ATOM 2352 C C . VAL A 1 317 ? 10.262 12.622 57.666 1.00 74.63 309 VAL A C 1
ATOM 2353 O O . VAL A 1 317 ? 9.351 13.284 57.154 1.00 83.50 309 VAL A O 1
ATOM 2357 N N . GLY A 1 318 ? 10.048 11.633 58.526 1.00 78.49 310 GLY A N 1
ATOM 2358 C CA . GLY A 1 318 ? 8.687 11.214 58.815 1.00 77.44 310 GLY A CA 1
ATOM 2359 C C . GLY A 1 318 ? 8.055 10.606 57.578 1.00 84.80 310 GLY A C 1
ATOM 2360 O O . GLY A 1 318 ? 8.614 9.700 56.949 1.00 85.22 310 GLY A O 1
ATOM 2361 N N . ASP A 1 319 ? 6.880 11.115 57.212 1.00 87.50 311 ASP A N 1
ATOM 2362 C CA . ASP A 1 319 ? 6.154 10.631 56.046 1.00 87.72 311 ASP A CA 1
ATOM 2363 C C . ASP A 1 319 ? 6.396 11.468 54.796 1.00 85.42 311 ASP A C 1
ATOM 2364 O O . ASP A 1 319 ? 5.917 11.095 53.721 1.00 88.31 311 ASP A O 1
ATOM 2369 N N . LEU A 1 320 ? 7.123 12.577 54.907 1.00 77.34 312 LEU A N 1
ATOM 2370 C CA . LEU A 1 320 ? 7.333 13.494 53.796 1.00 73.78 312 LEU A CA 1
ATOM 2371 C C . LEU A 1 320 ? 8.691 13.251 53.149 1.00 70.66 312 LEU A C 1
ATOM 2372 O O . LEU A 1 320 ? 9.678 12.966 53.836 1.00 76.20 312 LEU A O 1
ATOM 2374 N N . SER A 1 321 ? 8.735 13.368 51.823 1.00 56.36 313 SER A N 1
ATOM 2375 C CA . SER A 1 321 ? 9.960 13.203 51.057 1.00 54.42 313 SER A CA 1
ATOM 2376 C C . SER A 1 321 ? 10.129 14.370 50.095 1.00 56.24 313 SER A C 1
ATOM 2377 O O . SER A 1 321 ? 9.169 15.059 49.740 1.00 58.68 313 SER A O 1
ATOM 2380 N N . GLY A 1 322 ? 11.365 14.580 49.674 1.00 50.58 314 GLY A N 1
ATOM 2381 C CA . GLY A 1 322 ? 11.681 15.663 48.767 1.00 43.89 314 GLY A CA 1
ATOM 2382 C C . GLY A 1 322 ? 13.172 15.921 48.744 1.00 42.14 314 GLY A C 1
ATOM 2383 O O . GLY A 1 322 ? 13.962 15.209 49.364 1.00 44.59 314 GLY A O 1
ATOM 2384 N N . SER A 1 323 ? 13.537 16.972 48.013 1.00 39.70 315 SER A N 1
ATOM 2385 C CA . SER A 1 323 ? 14.937 17.338 47.856 1.00 45.32 315 SER A CA 1
ATOM 2386 C C . SER A 1 323 ? 15.524 17.806 49.188 1.00 47.86 315 SER A C 1
ATOM 2387 O O . SER A 1 323 ? 14.810 18.048 50.167 1.00 49.32 315 SER A O 1
ATOM 2390 N N . ILE A 1 324 ? 16.855 17.942 49.215 1.00 41.21 316 ILE A N 1
ATOM 2391 C CA . ILE A 1 324 ? 17.523 18.386 50.437 1.00 44.09 316 ILE A CA 1
ATOM 2392 C C . ILE A 1 324 ? 17.100 19.800 50.803 1.00 52.40 316 ILE A C 1
ATOM 2393 O O . ILE A 1 324 ? 17.132 20.181 51.980 1.00 61.45 316 ILE A O 1
ATOM 2398 N N . HIS A 1 325 ? 16.686 20.596 49.816 1.00 56.65 317 HIS A N 1
ATOM 2399 C CA . HIS A 1 325 ? 16.325 21.982 50.089 1.00 56.87 317 HIS A CA 1
ATOM 2400 C C . HIS A 1 325 ? 14.886 22.104 50.577 1.00 63.09 317 HIS A C 1
ATOM 2401 O O . HIS A 1 325 ? 14.608 22.871 51.506 1.00 75.33 317 HIS A O 1
ATOM 2408 N N . LYS A 1 326 ? 13.960 21.359 49.968 1.00 55.01 318 LYS A N 1
ATOM 2409 C CA . LYS A 1 326 ? 12.569 21.417 50.404 1.00 55.26 318 LYS A CA 1
ATOM 2410 C C . LYS A 1 326 ? 12.397 20.801 51.787 1.00 62.11 318 LYS A C 1
ATOM 2411 O O . LYS A 1 326 ? 11.719 21.374 52.648 1.00 73.71 318 LYS A O 1
ATOM 2413 N N . ILE A 1 327 ? 13.009 19.637 52.021 1.00 57.76 319 ILE A N 1
ATOM 2414 C CA . ILE A 1 327 ? 12.879 18.976 53.316 1.00 59.92 319 ILE A CA 1
ATOM 2415 C C . ILE A 1 327 ? 13.650 19.738 54.388 1.00 70.56 319 ILE A C 1
ATOM 2416 O O . ILE A 1 327 ? 13.167 19.909 55.514 1.00 74.29 319 ILE A O 1
ATOM 2421 N N . GLY A 1 328 ? 14.856 20.209 54.058 1.00 66.52 320 GLY A N 1
ATOM 2422 C CA . GLY A 1 328 ? 15.599 21.032 54.998 1.00 60.28 320 GLY A CA 1
ATOM 2423 C C . GLY A 1 328 ? 14.857 22.293 55.393 1.00 67.30 320 GLY A C 1
ATOM 2424 O O . GLY A 1 328 ? 15.002 22.779 56.519 1.00 70.16 320 GLY A O 1
ATOM 2425 N N . ALA A 1 329 ? 14.050 22.837 54.480 1.00 69.47 321 ALA A N 1
ATOM 2426 C CA . ALA A 1 329 ? 13.209 23.977 54.826 1.00 74.04 321 ALA A CA 1
ATOM 2427 C C . ALA A 1 329 ? 12.035 23.559 55.701 1.00 77.35 321 ALA A C 1
ATOM 2428 O O . ALA A 1 329 ? 11.605 24.329 56.568 1.00 81.66 321 ALA A O 1
ATOM 2430 N N . LEU A 1 330 ? 11.507 22.350 55.493 1.00 77.90 322 LEU A N 1
ATOM 2431 C CA . LEU A 1 330 ? 10.379 21.884 56.294 1.00 80.85 322 LEU A CA 1
ATOM 2432 C C . LEU A 1 330 ? 10.815 21.517 57.706 1.00 79.60 322 LEU A C 1
ATOM 2433 O O . LEU A 1 330 ? 10.068 21.734 58.667 1.00 88.34 322 LEU A O 1
ATOM 2438 N N . VAL A 1 331 ? 12.021 20.963 57.854 1.00 76.56 323 VAL A N 1
ATOM 2439 C CA . VAL A 1 331 ? 12.488 20.544 59.169 1.00 77.82 323 VAL A CA 1
ATOM 2440 C C . VAL A 1 331 ? 12.806 21.739 60.062 1.00 82.37 323 VAL A C 1
ATOM 2441 O O . VAL A 1 331 ? 12.936 21.579 61.281 1.00 91.05 323 VAL A O 1
ATOM 2445 N N . GLN A 1 332 ? 12.926 22.938 59.488 1.00 84.95 324 GLN A N 1
ATOM 2446 C CA . GLN A 1 332 ? 13.173 24.151 60.253 1.00 88.40 324 GLN A CA 1
ATOM 2447 C C . GLN A 1 332 ? 11.970 25.080 60.322 1.00 95.07 324 GLN A C 1
ATOM 2448 O O . GLN A 1 332 ? 12.026 26.078 61.051 1.00 95.86 324 GLN A O 1
ATOM 2454 N N . SER A 1 333 ? 10.896 24.785 59.584 1.00 97.65 325 SER A N 1
ATOM 2455 C CA . SER A 1 333 ? 9.748 25.686 59.452 1.00 103.07 325 SER A CA 1
ATOM 2456 C C . SER A 1 333 ? 10.181 27.044 58.901 1.00 106.44 325 SER A C 1
ATOM 2457 O O . SER A 1 333 ? 9.709 28.095 59.339 1.00 108.95 325 SER A O 1
ATOM 2459 N N . ALA A 1 334 ? 11.091 27.018 57.928 1.00 105.19 326 ALA A N 1
ATOM 2460 C CA . ALA A 1 334 ? 11.633 28.203 57.286 1.00 106.61 326 ALA A CA 1
ATOM 2461 C C . ALA A 1 334 ? 11.265 28.220 55.806 1.00 103.37 326 ALA A C 1
ATOM 2462 O O . ALA A 1 334 ? 11.120 27.160 55.188 1.00 94.62 326 ALA A O 1
ATOM 2464 N N . PRO A 1 335 ? 11.103 29.410 55.209 1.00 105.51 327 PRO A N 1
ATOM 2465 C CA . PRO A 1 335 ? 10.726 29.477 53.789 1.00 103.24 327 PRO A CA 1
ATOM 2466 C C . PRO A 1 335 ? 11.757 28.843 52.867 1.00 102.32 327 PRO A C 1
ATOM 2467 O O . PRO A 1 335 ? 11.452 27.879 52.159 1.00 99.30 327 PRO A O 1
ATOM 2471 N N . ALA A 1 336 ? 12.977 29.371 52.868 1.00 101.70 328 ALA A N 1
ATOM 2472 C CA . ALA A 1 336 ? 14.051 28.866 52.028 1.00 86.63 328 ALA A CA 1
ATOM 2473 C C . ALA A 1 336 ? 15.115 28.187 52.880 1.00 89.30 328 ALA A C 1
ATOM 2474 O O . ALA A 1 336 ? 15.209 28.403 54.091 1.00 95.74 328 ALA A O 1
ATOM 2476 N N . CYS A 1 337 ? 15.921 27.357 52.222 1.00 85.33 329 CYS A N 1
ATOM 2477 C CA . CYS A 1 337 ? 16.974 26.614 52.896 1.00 81.92 329 CYS A CA 1
ATOM 2478 C C . CYS A 1 337 ? 17.986 26.148 51.861 1.00 75.96 329 CYS A C 1
ATOM 2479 O O . CYS A 1 337 ? 17.616 25.807 50.735 1.00 74.47 329 CYS A O 1
ATOM 2482 N N . ASN A 1 338 ? 19.257 26.142 52.251 1.00 74.84 330 ASN A N 1
ATOM 2483 C CA . ASN A 1 338 ? 20.343 25.610 51.433 1.00 68.53 330 ASN A CA 1
ATOM 2484 C C . ASN A 1 338 ? 20.782 24.293 52.066 1.00 57.50 330 ASN A C 1
ATOM 2485 O O . ASN A 1 338 ? 21.604 24.281 52.987 1.00 62.99 330 ASN A O 1
ATOM 2490 N N . GLY A 1 339 ? 20.234 23.183 51.564 1.00 51.89 331 GLY A N 1
ATOM 2491 C CA . GLY A 1 339 ? 20.516 21.880 52.140 1.00 51.35 331 GLY A CA 1
ATOM 2492 C C . GLY A 1 339 ? 21.981 21.496 52.137 1.00 57.84 331 GLY A C 1
ATOM 2493 O O . GLY A 1 339 ? 22.386 20.630 52.921 1.00 62.01 331 GLY A O 1
ATOM 2494 N N . TRP A 1 340 ? 22.790 22.119 51.276 1.00 55.05 332 TRP A N 1
ATOM 2495 C CA . TRP A 1 340 ? 24.205 21.770 51.209 1.00 58.84 332 TRP A CA 1
ATOM 2496 C C . TRP A 1 340 ? 24.937 22.160 52.487 1.00 62.64 332 TRP A C 1
ATOM 2497 O O . TRP A 1 340 ? 25.809 21.422 52.957 1.00 70.63 332 TRP A O 1
ATOM 2508 N N . THR A 1 341 ? 24.597 23.313 53.062 1.00 63.41 333 THR A N 1
ATOM 2509 C CA . THR A 1 341 ? 25.234 23.791 54.282 1.00 68.03 333 THR A CA 1
ATOM 2510 C C . THR A 1 341 ? 24.495 23.375 55.547 1.00 71.08 333 THR A C 1
ATOM 2511 O O . THR A 1 341 ? 25.055 23.499 56.642 1.00 73.00 333 THR A O 1
ATOM 2515 N N . TYR A 1 342 ? 23.261 22.888 55.429 1.00 67.24 334 TYR A N 1
ATOM 2516 C CA . TYR A 1 342 ? 22.467 22.538 56.598 1.00 59.96 334 TYR A CA 1
ATOM 2517 C C . TYR A 1 342 ? 22.614 21.074 56.992 1.00 57.60 334 TYR A C 1
ATOM 2518 O O . TYR A 1 342 ? 22.749 20.764 58.180 1.00 65.23 334 TYR A O 1
ATOM 2527 N N . TRP A 1 343 ? 22.588 20.165 56.022 1.00 53.72 335 TRP A N 1
ATOM 2528 C CA . TRP A 1 343 ? 22.661 18.744 56.322 1.00 59.67 335 TRP A CA 1
ATOM 2529 C C . TRP A 1 343 ? 24.108 18.295 56.469 1.00 56.49 335 TRP A C 1
ATOM 2530 O O . TRP A 1 343 ? 24.989 18.725 55.718 1.00 52.50 335 TRP A O 1
ATOM 2541 N N . HIS A 1 344 ? 24.347 17.425 57.449 1.00 54.36 336 HIS A N 1
ATOM 2542 C CA . HIS A 1 344 ? 25.667 16.881 57.727 1.00 59.25 336 HIS A CA 1
ATOM 2543 C C . HIS A 1 344 ? 25.616 15.360 57.685 1.00 67.68 336 HIS A C 1
ATOM 2544 O O . HIS A 1 344 ? 24.579 14.751 57.961 1.00 63.46 336 HIS A O 1
ATOM 2551 N N . PHE A 1 345 ? 26.749 14.750 57.339 1.00 73.70 337 PHE A N 1
ATOM 2552 C CA . PHE A 1 345 ? 26.886 13.301 57.302 1.00 67.58 337 PHE A CA 1
ATOM 2553 C C . PHE A 1 345 ? 28.027 12.874 58.216 1.00 73.53 337 PHE A C 1
ATOM 2554 O O . PHE A 1 345 ? 29.042 13.570 58.327 1.00 71.58 337 PHE A O 1
ATOM 2562 N N . LYS A 1 346 ? 27.848 11.730 58.877 1.00 80.66 338 LYS A N 1
ATOM 2563 C CA . LYS A 1 346 ? 28.826 11.249 59.845 1.00 80.93 338 LYS A CA 1
ATOM 2564 C C . LYS A 1 346 ? 30.104 10.795 59.150 1.00 81.70 338 LYS A C 1
ATOM 2565 O O . LYS A 1 346 ? 30.060 10.076 58.147 1.00 80.04 338 LYS A O 1
ATOM 2571 N N . THR A 1 347 ? 31.247 11.216 59.689 1.00 86.30 339 THR A N 1
ATOM 2572 C CA . THR A 1 347 ? 32.543 10.767 59.196 1.00 82.40 339 THR A CA 1
ATOM 2573 C C . THR A 1 347 ? 33.320 10.105 60.325 1.00 93.03 339 THR A C 1
ATOM 2574 O O . THR A 1 347 ? 32.740 9.724 61.347 1.00 104.86 339 THR A O 1
ATOM 2578 N N . ASP A 1 348 ? 34.635 9.968 60.154 1.00 96.23 340 ASP A N 1
ATOM 2579 C CA . ASP A 1 348 ? 35.479 9.501 61.244 1.00 98.29 340 ASP A CA 1
ATOM 2580 C C . ASP A 1 348 ? 35.831 10.614 62.221 1.00 104.25 340 ASP A C 1
ATOM 2581 O O . ASP A 1 348 ? 36.252 10.324 63.346 1.00 109.32 340 ASP A O 1
ATOM 2583 N N . ALA A 1 349 ? 35.664 11.876 61.822 1.00 103.78 341 ALA A N 1
ATOM 2584 C CA . ALA A 1 349 ? 35.986 13.022 62.663 1.00 108.36 341 ALA A CA 1
ATOM 2585 C C . ALA A 1 349 ? 34.742 13.797 63.082 1.00 101.66 341 ALA A C 1
ATOM 2586 O O . ALA A 1 349 ? 34.849 14.940 63.536 1.00 103.94 341 ALA A O 1
ATOM 2588 N N . GLY A 1 350 ? 33.571 13.200 62.934 1.00 95.29 342 GLY A N 1
ATOM 2589 C CA . GLY A 1 350 ? 32.325 13.814 63.323 1.00 88.65 342 GLY A CA 1
ATOM 2590 C C . GLY A 1 350 ? 31.494 14.246 62.132 1.00 89.28 342 GLY A C 1
ATOM 2591 O O . GLY A 1 350 ? 31.600 13.714 61.024 1.00 88.76 342 GLY A O 1
ATOM 2592 N N . LEU A 1 351 ? 30.650 15.245 62.378 1.00 86.70 343 LEU A N 1
ATOM 2593 C CA . LEU A 1 351 ? 29.738 15.743 61.360 1.00 81.06 343 LEU A CA 1
ATOM 2594 C C . LEU A 1 351 ? 30.444 16.716 60.423 1.00 86.16 343 LEU A C 1
ATOM 2595 O O . LEU A 1 351 ? 31.238 17.556 60.857 1.00 88.86 343 LEU A O 1
ATOM 2600 N N . ALA A 1 352 ? 30.149 16.591 59.128 1.00 77.17 344 ALA A N 1
ATOM 2601 C CA . ALA A 1 352 ? 30.650 17.484 58.096 1.00 72.49 344 ALA A CA 1
ATOM 2602 C C . ALA A 1 352 ? 29.520 17.733 57.108 1.00 64.17 344 ALA A C 1
ATOM 2603 O O . ALA A 1 352 ? 28.758 16.807 56.793 1.00 59.45 344 ALA A O 1
ATOM 2605 N N . PRO A 1 353 ? 29.377 18.960 56.613 1.00 62.67 345 PRO A N 1
ATOM 2606 C CA . PRO A 1 353 ? 28.274 19.254 55.693 1.00 62.31 345 PRO A CA 1
ATOM 2607 C C . PRO A 1 353 ? 28.443 18.532 54.366 1.00 64.30 345 PRO A C 1
ATOM 2608 O O . PRO A 1 353 ? 29.558 18.301 53.891 1.00 62.41 345 PRO A O 1
ATOM 2612 N N . ILE A 1 354 ? 27.307 18.172 53.763 1.00 63.33 346 ILE A N 1
ATOM 2613 C CA . ILE A 1 354 ? 27.327 17.503 52.467 1.00 60.18 346 ILE A CA 1
ATOM 2614 C C . ILE A 1 354 ? 27.836 18.403 51.356 1.00 60.34 346 ILE A C 1
ATOM 2615 O O . ILE A 1 354 ? 28.068 17.922 50.240 1.00 67.91 346 ILE A O 1
ATOM 2620 N N . ASP A 1 355 ? 28.014 19.698 51.631 1.00 58.12 347 ASP A N 1
ATOM 2621 C CA . ASP A 1 355 ? 28.620 20.588 50.647 1.00 58.33 347 ASP A CA 1
ATOM 2622 C C . ASP A 1 355 ? 30.051 20.170 50.333 1.00 58.29 347 ASP A C 1
ATOM 2623 O O . ASP A 1 355 ? 30.543 20.419 49.226 1.00 61.03 347 ASP A O 1
ATOM 2628 N N . VAL A 1 356 ? 30.727 19.528 51.289 1.00 57.02 348 VAL A N 1
ATOM 2629 C CA . VAL A 1 356 ? 32.064 18.998 51.034 1.00 62.88 348 VAL A CA 1
ATOM 2630 C C . VAL A 1 356 ? 32.024 17.969 49.912 1.00 66.66 348 VAL A C 1
ATOM 2631 O O . VAL A 1 356 ? 32.873 17.975 49.012 1.00 73.50 348 VAL A O 1
ATOM 2635 N N . LEU A 1 357 ? 31.032 17.074 49.941 1.00 62.98 349 LEU A N 1
ATOM 2636 C CA . LEU A 1 357 ? 30.907 16.079 48.883 1.00 61.32 349 LEU A CA 1
ATOM 2637 C C . LEU A 1 357 ? 30.529 16.718 47.553 1.00 59.13 349 LEU A C 1
ATOM 2638 O O . LEU A 1 357 ? 30.932 16.223 46.494 1.00 54.18 349 LEU A O 1
ATOM 2643 N N . ARG A 1 358 ? 29.760 17.810 47.584 1.00 60.90 350 ARG A N 1
ATOM 2644 C CA . ARG A 1 358 ? 29.443 18.519 46.348 1.00 54.60 350 ARG A CA 1
ATOM 2645 C C . ARG A 1 358 ? 30.700 19.107 45.721 1.00 58.12 350 ARG A C 1
ATOM 2646 O O . ARG A 1 358 ? 30.890 19.030 44.502 1.00 57.96 350 ARG A O 1
ATOM 2654 N N . ALA A 1 359 ? 31.574 19.696 46.543 1.00 61.71 351 ALA A N 1
ATOM 2655 C CA . ALA A 1 359 ? 32.836 20.219 46.031 1.00 65.62 351 ALA A CA 1
ATOM 2656 C C . ALA A 1 359 ? 33.738 19.103 45.522 1.00 65.23 351 ALA A C 1
ATOM 2657 O O . ALA A 1 359 ? 34.535 19.322 44.603 1.00 67.77 351 ALA A O 1
ATOM 2659 N N . GLN A 1 360 ? 33.625 17.908 46.103 1.00 62.45 352 GLN A N 1
ATOM 2660 C CA . GLN A 1 360 ? 34.448 16.786 45.665 1.00 64.47 352 GLN A CA 1
ATOM 2661 C C . GLN A 1 360 ? 34.049 16.320 44.270 1.00 65.76 352 GLN A C 1
ATOM 2662 O O . GLN A 1 360 ? 34.913 16.071 43.421 1.00 70.09 352 GLN A O 1
ATOM 2668 N N . VAL A 1 361 ? 32.745 16.199 44.012 1.00 66.06 353 VAL A N 1
ATOM 2669 C CA . VAL A 1 361 ? 32.285 15.834 42.676 1.00 60.70 353 VAL A CA 1
ATOM 2670 C C . VAL A 1 361 ? 32.527 16.979 41.700 1.00 67.45 353 VAL A C 1
ATOM 2671 O O . VAL A 1 361 ? 32.888 16.757 40.537 1.00 68.96 353 VAL A O 1
ATOM 2675 N N . ARG A 1 362 ? 32.345 18.221 42.158 1.00 64.67 354 ARG A N 1
ATOM 2676 C CA . ARG A 1 362 ? 32.539 19.374 41.286 1.00 63.00 354 ARG A CA 1
ATOM 2677 C C . ARG A 1 362 ? 33.981 19.484 40.809 1.00 66.95 354 ARG A C 1
ATOM 2678 O O . ARG A 1 362 ? 34.228 19.895 39.670 1.00 79.62 354 ARG A O 1
ATOM 2686 N N . ALA A 1 363 ? 34.945 19.115 41.657 1.00 65.49 355 ALA A N 1
ATOM 2687 C CA . ALA A 1 363 ? 36.350 19.206 41.278 1.00 67.47 355 ALA A CA 1
ATOM 2688 C C . ALA A 1 363 ? 36.734 18.186 40.214 1.00 69.72 355 ALA A C 1
ATOM 2689 O O . ALA A 1 363 ? 37.699 18.413 39.477 1.00 72.31 355 ALA A O 1
ATOM 2691 N N . GLY A 1 364 ? 36.010 17.070 40.120 1.00 70.23 356 GLY A N 1
ATOM 2692 C CA . GLY A 1 364 ? 36.275 16.086 39.088 1.00 68.52 356 GLY A CA 1
ATOM 2693 C C . GLY A 1 364 ? 35.630 16.372 37.750 1.00 75.06 356 GLY A C 1
ATOM 2694 O O . GLY A 1 364 ? 35.962 15.711 36.761 1.00 79.35 356 GLY A O 1
ATOM 2695 N N . MET A 1 365 ? 34.716 17.335 37.696 1.00 73.87 357 MET A N 1
ATOM 2696 C CA . MET A 1 365 ? 34.068 17.713 36.449 1.00 75.83 357 MET A CA 1
ATOM 2697 C C . MET A 1 365 ? 34.868 18.800 35.742 1.00 74.86 357 MET A C 1
ATOM 2698 O O . MET A 1 365 ? 34.922 18.845 34.515 1.00 92.11 357 MET A O 1
ATOM 2703 N N . PHE B 1 11 ? 13.415 -16.913 39.949 1.00 111.79 3 PHE B N 1
ATOM 2704 C CA . PHE B 1 11 ? 14.595 -16.893 39.093 1.00 104.50 3 PHE B CA 1
ATOM 2705 C C . PHE B 1 11 ? 15.873 -16.991 39.922 1.00 106.03 3 PHE B C 1
ATOM 2706 O O . PHE B 1 11 ? 16.832 -17.656 39.528 1.00 107.30 3 PHE B O 1
ATOM 2714 N N . GLY B 1 12 ? 15.876 -16.328 41.076 1.00 102.84 4 GLY B N 1
ATOM 2715 C CA . GLY B 1 12 ? 17.048 -16.258 41.914 1.00 97.07 4 GLY B CA 1
ATOM 2716 C C . GLY B 1 12 ? 17.671 -14.878 41.879 1.00 87.20 4 GLY B C 1
ATOM 2717 O O . GLY B 1 12 ? 17.775 -14.246 40.822 1.00 89.25 4 GLY B O 1
ATOM 2718 N N . PRO B 1 13 ? 18.101 -14.379 43.042 1.00 80.69 5 PRO B N 1
ATOM 2719 C CA . PRO B 1 13 ? 18.633 -13.006 43.083 1.00 73.61 5 PRO B CA 1
ATOM 2720 C C . PRO B 1 13 ? 19.923 -12.835 42.301 1.00 69.37 5 PRO B C 1
ATOM 2721 O O . PRO B 1 13 ? 20.116 -11.795 41.659 1.00 70.99 5 PRO B O 1
ATOM 2725 N N . GLU B 1 14 ? 20.813 -13.824 42.334 1.00 66.73 6 GLU B N 1
ATOM 2726 C CA . GLU B 1 14 ? 22.095 -13.757 41.644 1.00 62.82 6 GLU B CA 1
ATOM 2727 C C . GLU B 1 14 ? 22.267 -15.024 40.822 1.00 65.42 6 GLU B C 1
ATOM 2728 O O . GLU B 1 14 ? 22.184 -16.132 41.363 1.00 79.14 6 GLU B O 1
ATOM 2734 N N . THR B 1 15 ? 22.502 -14.863 39.522 1.00 59.38 7 THR B N 1
ATOM 2735 C CA . THR B 1 15 ? 22.715 -15.993 38.626 1.00 59.43 7 THR B CA 1
ATOM 2736 C C . THR B 1 15 ? 23.866 -15.656 37.692 1.00 61.83 7 THR B C 1
ATOM 2737 O O . THR B 1 15 ? 23.811 -14.655 36.971 1.00 54.99 7 THR B O 1
ATOM 2741 N N . ILE B 1 16 ? 24.904 -16.486 37.711 1.00 64.92 8 ILE B N 1
ATOM 2742 C CA . ILE B 1 16 ? 26.077 -16.314 36.865 1.00 63.65 8 ILE B CA 1
ATOM 2743 C C . ILE B 1 16 ? 26.252 -17.582 36.042 1.00 55.73 8 ILE B C 1
ATOM 2744 O O . ILE B 1 16 ? 26.297 -18.687 36.595 1.00 60.49 8 ILE B O 1
ATOM 2749 N N . ILE B 1 17 ? 26.338 -17.421 34.725 1.00 53.45 9 ILE B N 1
ATOM 2750 C CA . ILE B 1 17 ? 26.357 -18.535 33.786 1.00 56.62 9 ILE B CA 1
ATOM 2751 C C . ILE B 1 17 ? 27.607 -18.424 32.926 1.00 58.05 9 ILE B C 1
ATOM 2752 O O . ILE B 1 17 ? 27.882 -17.363 32.354 1.00 59.72 9 ILE B O 1
ATOM 2757 N N . HIS B 1 18 ? 28.359 -19.517 32.839 1.00 56.23 10 HIS B N 1
ATOM 2758 C CA . HIS B 1 18 ? 29.582 -19.582 32.050 1.00 56.28 10 HIS B CA 1
ATOM 2759 C C . HIS B 1 18 ? 29.265 -20.218 30.703 1.00 62.44 10 HIS B C 1
ATOM 2760 O O . HIS B 1 18 ? 28.837 -21.376 30.646 1.00 64.13 10 HIS B O 1
ATOM 2767 N N . GLY B 1 19 ? 29.462 -19.466 29.629 1.00 59.51 11 GLY B N 1
ATOM 2768 C CA . GLY B 1 19 ? 29.238 -19.996 28.301 1.00 62.02 11 GLY B CA 1
ATOM 2769 C C . GLY B 1 19 ? 28.991 -18.883 27.301 1.00 63.42 11 GLY B C 1
ATOM 2770 O O . GLY B 1 19 ? 29.185 -17.703 27.591 1.00 61.13 11 GLY B O 1
ATOM 2771 N N . ASP B 1 20 ? 28.562 -19.298 26.112 1.00 65.30 12 ASP B N 1
ATOM 2772 C CA . ASP B 1 20 ? 28.268 -18.366 25.033 1.00 59.82 12 ASP B CA 1
ATOM 2773 C C . ASP B 1 20 ? 26.873 -17.780 25.206 1.00 61.53 12 ASP B C 1
ATOM 2774 O O . ASP B 1 20 ? 25.915 -18.498 25.505 1.00 68.29 12 ASP B O 1
ATOM 2779 N N . CYS B 1 21 ? 26.765 -16.464 25.003 1.00 56.79 13 CYS B N 1
ATOM 2780 C CA . CYS B 1 21 ? 25.526 -15.762 25.324 1.00 58.51 13 CYS B CA 1
ATOM 2781 C C . CYS B 1 21 ? 24.374 -16.182 24.419 1.00 57.82 13 CYS B C 1
ATOM 2782 O O . CYS B 1 21 ? 23.218 -16.181 24.857 1.00 69.04 13 CYS B O 1
ATOM 2785 N N . ILE B 1 22 ? 24.656 -16.540 23.166 1.00 53.04 14 ILE B N 1
ATOM 2786 C CA . ILE B 1 22 ? 23.582 -16.939 22.261 1.00 57.15 14 ILE B CA 1
ATOM 2787 C C . ILE B 1 22 ? 23.024 -18.302 22.656 1.00 55.90 14 ILE B C 1
ATOM 2788 O O . ILE B 1 22 ? 21.804 -18.503 22.687 1.00 55.09 14 ILE B O 1
ATOM 2793 N N . GLU B 1 23 ? 23.902 -19.257 22.973 1.00 51.84 15 GLU B N 1
ATOM 2794 C CA . GLU B 1 23 ? 23.434 -20.576 23.383 1.00 55.21 15 GLU B CA 1
ATOM 2795 C C . GLU B 1 23 ? 22.736 -20.521 24.737 1.00 54.40 15 GLU B C 1
ATOM 2796 O O . GLU B 1 23 ? 21.744 -21.225 24.960 1.00 59.29 15 GLU B O 1
ATOM 2798 N N . GLN B 1 24 ? 23.232 -19.687 25.653 1.00 52.01 16 GLN B N 1
ATOM 2799 C CA . GLN B 1 24 ? 22.642 -19.619 26.985 1.00 52.95 16 GLN B CA 1
ATOM 2800 C C . GLN B 1 24 ? 21.319 -18.861 26.984 1.00 63.45 16 GLN B C 1
ATOM 2801 O O . GLN B 1 24 ? 20.372 -19.272 27.664 1.00 73.35 16 GLN B O 1
ATOM 2807 N N . MET B 1 25 ? 21.232 -17.755 26.237 1.00 56.60 17 MET B N 1
ATOM 2808 C CA . MET B 1 25 ? 19.978 -17.007 26.182 1.00 55.69 17 MET B CA 1
ATOM 2809 C C . MET B 1 25 ? 18.857 -17.836 25.568 1.00 61.48 17 MET B C 1
ATOM 2810 O O . MET B 1 25 ? 17.691 -17.683 25.953 1.00 63.14 17 MET B O 1
ATOM 2815 N N . ASN B 1 26 ? 19.185 -18.716 24.620 1.00 55.09 18 ASN B N 1
ATOM 2816 C CA . ASN B 1 26 ? 18.176 -19.600 24.050 1.00 53.63 18 ASN B CA 1
ATOM 2817 C C . ASN B 1 26 ? 17.701 -20.649 25.046 1.00 56.23 18 ASN B C 1
ATOM 2818 O O . ASN B 1 26 ? 16.623 -21.221 24.857 1.00 63.78 18 ASN B O 1
ATOM 2823 N N . ALA B 1 27 ? 18.478 -20.914 26.099 1.00 56.60 19 ALA B N 1
ATOM 2824 C CA . ALA B 1 27 ? 18.079 -21.889 27.106 1.00 62.60 19 ALA B CA 1
ATOM 2825 C C . ALA B 1 27 ? 17.106 -21.317 28.128 1.00 65.37 19 ALA B C 1
ATOM 2826 O O . ALA B 1 27 ? 16.453 -22.088 28.840 1.00 69.00 19 ALA B O 1
ATOM 2828 N N . LEU B 1 28 ? 16.994 -19.994 28.217 1.00 64.13 20 LEU B N 1
ATOM 2829 C CA . LEU B 1 28 ? 16.097 -19.365 29.171 1.00 62.05 20 LEU B CA 1
ATOM 2830 C C . LEU B 1 28 ? 14.661 -19.374 28.650 1.00 64.93 20 LEU B C 1
ATOM 2831 O O . LEU B 1 28 ? 14.433 -19.397 27.437 1.00 63.06 20 LEU B O 1
ATOM 2836 N N . PRO B 1 29 ? 13.676 -19.366 29.544 1.00 67.17 21 PRO B N 1
ATOM 2837 C CA . PRO B 1 29 ? 12.284 -19.234 29.102 1.00 62.09 21 PRO B CA 1
ATOM 2838 C C . PRO B 1 29 ? 12.029 -17.867 28.485 1.00 56.39 21 PRO B C 1
ATOM 2839 O O . PRO B 1 29 ? 12.746 -16.894 28.729 1.00 51.21 21 PRO B O 1
ATOM 2843 N N . GLU B 1 30 ? 10.984 -17.808 27.666 1.00 57.79 22 GLU B N 1
ATOM 2844 C CA . GLU B 1 30 ? 10.659 -16.587 26.948 1.00 58.64 22 GLU B CA 1
ATOM 2845 C C . GLU B 1 30 ? 9.919 -15.606 27.849 1.00 56.50 22 GLU B C 1
ATOM 2846 O O . GLU B 1 30 ? 9.210 -15.999 28.781 1.00 61.63 22 GLU B O 1
ATOM 2852 N N . LYS B 1 31 ? 10.100 -14.316 27.559 1.00 48.82 23 LYS B N 1
ATOM 2853 C CA . LYS B 1 31 ? 9.406 -13.231 28.253 1.00 47.30 23 LYS B CA 1
ATOM 2854 C C . LYS B 1 31 ? 9.596 -13.328 29.766 1.00 49.29 23 LYS B C 1
ATOM 2855 O O . LYS B 1 31 ? 8.652 -13.198 30.548 1.00 52.62 23 LYS B O 1
ATOM 2861 N N . SER B 1 32 ? 10.842 -13.557 30.179 1.00 47.85 24 SER B N 1
ATOM 2862 C CA . SER B 1 32 ? 11.151 -13.791 31.581 1.00 57.07 24 SER B CA 1
ATOM 2863 C C . SER B 1 32 ? 12.027 -12.723 32.221 1.00 50.70 24 SER B C 1
ATOM 2864 O O . SER B 1 32 ? 12.188 -12.743 33.446 1.00 53.25 24 SER B O 1
ATOM 2867 N N . VAL B 1 33 ? 12.596 -11.798 31.447 1.00 43.81 25 VAL B N 1
ATOM 2868 C CA . VAL B 1 33 ? 13.464 -10.766 31.999 1.00 51.52 25 VAL B CA 1
ATOM 2869 C C . VAL B 1 33 ? 12.861 -9.394 31.724 1.00 45.61 25 VAL B C 1
ATOM 2870 O O . VAL B 1 33 ? 12.233 -9.158 30.687 1.00 51.62 25 VAL B O 1
ATOM 2874 N N . ASP B 1 34 ? 13.063 -8.484 32.674 1.00 41.53 26 ASP B N 1
ATOM 2875 C CA . ASP B 1 34 ? 12.494 -7.145 32.591 1.00 45.15 26 ASP B CA 1
ATOM 2876 C C . ASP B 1 34 ? 13.394 -6.167 31.851 1.00 46.74 26 ASP B C 1
ATOM 2877 O O . ASP B 1 34 ? 12.896 -5.203 31.256 1.00 42.13 26 ASP B O 1
ATOM 2882 N N . LEU B 1 35 ? 14.706 -6.390 31.875 1.00 38.05 27 LEU B N 1
ATOM 2883 C CA . LEU B 1 35 ? 15.652 -5.458 31.286 1.00 40.63 27 LEU B CA 1
ATOM 2884 C C . LEU B 1 35 ? 16.875 -6.227 30.819 1.00 46.28 27 LEU B C 1
ATOM 2885 O O . LEU B 1 35 ? 17.288 -7.207 31.446 1.00 45.20 27 LEU B O 1
ATOM 2890 N N . ILE B 1 36 ? 17.454 -5.769 29.714 1.00 42.03 28 ILE B N 1
ATOM 2891 C CA . ILE B 1 36 ? 18.679 -6.334 29.166 1.00 42.76 28 ILE B CA 1
ATOM 2892 C C . ILE B 1 36 ? 19.705 -5.217 29.045 1.00 44.18 28 ILE B C 1
ATOM 2893 O O . ILE B 1 36 ? 19.390 -4.131 28.544 1.00 51.41 28 ILE B O 1
ATOM 2898 N N . PHE B 1 37 ? 20.917 -5.470 29.533 1.00 34.58 29 PHE B N 1
ATOM 2899 C CA . PHE B 1 37 ? 22.040 -4.557 29.360 1.00 40.54 29 PHE B CA 1
ATOM 2900 C C . PHE B 1 37 ? 23.158 -5.315 28.664 1.00 45.04 29 PHE B C 1
ATOM 2901 O O . PHE B 1 37 ? 23.615 -6.347 29.164 1.00 43.82 29 PHE B O 1
ATOM 2909 N N . ALA B 1 38 ? 23.596 -4.806 27.515 1.00 44.30 30 ALA B N 1
ATOM 2910 C CA . ALA B 1 38 ? 24.566 -5.501 26.678 1.00 48.99 30 ALA B CA 1
ATOM 2911 C C . ALA B 1 38 ? 25.717 -4.565 26.345 1.00 47.91 30 ALA B C 1
ATOM 2912 O O . ALA B 1 38 ? 25.501 -3.478 25.799 1.00 45.18 30 ALA B O 1
ATOM 2914 N N . ASP B 1 39 ? 26.936 -4.994 26.673 1.00 51.18 31 ASP B N 1
ATOM 2915 C CA . ASP B 1 39 ? 28.169 -4.298 26.312 1.00 42.41 31 ASP B CA 1
ATOM 2916 C C . ASP B 1 39 ? 28.982 -5.222 25.408 1.00 46.81 31 ASP B C 1
ATOM 2917 O O . ASP B 1 39 ? 29.987 -5.805 25.838 1.00 49.08 31 ASP B O 1
ATOM 2922 N N . PRO B 1 40 ? 28.575 -5.378 24.151 1.00 45.58 32 PRO B N 1
ATOM 2923 C CA . PRO B 1 40 ? 29.194 -6.391 23.287 1.00 49.21 32 PRO B CA 1
ATOM 2924 C C . PRO B 1 40 ? 30.627 -6.025 22.944 1.00 53.94 32 PRO B C 1
ATOM 2925 O O . PRO B 1 40 ? 31.016 -4.850 23.027 1.00 55.62 32 PRO B O 1
ATOM 2929 N N . PRO B 1 41 ? 31.446 -7.005 22.566 1.00 60.63 33 PRO B N 1
ATOM 2930 C CA . PRO B 1 41 ? 32.814 -6.693 22.141 1.00 65.98 33 PRO B CA 1
ATOM 2931 C C . PRO B 1 41 ? 32.816 -5.946 20.817 1.00 65.37 33 PRO B C 1
ATOM 2932 O O . PRO B 1 41 ? 31.923 -6.113 19.983 1.00 59.43 33 PRO B O 1
ATOM 2936 N N . TYR B 1 42 ? 33.835 -5.104 20.638 1.00 70.67 34 TYR B N 1
ATOM 2937 C CA . TYR B 1 42 ? 33.910 -4.266 19.445 1.00 76.14 34 TYR B CA 1
ATOM 2938 C C . TYR B 1 42 ? 34.125 -5.110 18.196 1.00 80.84 34 TYR B C 1
ATOM 2939 O O . TYR B 1 42 ? 33.320 -5.071 17.260 1.00 78.50 34 TYR B O 1
ATOM 2948 N N . ASN B 1 43 ? 35.216 -5.869 18.165 1.00 89.15 35 ASN B N 1
ATOM 2949 C CA . ASN B 1 43 ? 35.531 -6.780 17.076 1.00 96.04 35 ASN B CA 1
ATOM 2950 C C . ASN B 1 43 ? 35.018 -8.174 17.409 1.00 98.37 35 ASN B C 1
ATOM 2951 O O . ASN B 1 43 ? 34.869 -8.538 18.578 1.00 83.45 35 ASN B O 1
ATOM 2956 N N . LEU B 1 44 ? 34.761 -8.965 16.368 1.00 107.71 36 LEU B N 1
ATOM 2957 C CA . LEU B 1 44 ? 34.044 -10.215 16.576 1.00 104.03 36 LEU B CA 1
ATOM 2958 C C . LEU B 1 44 ? 34.874 -11.216 17.368 1.00 104.55 36 LEU B C 1
ATOM 2959 O O . LEU B 1 44 ? 34.513 -11.566 18.495 1.00 106.24 36 LEU B O 1
ATOM 2964 N N . GLN B 1 45 ? 35.973 -11.687 16.799 1.00 100.89 37 GLN B N 1
ATOM 2965 C CA . GLN B 1 45 ? 36.791 -12.725 17.416 1.00 103.92 37 GLN B CA 1
ATOM 2966 C C . GLN B 1 45 ? 38.062 -12.067 17.944 1.00 113.47 37 GLN B C 1
ATOM 2967 O O . GLN B 1 45 ? 39.068 -11.977 17.237 1.00 122.41 37 GLN B O 1
ATOM 2969 N N . LEU B 1 46 ? 38.006 -11.603 19.192 1.00 107.45 38 LEU B N 1
ATOM 2970 C CA . LEU B 1 46 ? 39.145 -10.955 19.838 1.00 111.53 38 LEU B CA 1
ATOM 2971 C C . LEU B 1 46 ? 39.695 -9.801 19.000 1.00 116.90 38 LEU B C 1
ATOM 2972 O O . LEU B 1 46 ? 39.141 -8.702 18.993 1.00 111.60 38 LEU B O 1
ATOM 2974 N N . SER B 1 70 ? 35.648 -8.416 9.372 1.00 114.84 62 SER B N 1
ATOM 2975 C CA . SER B 1 70 ? 34.549 -8.379 8.414 1.00 110.66 62 SER B CA 1
ATOM 2976 C C . SER B 1 70 ? 33.262 -7.864 9.052 1.00 102.50 62 SER B C 1
ATOM 2977 O O . SER B 1 70 ? 32.859 -8.325 10.120 1.00 92.36 62 SER B O 1
ATOM 2980 N N . PHE B 1 71 ? 32.620 -6.898 8.387 1.00 65.09 63 PHE B N 1
ATOM 2981 C CA . PHE B 1 71 ? 31.333 -6.405 8.867 1.00 64.98 63 PHE B CA 1
ATOM 2982 C C . PHE B 1 71 ? 30.243 -7.459 8.727 1.00 60.94 63 PHE B C 1
ATOM 2983 O O . PHE B 1 71 ? 29.310 -7.494 9.537 1.00 62.07 63 PHE B O 1
ATOM 2991 N N . ALA B 1 72 ? 30.342 -8.317 7.708 1.00 54.44 64 ALA B N 1
ATOM 2992 C CA . ALA B 1 72 ? 29.329 -9.345 7.495 1.00 64.03 64 ALA B CA 1
ATOM 2993 C C . ALA B 1 72 ? 29.279 -10.321 8.662 1.00 60.90 64 ALA B C 1
ATOM 2994 O O . ALA B 1 72 ? 28.194 -10.680 9.134 1.00 62.20 64 ALA B O 1
ATOM 2996 N N . ALA B 1 73 ? 30.443 -10.766 9.139 1.00 55.93 65 ALA B N 1
ATOM 2997 C CA . ALA B 1 73 ? 30.474 -11.663 10.287 1.00 62.31 65 ALA B CA 1
ATOM 2998 C C . ALA B 1 73 ? 29.942 -10.974 11.539 1.00 62.84 65 ALA B C 1
ATOM 2999 O O . ALA B 1 73 ? 29.143 -11.557 12.282 1.00 56.77 65 ALA B O 1
ATOM 3001 N N . TYR B 1 74 ? 30.365 -9.730 11.786 1.00 62.79 66 TYR B N 1
ATOM 3002 C CA . TYR B 1 74 ? 29.905 -9.022 12.976 1.00 46.16 66 TYR B CA 1
ATOM 3003 C C . TYR B 1 74 ? 28.419 -8.699 12.901 1.00 46.77 66 TYR B C 1
ATOM 3004 O O . TYR B 1 74 ? 27.735 -8.709 13.930 1.00 48.40 66 TYR B O 1
ATOM 3013 N N . ASP B 1 75 ? 27.902 -8.409 11.705 1.00 47.31 67 ASP B N 1
ATOM 3014 C CA . ASP B 1 75 ? 26.476 -8.129 11.571 1.00 49.99 67 ASP B CA 1
ATOM 3015 C C . ASP B 1 75 ? 25.639 -9.378 11.820 1.00 48.02 67 ASP B C 1
ATOM 3016 O O . ASP B 1 75 ? 24.539 -9.291 12.378 1.00 43.67 67 ASP B O 1
ATOM 3021 N N . LYS B 1 76 ? 26.138 -10.547 11.409 1.00 47.95 68 LYS B N 1
ATOM 3022 C CA . LYS B 1 76 ? 25.402 -11.782 11.659 1.00 60.78 68 LYS B CA 1
ATOM 3023 C C . LYS B 1 76 ? 25.431 -12.147 13.137 1.00 58.58 68 LYS B C 1
ATOM 3024 O O . LYS B 1 76 ? 24.408 -12.551 13.702 1.00 62.76 68 LYS B O 1
ATOM 3030 N N . PHE B 1 77 ? 26.596 -12.014 13.777 1.00 51.80 69 PHE B N 1
ATOM 3031 C CA . PHE B 1 77 ? 26.684 -12.224 15.218 1.00 50.77 69 PHE B CA 1
ATOM 3032 C C . PHE B 1 77 ? 25.794 -11.245 15.971 1.00 54.87 69 PHE B C 1
ATOM 3033 O O . PHE B 1 77 ? 25.084 -11.633 16.906 1.00 56.40 69 PHE B O 1
ATOM 3041 N N . THR B 1 78 ? 25.815 -9.969 15.573 1.00 51.49 70 THR B N 1
ATOM 3042 C CA . THR B 1 78 ? 24.981 -8.967 16.231 1.00 45.18 70 THR B CA 1
ATOM 3043 C C . THR B 1 78 ? 23.502 -9.300 16.088 1.00 45.12 70 THR B C 1
ATOM 3044 O O . THR B 1 78 ? 22.742 -9.220 17.060 1.00 44.59 70 THR B O 1
ATOM 3048 N N . ARG B 1 79 ? 23.076 -9.677 14.882 1.00 44.14 71 ARG B N 1
ATOM 3049 C CA . ARG B 1 79 ? 21.680 -10.025 14.652 1.00 50.48 71 ARG B CA 1
ATOM 3050 C C . ARG B 1 79 ? 21.266 -11.284 15.402 1.00 50.15 71 ARG B C 1
ATOM 3051 O O . ARG B 1 79 ? 20.080 -11.447 15.707 1.00 54.86 71 ARG B O 1
ATOM 3059 N N . GLU B 1 80 ? 22.211 -12.170 15.718 1.00 48.80 72 GLU B N 1
ATOM 3060 C CA . GLU B 1 80 ? 21.856 -13.407 16.403 1.00 53.67 72 GLU B CA 1
ATOM 3061 C C . GLU B 1 80 ? 21.622 -13.182 17.892 1.00 51.06 72 GLU B C 1
ATOM 3062 O O . GLU B 1 80 ? 20.627 -13.661 18.447 1.00 59.08 72 GLU B O 1
ATOM 3068 N N . TRP B 1 81 ? 22.521 -12.455 18.563 1.00 44.08 73 TRP B N 1
ATOM 3069 C CA . TRP B 1 81 ? 22.358 -12.293 20.002 1.00 41.85 73 TRP B CA 1
ATOM 3070 C C . TRP B 1 81 ? 21.248 -11.306 20.342 1.00 49.04 73 TRP B C 1
ATOM 3071 O O . TRP B 1 81 ? 20.611 -11.442 21.393 1.00 49.89 73 TRP B O 1
ATOM 3082 N N . LEU B 1 82 ? 20.987 -10.328 19.469 1.00 41.53 74 LEU B N 1
ATOM 3083 C CA . LEU B 1 82 ? 19.850 -9.435 19.685 1.00 40.36 74 LEU B CA 1
ATOM 3084 C C . LEU B 1 82 ? 18.529 -10.171 19.501 1.00 41.45 74 LEU B C 1
ATOM 3085 O O . LEU B 1 82 ? 17.574 -9.946 20.254 1.00 42.30 74 LEU B O 1
ATOM 3090 N N . LYS B 1 83 ? 18.453 -11.049 18.500 1.00 43.59 75 LYS B N 1
ATOM 3091 C CA . LYS B 1 83 ? 17.242 -11.835 18.294 1.00 52.65 75 LYS B CA 1
ATOM 3092 C C . LYS B 1 83 ? 16.994 -12.773 19.469 1.00 55.81 75 LYS B C 1
ATOM 3093 O O . LYS B 1 83 ? 15.851 -12.941 19.910 1.00 58.10 75 LYS B O 1
ATOM 3099 N N . ALA B 1 84 ? 18.058 -13.383 19.999 1.00 52.77 76 ALA B N 1
ATOM 3100 C CA . ALA B 1 84 ? 17.912 -14.239 21.170 1.00 44.84 76 ALA B CA 1
ATOM 3101 C C . ALA B 1 84 ? 17.539 -13.436 22.407 1.00 43.50 76 ALA B C 1
ATOM 3102 O O . ALA B 1 84 ? 16.799 -13.930 23.265 1.00 44.23 76 ALA B O 1
ATOM 3104 N N . ALA B 1 85 ? 18.035 -12.201 22.515 1.00 48.16 77 ALA B N 1
ATOM 3105 C CA . ALA B 1 85 ? 17.705 -11.367 23.665 1.00 48.68 77 ALA B CA 1
ATOM 3106 C C . ALA B 1 85 ? 16.255 -10.902 23.615 1.00 51.87 77 ALA B C 1
ATOM 3107 O O . ALA B 1 85 ? 15.590 -10.812 24.654 1.00 50.76 77 ALA B O 1
ATOM 3109 N N . ARG B 1 86 ? 15.747 -10.607 22.417 1.00 58.12 78 ARG B N 1
ATOM 3110 C CA . ARG B 1 86 ? 14.377 -10.118 22.292 1.00 56.99 78 ARG B CA 1
ATOM 3111 C C . ARG B 1 86 ? 13.369 -11.162 22.755 1.00 56.99 78 ARG B C 1
ATOM 3112 O O . ARG B 1 86 ? 12.341 -10.821 23.352 1.00 56.55 78 ARG B O 1
ATOM 3120 N N . ARG B 1 87 ? 13.648 -12.442 22.494 1.00 55.04 79 ARG B N 1
ATOM 3121 C CA . ARG B 1 87 ? 12.723 -13.500 22.892 1.00 52.23 79 ARG B CA 1
ATOM 3122 C C . ARG B 1 87 ? 12.607 -13.600 24.409 1.00 49.92 79 ARG B C 1
ATOM 3123 O O . ARG B 1 87 ? 11.510 -13.811 24.939 1.00 52.61 79 ARG B O 1
ATOM 3131 N N . VAL B 1 88 ? 13.726 -13.451 25.124 1.00 50.59 80 VAL B N 1
ATOM 3132 C CA . VAL B 1 88 ? 13.717 -13.563 26.579 1.00 60.11 80 VAL B CA 1
ATOM 3133 C C . VAL B 1 88 ? 13.094 -12.338 27.235 1.00 57.00 80 VAL B C 1
ATOM 3134 O O . VAL B 1 88 ? 12.631 -12.414 28.379 1.00 54.92 80 VAL B O 1
ATOM 3138 N N . LEU B 1 89 ? 13.053 -11.212 26.531 1.00 48.33 81 LEU B N 1
ATOM 3139 C CA . LEU B 1 89 ? 12.553 -9.976 27.113 1.00 43.80 81 LEU B CA 1
ATOM 3140 C C . LEU B 1 89 ? 11.033 -10.004 27.232 1.00 45.91 81 LEU B C 1
ATOM 3141 O O . LEU B 1 89 ? 10.330 -10.460 26.326 1.00 49.04 81 LEU B O 1
ATOM 3146 N N . LYS B 1 90 ? 10.527 -9.514 28.363 1.00 44.16 82 LYS B N 1
ATOM 3147 C CA . LYS B 1 90 ? 9.090 -9.372 28.541 1.00 46.25 82 LYS B CA 1
ATOM 3148 C C . LYS B 1 90 ? 8.538 -8.319 27.583 1.00 41.84 82 LYS B C 1
ATOM 3149 O O . LYS B 1 90 ? 9.249 -7.417 27.132 1.00 40.61 82 LYS B O 1
ATOM 3155 N N . ASP B 1 91 ? 7.243 -8.444 27.277 1.00 42.74 83 ASP B N 1
ATOM 3156 C CA . ASP B 1 91 ? 6.625 -7.569 26.284 1.00 48.79 83 ASP B CA 1
ATOM 3157 C C . ASP B 1 91 ? 6.740 -6.099 26.669 1.00 54.52 83 ASP B C 1
ATOM 3158 O O . ASP B 1 91 ? 6.833 -5.234 25.791 1.00 61.55 83 ASP B O 1
ATOM 3163 N N . ASP B 1 92 ? 6.742 -5.798 27.964 1.00 48.50 84 ASP B N 1
ATOM 3164 C CA . ASP B 1 92 ? 6.866 -4.432 28.448 1.00 47.68 84 ASP B CA 1
ATOM 3165 C C . ASP B 1 92 ? 8.288 -4.090 28.878 1.00 44.22 84 ASP B C 1
ATOM 3166 O O . ASP B 1 92 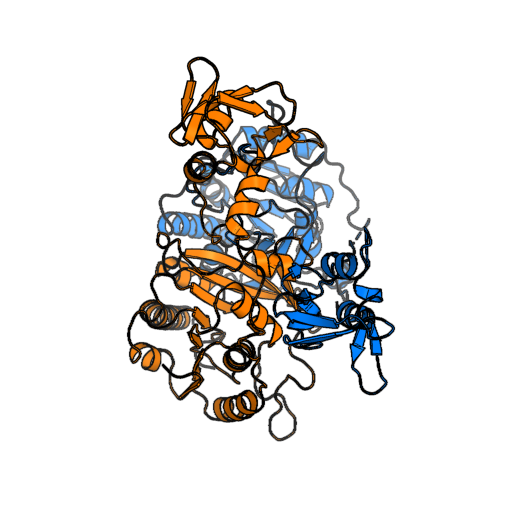? 8.495 -3.071 29.544 1.00 46.56 84 ASP B O 1
ATOM 3171 N N . GLY B 1 93 ? 9.270 -4.913 28.508 1.00 34.12 85 GLY B N 1
ATOM 3172 C CA . GLY B 1 93 ? 10.646 -4.679 28.888 1.00 31.33 85 GLY B CA 1
ATOM 3173 C C . GLY B 1 93 ? 11.369 -3.732 27.946 1.00 36.66 85 GLY B C 1
ATOM 3174 O O . GLY B 1 93 ? 10.804 -3.166 27.009 1.00 37.44 85 GLY B O 1
ATOM 3175 N N . ALA B 1 94 ? 12.662 -3.563 28.211 1.00 30.05 86 ALA B N 1
ATOM 3176 C CA . ALA B 1 94 ? 13.497 -2.675 27.417 1.00 33.62 86 ALA B CA 1
ATOM 3177 C C . ALA B 1 94 ? 14.909 -3.237 27.364 1.00 36.47 86 ALA B C 1
ATOM 3178 O O . ALA B 1 94 ? 15.290 -4.092 28.169 1.00 31.68 86 ALA B O 1
ATOM 3180 N N . ILE B 1 95 ? 15.687 -2.740 26.403 1.00 30.75 87 ILE B N 1
ATOM 3181 C CA . ILE B 1 95 ? 17.065 -3.172 26.204 1.00 36.65 87 ILE B CA 1
ATOM 3182 C C . ILE B 1 95 ? 17.979 -1.953 26.203 1.00 36.38 87 ILE B C 1
ATOM 3183 O O . ILE B 1 95 ? 17.599 -0.876 25.729 1.00 31.14 87 ILE B O 1
ATOM 3188 N N . TRP B 1 96 ? 19.180 -2.125 26.755 1.00 33.93 88 TRP B N 1
ATOM 3189 C CA . TRP B 1 96 ? 20.254 -1.146 26.683 1.00 25.01 88 TRP B CA 1
ATOM 3190 C C . TRP B 1 96 ? 21.452 -1.791 26.004 1.00 29.86 88 TRP B C 1
ATOM 3191 O O . TRP B 1 96 ? 21.848 -2.903 26.369 1.00 33.87 88 TRP B O 1
ATOM 3202 N N . VAL B 1 97 ? 22.027 -1.099 25.022 1.00 28.03 89 VAL B N 1
ATOM 3203 C CA . VAL B 1 97 ? 23.303 -1.492 24.438 1.00 33.99 89 VAL B CA 1
ATOM 3204 C C . VAL B 1 97 ? 24.224 -0.284 24.479 1.00 30.06 89 VAL B C 1
ATOM 3205 O O . VAL B 1 97 ? 23.775 0.862 24.390 1.00 34.79 89 VAL B O 1
ATOM 3209 N N . ILE B 1 98 ? 25.520 -0.542 24.624 1.00 33.87 90 ILE B N 1
ATOM 3210 C CA . ILE B 1 98 ? 26.524 0.513 24.674 1.00 32.78 90 ILE B CA 1
ATOM 3211 C C . ILE B 1 98 ? 27.683 0.126 23.769 1.00 35.41 90 ILE B C 1
ATOM 3212 O O . ILE B 1 98 ? 28.096 -1.039 23.738 1.00 40.01 90 ILE B O 1
ATOM 3217 N N . GLY B 1 99 ? 28.194 1.100 23.020 1.00 34.38 91 GLY B N 1
ATOM 3218 C CA . GLY B 1 99 ? 29.340 0.877 22.162 1.00 35.86 91 GLY B CA 1
ATOM 3219 C C . GLY B 1 99 ? 29.995 2.190 21.792 1.00 42.03 91 GLY B C 1
ATOM 3220 O O . GLY B 1 99 ? 29.585 3.265 22.235 1.00 50.95 91 GLY B O 1
ATOM 3221 N N . SER B 1 100 ? 31.038 2.085 20.978 1.00 46.49 92 SER B N 1
ATOM 3222 C CA . SER B 1 100 ? 31.747 3.229 20.428 1.00 43.13 92 SER B CA 1
ATOM 3223 C C . SER B 1 100 ? 31.411 3.360 18.946 1.00 39.56 92 SER B C 1
ATOM 3224 O O . SER B 1 100 ? 30.598 2.610 18.402 1.00 42.63 92 SER B O 1
ATOM 3227 N N . TYR B 1 101 ? 32.059 4.316 18.280 1.00 39.02 93 TYR B N 1
ATOM 3228 C CA . TYR B 1 101 ? 31.741 4.556 16.877 1.00 42.75 93 TYR B CA 1
ATOM 3229 C C . TYR B 1 101 ? 32.112 3.376 15.987 1.00 51.26 93 TYR B C 1
ATOM 3230 O O . TYR B 1 101 ? 31.624 3.295 14.854 1.00 55.56 93 TYR B O 1
ATOM 3239 N N . HIS B 1 102 ? 32.951 2.457 16.475 1.00 52.78 94 HIS B N 1
ATOM 3240 C CA . HIS B 1 102 ? 33.353 1.312 15.664 1.00 53.83 94 HIS B CA 1
ATOM 3241 C C . HIS B 1 102 ? 32.181 0.377 15.390 1.00 52.72 94 HIS B C 1
ATOM 3242 O O . HIS B 1 102 ? 32.048 -0.149 14.278 1.00 55.10 94 HIS B O 1
ATOM 3249 N N . ASN B 1 103 ? 31.318 0.155 16.385 1.00 43.54 95 ASN B N 1
ATOM 3250 C CA . ASN B 1 103 ? 30.284 -0.863 16.274 1.00 39.71 95 ASN B CA 1
ATOM 3251 C C . ASN B 1 103 ? 28.872 -0.389 16.585 1.00 37.51 95 ASN B C 1
ATOM 3252 O O . ASN B 1 103 ? 27.928 -1.132 16.294 1.00 38.24 95 ASN B O 1
ATOM 3257 N N . ILE B 1 104 ? 28.685 0.806 17.154 1.00 36.05 96 ILE B N 1
ATOM 3258 C CA . ILE B 1 104 ? 27.356 1.169 17.648 1.00 37.86 96 ILE B CA 1
ATOM 3259 C C . ILE B 1 104 ? 26.373 1.354 16.498 1.00 37.75 96 ILE B C 1
ATOM 3260 O O . ILE B 1 104 ? 25.167 1.124 16.661 1.00 32.75 96 ILE B O 1
ATOM 3265 N N . PHE B 1 105 ? 26.857 1.760 15.321 1.00 34.90 97 PHE B N 1
ATOM 3266 C CA . PHE B 1 105 ? 25.969 1.867 14.169 1.00 38.78 97 PHE B CA 1
ATOM 3267 C C . PHE B 1 105 ? 25.502 0.490 13.711 1.00 40.17 97 PHE B C 1
ATOM 3268 O O . PHE B 1 105 ? 24.324 0.306 13.381 1.00 40.89 97 PHE B O 1
ATOM 3276 N N . ARG B 1 106 ? 26.412 -0.488 13.693 1.00 42.20 98 ARG B N 1
ATOM 3277 C CA . ARG B 1 106 ? 26.026 -1.868 13.410 1.00 41.69 98 ARG B CA 1
ATOM 3278 C C . ARG B 1 106 ? 24.941 -2.339 14.370 1.00 38.83 98 ARG B C 1
ATOM 3279 O O . ARG B 1 106 ? 23.915 -2.882 13.950 1.00 48.40 98 ARG B O 1
ATOM 3287 N N . VAL B 1 107 ? 25.149 -2.125 15.671 1.00 41.91 99 VAL B N 1
ATOM 3288 C CA . VAL B 1 107 ? 24.178 -2.574 16.664 1.00 40.31 99 VAL B CA 1
ATOM 3289 C C . VAL B 1 107 ? 22.879 -1.787 16.542 1.00 33.24 99 VAL B C 1
ATOM 3290 O O . VAL B 1 107 ? 21.783 -2.353 16.648 1.00 35.62 99 VAL B O 1
ATOM 3294 N N . GLY B 1 108 ? 22.975 -0.476 16.309 1.00 31.73 100 GLY B N 1
ATOM 3295 C CA . GLY B 1 108 ? 21.774 0.343 16.244 1.00 29.91 100 GLY B CA 1
ATOM 3296 C C . GLY B 1 108 ? 20.863 -0.032 15.092 1.00 32.46 100 GLY B C 1
ATOM 3297 O O . GLY B 1 108 ? 19.637 -0.021 15.230 1.00 37.13 100 GLY B O 1
ATOM 3298 N N . VAL B 1 109 ? 21.445 -0.369 13.938 1.00 38.31 101 VAL B N 1
ATOM 3299 C CA . VAL B 1 109 ? 20.627 -0.780 12.800 1.00 34.73 101 VAL B CA 1
ATOM 3300 C C . VAL B 1 109 ? 19.956 -2.116 13.081 1.00 34.82 101 VAL B C 1
ATOM 3301 O O . VAL B 1 109 ? 18.770 -2.304 12.780 1.00 40.93 101 VAL B O 1
ATOM 3305 N N . ALA B 1 110 ? 20.694 -3.063 13.665 1.00 41.29 102 ALA B N 1
ATOM 3306 C CA . ALA B 1 110 ? 20.100 -4.358 13.985 1.00 47.52 102 ALA B CA 1
ATOM 3307 C C . ALA B 1 110 ? 19.008 -4.217 15.036 1.00 49.77 102 ALA B C 1
ATOM 3308 O O . ALA B 1 110 ? 17.997 -4.928 14.988 1.00 50.87 102 ALA B O 1
ATOM 3310 N N . VAL B 1 111 ? 19.190 -3.298 15.990 1.00 48.73 103 VAL B N 1
ATOM 3311 C CA . VAL B 1 111 ? 18.157 -3.039 16.989 1.00 43.74 103 VAL B CA 1
ATOM 3312 C C . VAL B 1 111 ? 16.878 -2.555 16.316 1.00 40.93 103 VAL B C 1
ATOM 3313 O O . VAL B 1 111 ? 15.784 -3.064 16.585 1.00 37.40 103 VAL B O 1
ATOM 3317 N N . GLN B 1 112 ? 16.998 -1.570 15.419 1.00 34.75 104 GLN B N 1
ATOM 3318 C CA . GLN B 1 112 ? 15.821 -1.061 14.719 1.00 32.29 104 GLN B CA 1
ATOM 3319 C C . GLN B 1 112 ? 15.216 -2.114 13.797 1.00 35.79 104 GLN B C 1
ATOM 3320 O O . GLN B 1 112 ? 13.989 -2.235 13.708 1.00 44.00 104 GLN B O 1
ATOM 3326 N N . ASP B 1 113 ? 16.060 -2.883 13.102 1.00 41.84 105 ASP B N 1
ATOM 3327 C CA . ASP B 1 113 ? 15.558 -3.838 12.117 1.00 42.74 105 ASP B CA 1
ATOM 3328 C C . ASP B 1 113 ? 14.800 -4.989 12.767 1.00 46.95 105 ASP B C 1
ATOM 3329 O O . ASP B 1 113 ? 13.848 -5.511 12.175 1.00 51.34 105 ASP B O 1
ATOM 3334 N N . LEU B 1 114 ? 15.198 -5.399 13.969 1.00 51.22 106 LEU B N 1
ATOM 3335 C CA . LEU B 1 114 ? 14.594 -6.557 14.616 1.00 47.80 106 LEU B CA 1
ATOM 3336 C C . LEU B 1 114 ? 13.271 -6.243 15.302 1.00 52.62 106 LEU B C 1
ATOM 3337 O O . LEU B 1 114 ? 12.660 -7.152 15.875 1.00 63.01 106 LEU B O 1
ATOM 3342 N N . GLY B 1 115 ? 12.810 -4.997 15.262 1.00 48.92 107 GLY B N 1
ATOM 3343 C CA . GLY B 1 115 ? 11.522 -4.636 15.818 1.00 47.42 107 GLY B CA 1
ATOM 3344 C C . GLY B 1 115 ? 11.581 -3.833 17.096 1.00 42.98 107 GLY B C 1
ATOM 3345 O O . GLY B 1 115 ? 10.528 -3.385 17.568 1.00 41.99 107 GLY B O 1
ATOM 3346 N N . PHE B 1 116 ? 12.763 -3.652 17.685 1.00 43.49 108 PHE B N 1
ATOM 3347 C CA . PHE B 1 116 ? 12.891 -2.752 18.822 1.00 38.87 108 PHE B CA 1
ATOM 3348 C C . PHE B 1 116 ? 12.549 -1.327 18.400 1.00 41.54 108 PHE B C 1
ATOM 3349 O O . PHE B 1 116 ? 12.705 -0.944 17.237 1.00 41.68 108 PHE B O 1
ATOM 3357 N N . TRP B 1 117 ? 12.083 -0.536 19.362 1.00 34.85 109 TRP B N 1
ATOM 3358 C CA . TRP B 1 117 ? 11.701 0.850 19.133 1.00 30.57 109 TRP B CA 1
ATOM 3359 C C . TRP B 1 117 ? 12.555 1.735 20.028 1.00 33.22 109 TRP B C 1
ATOM 3360 O O . TRP B 1 117 ? 12.458 1.654 21.257 1.00 39.54 109 TRP B O 1
ATOM 3371 N N . ILE B 1 118 ? 13.390 2.575 19.416 1.00 39.13 110 ILE B N 1
ATOM 3372 C CA . ILE B 1 118 ? 14.346 3.363 20.182 1.00 37.05 110 ILE B CA 1
ATOM 3373 C C . ILE B 1 118 ? 13.624 4.495 20.897 1.00 31.95 110 ILE B C 1
ATOM 3374 O O . ILE B 1 118 ? 12.846 5.245 20.291 1.00 33.53 110 ILE B O 1
ATOM 3379 N N . LEU B 1 119 ? 13.867 4.613 22.201 1.00 29.97 111 LEU B N 1
ATOM 3380 C CA . LEU B 1 119 ? 13.310 5.694 23.003 1.00 30.89 111 LEU B CA 1
ATOM 3381 C C . LEU B 1 119 ? 14.298 6.842 23.149 1.00 26.91 111 LEU B C 1
ATOM 3382 O O . LEU B 1 119 ? 13.922 8.012 23.011 1.00 30.39 111 LEU B O 1
ATOM 3387 N N . ASN B 1 120 ? 15.560 6.519 23.413 1.00 27.39 112 ASN B N 1
ATOM 3388 C CA . ASN B 1 120 ? 16.642 7.488 23.441 1.00 24.04 112 ASN B CA 1
ATOM 3389 C C . ASN B 1 120 ? 17.925 6.789 23.029 1.00 30.36 112 ASN B C 1
ATOM 3390 O O . ASN B 1 120 ? 18.102 5.594 23.278 1.00 31.10 112 ASN B O 1
ATOM 3395 N N . ASP B 1 121 ? 18.824 7.545 22.411 1.00 32.26 113 ASP B N 1
ATOM 3396 C CA . ASP B 1 121 ? 20.242 7.237 22.486 1.00 36.11 113 ASP B CA 1
ATOM 3397 C C . ASP B 1 121 ? 20.859 8.151 23.537 1.00 35.81 113 ASP B C 1
ATOM 3398 O O . ASP B 1 121 ? 20.510 9.332 23.628 1.00 34.23 113 ASP B O 1
ATOM 3403 N N . ILE B 1 122 ? 21.731 7.584 24.366 1.00 35.41 114 ILE B N 1
ATOM 3404 C CA . ILE B 1 122 ? 22.298 8.270 25.522 1.00 28.34 114 ILE B CA 1
ATOM 3405 C C . ILE B 1 122 ? 23.783 8.483 25.277 1.00 30.19 114 ILE B C 1
ATOM 3406 O O . ILE B 1 122 ? 24.478 7.583 24.789 1.00 35.29 114 ILE B O 1
ATOM 3411 N N . VAL B 1 123 ? 24.267 9.675 25.609 1.00 33.41 115 VAL B N 1
ATOM 3412 C CA . VAL B 1 123 ? 25.678 10.016 25.484 1.00 33.25 115 VAL B CA 1
ATOM 3413 C C . VAL B 1 123 ? 26.286 9.998 26.879 1.00 35.70 115 VAL B C 1
ATOM 3414 O O . VAL B 1 123 ? 25.943 10.824 27.732 1.00 36.79 115 VAL B O 1
ATOM 3418 N N . TRP B 1 124 ? 27.186 9.051 27.120 1.00 34.78 116 TRP B N 1
ATOM 3419 C CA . TRP B 1 124 ? 27.969 9.046 28.350 1.00 30.02 116 TRP B CA 1
ATOM 3420 C C . TRP B 1 124 ? 29.160 9.964 28.127 1.00 30.83 116 TRP B C 1
ATOM 3421 O O . TRP B 1 124 ? 30.135 9.585 27.476 1.00 31.64 116 TRP B O 1
ATOM 3432 N N . ARG B 1 125 ? 29.075 11.185 28.651 1.00 34.97 117 ARG B N 1
ATOM 3433 C CA . ARG B 1 125 ? 30.201 12.108 28.627 1.00 33.34 117 ARG B CA 1
ATOM 3434 C C . ARG B 1 125 ? 31.171 11.728 29.736 1.00 37.07 117 ARG B C 1
ATOM 3435 O O . ARG B 1 125 ? 30.813 11.761 30.918 1.00 43.96 117 ARG B O 1
ATOM 3443 N N . LYS B 1 126 ? 32.393 11.367 29.360 1.00 38.73 118 LYS B N 1
ATOM 3444 C CA . LYS B 1 126 ? 33.407 10.995 30.336 1.00 45.15 118 LYS B CA 1
ATOM 3445 C C . LYS B 1 126 ? 33.976 12.256 30.977 1.00 57.81 118 LYS B C 1
ATOM 3446 O O . LYS B 1 126 ? 34.486 13.139 30.279 1.00 52.77 118 LYS B O 1
ATOM 3452 N N . SER B 1 127 ? 33.875 12.342 32.308 1.00 59.61 119 SER B N 1
ATOM 3453 C CA . SER B 1 127 ? 34.348 13.528 33.017 1.00 58.56 119 SER B CA 1
ATOM 3454 C C . SER B 1 127 ? 35.855 13.692 32.880 1.00 64.06 119 SER B C 1
ATOM 3455 O O . SER B 1 127 ? 36.351 14.811 32.700 1.00 75.01 119 SER B O 1
ATOM 3458 N N . ASN B 1 128 ? 36.600 12.590 32.964 1.00 71.07 120 ASN B N 1
ATOM 3459 C CA . ASN B 1 128 ? 38.060 12.602 32.932 1.00 72.03 120 ASN B CA 1
ATOM 3460 C C . ASN B 1 128 ? 38.553 11.701 31.803 1.00 71.52 120 ASN B C 1
ATOM 3461 O O . ASN B 1 128 ? 39.072 10.604 32.048 1.00 77.40 120 ASN B O 1
ATOM 3466 N N . PRO B 1 129 ? 38.415 12.139 30.553 1.00 68.40 121 PRO B N 1
ATOM 3467 C CA . PRO B 1 129 ? 38.833 11.292 29.432 1.00 68.68 121 PRO B CA 1
ATOM 3468 C C . PRO B 1 129 ? 40.347 11.183 29.344 1.00 75.86 121 PRO B C 1
ATOM 3469 O O . PRO B 1 129 ? 41.088 12.054 29.807 1.00 78.08 121 PRO B O 1
ATOM 3473 N N . MET B 1 130 ? 40.800 10.089 28.744 1.00 75.83 122 MET B N 1
ATOM 3474 C CA . MET B 1 130 ? 42.229 9.900 28.529 1.00 83.49 122 MET B CA 1
ATOM 3475 C C . MET B 1 130 ? 42.712 10.853 27.441 1.00 83.30 122 MET B C 1
ATOM 3476 O O . MET B 1 130 ? 42.054 10.985 26.401 1.00 78.52 122 MET B O 1
ATOM 3478 N N . PRO B 1 131 ? 43.839 11.534 27.637 1.00 86.30 123 PRO B N 1
ATOM 3479 C CA . PRO B 1 131 ? 44.294 12.506 26.635 1.00 90.97 123 PRO B CA 1
ATOM 3480 C C . PRO B 1 131 ? 44.860 11.819 25.401 1.00 94.32 123 PRO B C 1
ATOM 3481 O O . PRO B 1 131 ? 45.524 10.784 25.491 1.00 98.41 123 PRO B O 1
ATOM 3485 N N . ASN B 1 132 ? 44.591 12.413 24.240 1.00 88.19 124 ASN B N 1
ATOM 3486 C CA . ASN B 1 132 ? 45.055 11.900 22.952 1.00 87.19 124 ASN B CA 1
ATOM 3487 C C . ASN B 1 132 ? 46.102 12.867 22.407 1.00 91.69 124 ASN B C 1
ATOM 3488 O O . ASN B 1 132 ? 45.763 13.910 21.841 1.00 99.12 124 ASN B O 1
ATOM 3490 N N . PHE B 1 133 ? 47.373 12.513 22.577 1.00 87.23 125 PHE B N 1
ATOM 3491 C CA . PHE B 1 133 ? 48.484 13.341 22.127 1.00 89.14 125 PHE B CA 1
ATOM 3492 C C . PHE B 1 133 ? 48.930 13.023 20.707 1.00 88.20 125 PHE B C 1
ATOM 3493 O O . PHE B 1 133 ? 49.857 13.669 20.207 1.00 89.09 125 PHE B O 1
ATOM 3501 N N . LYS B 1 134 ? 48.300 12.045 20.048 1.00 86.33 126 LYS B N 1
ATOM 3502 C CA . LYS B 1 134 ? 48.685 11.706 18.682 1.00 84.12 126 LYS B CA 1
ATOM 3503 C C . LYS B 1 134 ? 48.444 12.867 17.727 1.00 82.14 126 LYS B C 1
ATOM 3504 O O . LYS B 1 134 ? 49.205 13.052 16.770 1.00 81.19 126 LYS B O 1
ATOM 3506 N N . GLY B 1 135 ? 47.400 13.655 17.967 1.00 83.96 127 GLY B N 1
ATOM 3507 C CA . GLY B 1 135 ? 47.143 14.828 17.154 1.00 79.00 127 GLY B CA 1
ATOM 3508 C C . GLY B 1 135 ? 46.605 14.543 15.771 1.00 77.89 127 GLY B C 1
ATOM 3509 O O . GLY B 1 135 ? 46.854 15.321 14.845 1.00 82.08 127 GLY B O 1
ATOM 3510 N N . THR B 1 136 ? 45.867 13.444 15.603 1.00 67.50 128 THR B N 1
ATOM 3511 C CA . THR B 1 136 ? 45.308 13.078 14.311 1.00 67.61 128 THR B CA 1
ATOM 3512 C C . THR B 1 136 ? 43.789 13.040 14.283 1.00 63.86 128 THR B C 1
ATOM 3513 O O . THR B 1 136 ? 43.209 13.160 13.198 1.00 70.13 128 THR B O 1
ATOM 3517 N N . ARG B 1 137 ? 43.132 12.872 15.429 1.00 52.37 129 ARG B N 1
ATOM 3518 C CA . ARG B 1 137 ? 41.681 12.817 15.507 1.00 50.15 129 ARG B CA 1
ATOM 3519 C C . ARG B 1 137 ? 41.228 13.573 16.748 1.00 47.66 129 ARG B C 1
ATOM 3520 O O . ARG B 1 137 ? 42.041 14.021 17.559 1.00 61.81 129 ARG B O 1
ATOM 3528 N N . PHE B 1 138 ? 39.915 13.720 16.890 1.00 43.44 130 PHE B N 1
ATOM 3529 C CA . PHE B 1 138 ? 39.365 14.224 18.138 1.00 43.53 130 PHE B CA 1
ATOM 3530 C C . PHE B 1 138 ? 39.524 13.175 19.233 1.00 49.59 130 PHE B C 1
ATOM 3531 O O . PHE B 1 138 ? 39.545 11.969 18.970 1.00 46.87 130 PHE B O 1
ATOM 3539 N N . ALA B 1 139 ? 39.641 13.645 20.472 1.00 49.33 131 ALA B N 1
ATOM 3540 C CA . ALA B 1 139 ? 39.809 12.752 21.611 1.00 51.68 131 ALA B CA 1
ATOM 3541 C C . ALA B 1 139 ? 38.486 12.081 21.955 1.00 47.91 131 ALA B C 1
ATOM 3542 O O . ALA B 1 139 ? 37.452 12.748 22.064 1.00 62.15 131 ALA B O 1
ATOM 3544 N N . ASN B 1 140 ? 38.520 10.762 22.127 1.00 53.47 132 ASN B N 1
ATOM 3545 C CA . ASN B 1 140 ? 37.330 9.984 22.472 1.00 58.53 132 ASN B CA 1
ATOM 3546 C C . ASN B 1 140 ? 36.905 10.327 23.894 1.00 62.14 132 ASN B C 1
ATOM 3547 O O . ASN B 1 140 ? 37.434 9.783 24.865 1.00 71.29 132 ASN B O 1
ATOM 3552 N N . ALA B 1 141 ? 35.932 11.227 24.023 1.00 51.87 133 ALA B N 1
ATOM 3553 C CA . ALA B 1 141 ? 35.472 11.698 25.321 1.00 45.58 133 ALA B CA 1
ATOM 3554 C C . ALA B 1 141 ? 34.051 11.249 25.636 1.00 45.37 133 ALA B C 1
ATOM 3555 O O . ALA B 1 141 ? 33.424 11.794 26.550 1.00 49.94 133 ALA B O 1
ATOM 3557 N N . HIS B 1 142 ? 33.526 10.271 24.903 1.00 38.34 134 HIS B N 1
ATOM 3558 C CA . HIS B 1 142 ? 32.165 9.821 25.152 1.00 37.28 134 HIS B CA 1
ATOM 3559 C C . HIS B 1 142 ? 31.989 8.408 24.615 1.00 38.56 134 HIS B C 1
ATOM 3560 O O . HIS B 1 142 ? 32.815 7.896 23.857 1.00 43.76 134 HIS B O 1
ATOM 3567 N N . GLU B 1 143 ? 30.900 7.780 25.046 1.00 36.77 135 GLU B N 1
ATOM 3568 C CA . GLU B 1 143 ? 30.403 6.548 24.455 1.00 36.32 135 GLU B CA 1
ATOM 3569 C C . GLU B 1 143 ? 28.899 6.688 24.296 1.00 32.69 135 GLU B C 1
ATOM 3570 O O . GLU B 1 143 ? 28.269 7.542 24.923 1.00 38.76 135 GLU B O 1
ATOM 3576 N N . THR B 1 144 ? 28.326 5.842 23.449 1.00 32.64 136 THR B N 1
ATOM 3577 C CA . THR B 1 144 ? 26.918 5.933 23.092 1.00 33.13 136 THR B CA 1
ATOM 3578 C C . THR B 1 144 ? 26.160 4.730 23.638 1.00 30.86 136 THR B C 1
ATOM 3579 O O . THR B 1 144 ? 26.634 3.593 23.550 1.00 37.09 136 THR B O 1
ATOM 3583 N N . LEU B 1 145 ? 24.992 4.993 24.217 1.00 26.28 137 LEU B N 1
ATOM 3584 C CA . LEU B 1 145 ? 24.074 3.959 24.664 1.00 26.16 137 LEU B CA 1
ATOM 3585 C C . LEU B 1 145 ? 22.754 4.106 23.923 1.00 26.79 137 LEU B C 1
ATOM 3586 O O . LEU B 1 145 ? 22.344 5.215 23.571 1.00 31.67 137 LEU B O 1
ATOM 3591 N N . ILE B 1 146 ? 22.088 2.978 23.696 1.00 32.70 138 ILE B N 1
ATOM 3592 C CA . ILE B 1 146 ? 20.781 2.940 23.052 1.00 33.41 138 ILE B CA 1
ATOM 3593 C C . ILE B 1 146 ? 19.795 2.292 24.012 1.00 34.94 138 ILE B C 1
ATOM 3594 O O . ILE B 1 146 ? 20.034 1.182 24.498 1.00 39.19 138 ILE B O 1
ATOM 3599 N N . TRP B 1 147 ? 18.691 2.984 24.275 1.00 35.48 139 TRP B N 1
ATOM 3600 C CA . TRP B 1 147 ? 17.611 2.491 25.118 1.00 28.69 139 TRP B CA 1
ATOM 3601 C C . TRP B 1 147 ? 16.380 2.300 24.241 1.00 29.69 139 TRP B C 1
ATOM 3602 O O . TRP B 1 147 ? 15.898 3.260 23.631 1.00 31.47 139 TRP B O 1
ATOM 3613 N N . ALA B 1 148 ? 15.880 1.065 24.167 1.00 27.69 140 ALA B N 1
ATOM 3614 C CA . ALA B 1 148 ? 14.767 0.745 23.282 1.00 23.68 140 ALA B CA 1
ATOM 3615 C C . ALA B 1 148 ? 13.803 -0.222 23.954 1.00 26.22 140 ALA B C 1
ATOM 3616 O O . ALA B 1 148 ? 14.223 -1.169 24.623 1.00 34.73 140 ALA B O 1
ATOM 3618 N N . SER B 1 149 ? 12.507 0.015 23.761 1.00 28.23 141 SER B N 1
ATOM 3619 C CA . SER B 1 149 ? 11.505 -0.935 24.212 1.00 33.00 141 SER B CA 1
ATOM 3620 C C . SER B 1 149 ? 11.409 -2.101 23.227 1.00 34.74 141 SER B C 1
ATOM 3621 O O . SER B 1 149 ? 11.928 -2.050 22.109 1.00 35.17 141 SER B O 1
ATOM 3624 N N . LYS B 1 150 ? 10.732 -3.168 23.659 1.00 36.79 142 LYS B N 1
ATOM 3625 C CA . LYS B 1 150 ? 10.736 -4.406 22.885 1.00 36.69 142 LYS B CA 1
ATOM 3626 C C . LYS B 1 150 ? 10.074 -4.221 21.524 1.00 41.19 142 LYS B C 1
ATOM 3627 O O . LYS B 1 150 ? 10.525 -4.795 20.527 1.00 55.27 142 LYS B O 1
ATOM 3633 N N . SER B 1 151 ? 9.005 -3.432 21.460 1.00 39.87 143 SER B N 1
ATOM 3634 C CA . SER B 1 151 ? 8.353 -3.143 20.190 1.00 50.07 143 SER B CA 1
ATOM 3635 C C . SER B 1 151 ? 7.790 -1.730 20.231 1.00 47.14 143 SER B C 1
ATOM 3636 O O . SER B 1 151 ? 7.824 -1.052 21.262 1.00 54.64 143 SER B O 1
ATOM 3639 N N . GLN B 1 152 ? 7.262 -1.294 19.086 1.00 48.11 144 GLN B N 1
ATOM 3640 C CA . GLN B 1 152 ? 6.782 0.079 18.966 1.00 48.27 144 GLN B CA 1
ATOM 3641 C C . GLN B 1 152 ? 5.462 0.276 19.700 1.00 49.85 144 GLN B C 1
ATOM 3642 O O . GLN B 1 152 ? 5.294 1.249 20.445 1.00 62.65 144 GLN B O 1
ATOM 3648 N N . ASN B 1 153 ? 4.514 -0.637 19.504 1.00 42.18 145 ASN B N 1
ATOM 3649 C CA . ASN B 1 153 ? 3.163 -0.474 20.024 1.00 50.01 145 ASN B CA 1
ATOM 3650 C C . ASN B 1 153 ? 2.986 -1.025 21.433 1.00 58.97 145 ASN B C 1
ATOM 3651 O O . ASN B 1 153 ? 1.870 -0.984 21.962 1.00 62.27 145 ASN B O 1
ATOM 3656 N N . ALA B 1 154 ? 4.047 -1.537 22.051 1.00 57.65 146 ALA B N 1
ATOM 3657 C CA . ALA B 1 154 ? 4.026 -1.869 23.473 1.00 60.52 146 ALA B CA 1
ATOM 3658 C C . ALA B 1 154 ? 4.609 -0.694 24.256 1.00 73.59 146 ALA B C 1
ATOM 3659 O O . ALA B 1 154 ? 5.722 -0.735 24.783 1.00 83.26 146 ALA B O 1
ATOM 3661 N N . LYS B 1 155 ? 3.821 0.379 24.308 1.00 72.74 147 LYS B N 1
ATOM 3662 C CA . LYS B 1 155 ? 4.275 1.649 24.860 1.00 69.59 147 LYS B CA 1
ATOM 3663 C C . LYS B 1 155 ? 4.282 1.675 26.383 1.00 75.12 147 LYS B C 1
ATOM 3664 O O . LYS B 1 155 ? 4.621 2.711 26.967 1.00 74.13 147 LYS B O 1
ATOM 3670 N N . ARG B 1 156 ? 3.921 0.573 27.037 1.00 67.96 148 ARG B N 1
ATOM 3671 C CA . ARG B 1 156 ? 4.047 0.450 28.484 1.00 62.28 148 ARG B CA 1
ATOM 3672 C C . ARG B 1 156 ? 5.440 -0.087 28.795 1.00 65.00 148 ARG B C 1
ATOM 3673 O O . ARG B 1 156 ? 5.717 -1.270 28.585 1.00 87.69 148 ARG B O 1
ATOM 3675 N N . TYR B 1 157 ? 6.320 0.790 29.270 1.00 47.13 149 TYR B N 1
ATOM 3676 C CA . TYR B 1 157 ? 7.658 0.410 29.699 1.00 36.97 149 TYR B CA 1
ATOM 3677 C C . TYR B 1 157 ? 7.982 1.160 30.983 1.00 34.65 149 TYR B C 1
ATOM 3678 O O . TYR B 1 157 ? 7.352 2.169 31.308 1.00 40.96 149 TYR B O 1
ATOM 3687 N N . THR B 1 158 ? 8.978 0.665 31.711 1.00 40.75 150 THR B N 1
ATOM 3688 C CA . THR B 1 158 ? 9.356 1.281 32.976 1.00 38.94 150 THR B CA 1
ATOM 3689 C C . THR B 1 158 ? 10.259 2.485 32.733 1.00 31.23 150 THR B C 1
ATOM 3690 O O . THR B 1 158 ? 11.291 2.375 32.064 1.00 29.14 150 THR B O 1
ATOM 3694 N N . PHE B 1 159 ? 9.863 3.636 33.274 1.00 29.72 151 PHE B N 1
ATOM 3695 C CA . PHE B 1 159 ? 10.698 4.835 33.240 1.00 29.10 151 PHE B CA 1
ATOM 3696 C C . PHE B 1 159 ? 10.320 5.701 34.434 1.00 32.44 151 PHE B C 1
ATOM 3697 O O . PHE B 1 159 ? 9.232 6.282 34.462 1.00 34.90 151 PHE B O 1
ATOM 3705 N N . ASN B 1 160 ? 11.217 5.789 35.415 1.00 39.11 152 ASN B N 1
ATOM 3706 C CA . ASN B 1 160 ? 10.936 6.487 36.671 1.00 33.97 152 ASN B CA 1
ATOM 3707 C C . ASN B 1 160 ? 11.265 7.973 36.519 1.00 32.00 152 ASN B C 1
ATOM 3708 O O . ASN B 1 160 ? 12.243 8.494 37.061 1.00 36.85 152 ASN B O 1
ATOM 3713 N N . TYR B 1 161 ? 10.396 8.658 35.770 1.00 33.70 153 TYR B N 1
ATOM 3714 C CA . TYR B 1 161 ? 10.678 10.028 35.346 1.00 34.50 153 TYR B CA 1
ATOM 3715 C C . TYR B 1 161 ? 10.887 10.952 36.540 1.00 33.99 153 TYR B C 1
ATOM 3716 O O . TYR B 1 161 ? 11.852 11.724 36.579 1.00 38.92 153 TYR B O 1
ATOM 3725 N N . ASP B 1 162 ? 9.993 10.883 37.528 1.00 35.52 154 ASP B N 1
ATOM 3726 C CA . ASP B 1 162 ? 10.073 11.794 38.666 1.00 37.06 154 ASP B CA 1
ATOM 3727 C C . ASP B 1 162 ? 11.295 11.520 39.531 1.00 40.21 154 ASP B C 1
ATOM 3728 O O . ASP B 1 162 ? 11.872 12.456 40.097 1.00 43.66 154 ASP B O 1
ATOM 3733 N N . ALA B 1 163 ? 11.701 10.253 39.649 1.00 38.99 155 ALA B N 1
ATOM 3734 C CA . ALA B 1 163 ? 12.900 9.925 40.413 1.00 34.33 155 ALA B CA 1
ATOM 3735 C C . ALA B 1 163 ? 14.150 10.483 39.746 1.00 34.54 155 ALA B C 1
ATOM 3736 O O . ALA B 1 163 ? 15.050 10.993 40.424 1.00 38.16 155 ALA B O 1
ATOM 3738 N N . LEU B 1 164 ? 14.223 10.393 38.418 1.00 31.63 156 LEU B N 1
ATOM 3739 C CA . LEU B 1 164 ? 15.398 10.882 37.705 1.00 32.53 156 LEU B CA 1
ATOM 3740 C C . LEU B 1 164 ? 15.422 12.401 37.656 1.00 35.37 156 LEU B C 1
ATOM 3741 O O . LEU B 1 164 ? 16.501 13.004 37.623 1.00 39.86 156 LEU B O 1
ATOM 3746 N N . LYS B 1 165 ? 14.246 13.033 37.651 1.00 31.56 157 LYS B N 1
ATOM 3747 C CA . LYS B 1 165 ? 14.186 14.484 37.765 1.00 32.03 157 LYS B CA 1
ATOM 3748 C C . LYS B 1 165 ? 14.710 14.939 39.122 1.00 37.07 157 LYS B C 1
ATOM 3749 O O . LYS B 1 165 ? 15.490 15.896 39.208 1.00 33.56 157 LYS B O 1
ATOM 3755 N N . MET B 1 166 ? 14.297 14.254 40.193 1.00 32.74 158 MET B N 1
ATOM 3756 C CA . MET B 1 166 ? 14.850 14.529 41.516 1.00 34.01 158 MET B CA 1
ATOM 3757 C C . MET B 1 166 ? 16.357 14.306 41.539 1.00 37.21 158 MET B C 1
ATOM 3758 O O . MET B 1 166 ? 17.102 15.095 42.131 1.00 42.81 158 MET B O 1
ATOM 3763 N N . ALA B 1 167 ? 16.823 13.237 40.893 1.00 32.08 159 ALA B N 1
ATOM 3764 C CA . ALA B 1 167 ? 18.248 12.938 40.854 1.00 40.13 159 ALA B CA 1
ATOM 3765 C C . ALA B 1 167 ? 19.043 13.976 40.073 1.00 45.03 159 ALA B C 1
ATOM 3766 O O . ALA B 1 167 ? 20.270 14.026 40.213 1.00 42.01 159 ALA B O 1
ATOM 3768 N N . ASN B 1 168 ? 18.380 14.800 39.262 1.00 39.71 160 ASN B N 1
ATOM 3769 C CA . ASN B 1 168 ? 19.037 15.813 38.443 1.00 33.92 160 ASN B CA 1
ATOM 3770 C C . ASN B 1 168 ? 18.725 17.222 38.942 1.00 35.59 160 ASN B C 1
ATOM 3771 O O . ASN B 1 168 ? 18.585 18.158 38.152 1.00 39.21 160 ASN B O 1
ATOM 3776 N N . ASP B 1 169 ? 18.601 17.382 40.263 1.00 37.27 161 ASP B N 1
ATOM 3777 C CA . ASP B 1 169 ? 18.408 18.690 40.903 1.00 47.06 161 ASP B CA 1
ATOM 3778 C C . ASP B 1 169 ? 17.088 19.345 40.496 1.00 47.36 161 ASP B C 1
ATOM 3779 O O . ASP B 1 169 ? 17.009 20.569 40.363 1.00 42.18 161 ASP B O 1
ATOM 3784 N N . GLU B 1 170 ? 16.052 18.530 40.288 1.00 44.96 162 GLU B N 1
ATOM 3785 C CA . GLU B 1 170 ? 14.680 18.963 40.020 1.00 43.81 162 GLU B CA 1
ATOM 3786 C C . GLU B 1 170 ? 14.490 19.560 38.626 1.00 42.10 162 GLU B C 1
ATOM 3787 O O . GLU B 1 170 ? 13.494 20.246 38.376 1.00 45.21 162 GLU B O 1
ATOM 3793 N N . VAL B 1 171 ? 15.418 19.324 37.706 1.00 46.27 163 VAL B N 1
ATOM 3794 C CA . VAL B 1 171 ? 15.169 19.494 36.279 1.00 43.77 163 VAL B CA 1
ATOM 3795 C C . VAL B 1 171 ? 15.256 18.116 35.645 1.00 32.99 163 VAL B C 1
ATOM 3796 O O . VAL B 1 171 ? 16.043 17.271 36.087 1.00 39.32 163 VAL B O 1
ATOM 3800 N N . GLN B 1 172 ? 14.428 17.879 34.630 1.00 32.50 164 GLN B N 1
ATOM 3801 C CA . GLN B 1 172 ? 14.317 16.545 34.059 1.00 31.76 164 GLN B CA 1
ATOM 3802 C C . GLN B 1 172 ? 15.663 16.074 33.521 1.00 34.08 164 GLN B C 1
ATOM 3803 O O . GLN B 1 172 ? 16.474 16.863 33.028 1.00 37.51 164 GLN B O 1
ATOM 3809 N N . MET B 1 173 ? 15.903 14.770 33.643 1.00 29.93 165 MET B N 1
ATOM 3810 C CA . MET B 1 173 ? 17.146 14.187 33.162 1.00 31.03 165 MET B CA 1
ATOM 3811 C C . MET B 1 173 ? 17.167 14.182 31.638 1.00 29.20 165 MET B C 1
ATOM 3812 O O . MET B 1 173 ? 16.163 13.878 30.989 1.00 35.66 165 MET B O 1
ATOM 3817 N N . ARG B 1 174 ? 18.317 14.529 31.067 1.00 32.16 166 ARG B N 1
ATOM 3818 C CA . ARG B 1 174 ? 18.490 14.648 29.625 1.00 30.92 166 ARG B CA 1
ATOM 3819 C C . ARG B 1 174 ? 19.294 13.465 29.090 1.00 30.62 166 ARG B C 1
ATOM 3820 O O . ARG B 1 174 ? 19.724 12.581 29.837 1.00 36.16 166 ARG B O 1
ATOM 3828 N N . SER B 1 175 ? 19.497 13.454 27.772 1.00 29.44 167 SER B N 1
ATOM 3829 C CA . SER B 1 175 ? 20.187 12.348 27.119 1.00 25.71 167 SER B CA 1
ATOM 3830 C C . SER B 1 175 ? 21.703 12.429 27.243 1.00 28.09 167 SER B C 1
ATOM 3831 O O . SER B 1 175 ? 22.390 11.516 26.775 1.00 33.13 167 SER B O 1
ATOM 3834 N N . ASP B 1 176 ? 22.242 13.473 27.872 1.00 25.86 168 ASP B N 1
ATOM 3835 C CA . ASP B 1 176 ? 23.682 13.625 28.055 1.00 26.89 168 ASP B CA 1
ATOM 3836 C C . ASP B 1 176 ? 24.023 13.437 29.529 1.00 29.13 168 ASP B C 1
ATOM 3837 O O . ASP B 1 176 ? 23.555 14.200 30.382 1.00 35.60 168 ASP B O 1
ATOM 3842 N N . TRP B 1 177 ? 24.834 12.421 29.822 1.00 33.66 169 TRP B N 1
ATOM 3843 C CA . TRP B 1 177 ? 25.224 12.071 31.183 1.00 34.63 169 TRP B CA 1
ATOM 3844 C C . TRP B 1 177 ? 26.716 12.312 31.365 1.00 36.30 169 TRP B C 1
ATOM 3845 O O . TRP B 1 177 ? 27.526 11.829 30.568 1.00 43.10 169 TRP B O 1
ATOM 3856 N N . THR B 1 178 ? 27.078 13.036 32.423 1.00 40.65 170 THR B N 1
ATOM 3857 C CA . THR B 1 178 ? 28.474 13.300 32.757 1.00 43.15 170 THR B CA 1
ATOM 3858 C C . THR B 1 178 ? 28.862 12.418 33.939 1.00 46.49 170 THR B C 1
ATOM 3859 O O . THR B 1 178 ? 28.418 12.650 35.068 1.00 57.88 170 THR B O 1
ATOM 3863 N N . ILE B 1 179 ? 29.685 11.407 33.675 1.00 41.97 171 ILE B N 1
ATOM 3864 C CA . ILE B 1 179 ? 30.052 10.397 34.667 1.00 35.69 171 ILE B CA 1
ATOM 3865 C C . ILE B 1 179 ? 31.534 10.073 34.518 1.00 39.50 171 ILE B C 1
ATOM 3866 O O . ILE B 1 179 ? 32.003 9.844 33.393 1.00 47.48 171 ILE B O 1
ATOM 3871 N N . PRO B 1 180 ? 32.302 10.038 35.606 1.00 42.10 172 PRO B N 1
ATOM 3872 C CA . PRO B 1 180 ? 33.741 9.773 35.488 1.00 50.21 172 PRO B CA 1
ATOM 3873 C C . PRO B 1 180 ? 34.028 8.355 35.014 1.00 51.68 172 PRO B C 1
ATOM 3874 O O . PRO B 1 180 ? 33.201 7.446 35.118 1.00 48.09 172 PRO B O 1
ATOM 3878 N N . LEU B 1 181 ? 35.237 8.179 34.486 1.00 56.17 173 LEU B N 1
ATOM 3879 C CA . LEU B 1 181 ? 35.717 6.853 34.132 1.00 56.83 173 LEU B CA 1
ATOM 3880 C C . LEU B 1 181 ? 35.816 5.972 35.373 1.00 56.38 173 LEU B C 1
ATOM 3881 O O . LEU B 1 181 ? 35.868 6.448 36.510 1.00 58.86 173 LEU B O 1
ATOM 3886 N N . CYS B 1 182 ? 35.847 4.664 35.139 1.00 60.34 174 CYS B N 1
ATOM 3887 C CA . CYS B 1 182 ? 36.057 3.692 36.208 1.00 62.41 174 CYS B CA 1
ATOM 3888 C C . CYS B 1 182 ? 37.537 3.696 36.565 1.00 61.71 174 CYS B C 1
ATOM 3889 O O . CYS B 1 182 ? 38.365 3.142 35.839 1.00 71.37 174 CYS B O 1
ATOM 3892 N N . THR B 1 183 ? 37.879 4.331 37.685 1.00 61.31 175 THR B N 1
ATOM 3893 C CA . THR B 1 183 ? 39.263 4.440 38.121 1.00 66.22 175 THR B CA 1
ATOM 3894 C C . THR B 1 183 ? 39.344 4.179 39.618 1.00 71.05 175 THR B C 1
ATOM 3895 O O . THR B 1 183 ? 38.329 4.031 40.305 1.00 78.14 175 THR B O 1
ATOM 3897 N N . GLY B 1 184 ? 40.575 4.121 40.121 1.00 69.33 176 GLY B N 1
ATOM 3898 C CA . GLY B 1 184 ? 40.787 3.927 41.542 1.00 72.00 176 GLY B CA 1
ATOM 3899 C C . GLY B 1 184 ? 40.588 2.481 41.967 1.00 76.58 176 GLY B C 1
ATOM 3900 O O . GLY B 1 184 ? 40.877 1.538 41.227 1.00 74.51 176 GLY B O 1
ATOM 3901 N N . GLU B 1 185 ? 40.079 2.314 43.191 1.00 69.53 177 GLU B N 1
ATOM 3902 C CA . GLU B 1 185 ? 39.862 0.981 43.739 1.00 65.87 177 GLU B CA 1
ATOM 3903 C C . GLU B 1 185 ? 38.708 0.252 43.064 1.00 68.03 177 GLU B C 1
ATOM 3904 O O . GLU B 1 185 ? 38.606 -0.972 43.196 1.00 74.51 177 GLU B O 1
ATOM 3906 N N . GLU B 1 186 ? 37.835 0.970 42.351 1.00 66.92 178 GLU B N 1
ATOM 3907 C CA . GLU B 1 186 ? 36.758 0.301 41.630 1.00 65.34 178 GLU B CA 1
ATOM 3908 C C . GLU B 1 186 ? 37.288 -0.496 40.445 1.00 68.46 178 GLU B C 1
ATOM 3909 O O . GLU B 1 186 ? 36.716 -1.534 40.092 1.00 69.07 178 GLU B O 1
ATOM 3915 N N . ARG B 1 187 ? 38.370 -0.034 39.821 1.00 66.22 179 ARG B N 1
ATOM 3916 C CA . ARG B 1 187 ? 38.966 -0.758 38.703 1.00 64.74 179 ARG B CA 1
ATOM 3917 C C . ARG B 1 187 ? 39.580 -2.050 39.224 1.00 66.80 179 ARG B C 1
ATOM 3918 O O . ARG B 1 187 ? 40.588 -2.024 39.937 1.00 60.49 179 ARG B O 1
ATOM 3926 N N . ILE B 1 188 ? 38.968 -3.181 38.878 1.00 69.22 180 ILE B N 1
ATOM 3927 C CA . ILE B 1 188 ? 39.420 -4.470 39.386 1.00 67.14 180 ILE B CA 1
ATOM 3928 C C . ILE B 1 188 ? 40.809 -4.764 38.838 1.00 71.26 180 ILE B C 1
ATOM 3929 O O . ILE B 1 188 ? 41.026 -4.770 37.621 1.00 77.54 180 ILE B O 1
ATOM 3934 N N . LYS B 1 189 ? 41.758 -4.999 39.739 1.00 73.42 181 LYS B N 1
ATOM 3935 C CA . LYS B 1 189 ? 43.122 -5.347 39.375 1.00 77.65 181 LYS B CA 1
ATOM 3936 C C . LYS B 1 189 ? 43.296 -6.858 39.431 1.00 81.57 181 LYS B C 1
ATOM 3937 O O . LYS B 1 189 ? 42.743 -7.526 40.310 1.00 72.60 181 LYS B O 1
ATOM 3943 N N . GLY B 1 190 ? 44.063 -7.395 38.483 1.00 88.46 182 GLY B N 1
ATOM 3944 C CA . GLY B 1 190 ? 44.437 -8.791 38.511 1.00 88.81 182 GLY B CA 1
ATOM 3945 C C . GLY B 1 190 ? 45.764 -8.997 39.216 1.00 97.60 182 GLY B C 1
ATOM 3946 O O . GLY B 1 190 ? 46.364 -8.072 39.763 1.00 99.91 182 GLY B O 1
ATOM 3947 N N . ALA B 1 191 ? 46.219 -10.248 39.206 1.00 104.56 183 ALA B N 1
ATOM 3948 C CA . ALA B 1 191 ? 47.549 -10.549 39.716 1.00 105.40 183 ALA B CA 1
ATOM 3949 C C . ALA B 1 191 ? 48.593 -9.779 38.917 1.00 109.09 183 ALA B C 1
ATOM 3950 O O . ALA B 1 191 ? 48.457 -9.599 37.703 1.00 115.27 183 ALA B O 1
ATOM 3952 N N . ASP B 1 192 ? 49.628 -9.311 39.615 1.00 103.85 184 ASP B N 1
ATOM 3953 C CA . ASP B 1 192 ? 50.703 -8.427 39.152 1.00 107.75 184 ASP B CA 1
ATOM 3954 C C . ASP B 1 192 ? 50.253 -6.969 39.102 1.00 105.30 184 ASP B C 1
ATOM 3955 O O . ASP B 1 192 ? 51.046 -6.111 38.692 1.00 108.80 184 ASP B O 1
ATOM 3957 N N . GLY B 1 193 ? 49.019 -6.656 39.497 1.00 98.14 185 GLY B N 1
ATOM 3958 C CA . GLY B 1 193 ? 48.583 -5.284 39.649 1.00 92.99 185 GLY B CA 1
ATOM 3959 C C . GLY B 1 193 ? 48.028 -4.620 38.408 1.00 89.10 185 GLY B C 1
ATOM 3960 O O . GLY B 1 193 ? 47.606 -3.459 38.489 1.00 91.51 185 GLY B O 1
ATOM 3961 N N . GLN B 1 194 ? 48.012 -5.305 37.269 1.00 88.75 186 GLN B N 1
ATOM 3962 C CA . GLN B 1 194 ? 47.491 -4.713 36.047 1.00 84.89 186 GLN B CA 1
ATOM 3963 C C . GLN B 1 194 ? 45.961 -4.729 36.051 1.00 80.92 186 GLN B C 1
ATOM 3964 O O . GLN B 1 194 ? 45.318 -5.362 36.893 1.00 88.15 186 GLN B O 1
ATOM 3966 N N . LYS B 1 195 ? 45.377 -4.012 35.094 1.00 79.02 187 LYS B N 1
ATOM 3967 C CA . LYS B 1 195 ? 43.927 -3.998 34.955 1.00 75.39 187 LYS B CA 1
ATOM 3968 C C . LYS B 1 195 ? 43.428 -5.385 34.567 1.00 71.37 187 LYS B C 1
ATOM 3969 O O . LYS B 1 195 ? 44.035 -6.073 33.743 1.00 70.23 187 LYS B O 1
ATOM 3975 N N . ALA B 1 196 ? 42.310 -5.797 35.168 1.00 67.35 188 ALA B N 1
ATOM 3976 C CA . ALA B 1 196 ? 41.801 -7.141 34.919 1.00 69.95 188 ALA B CA 1
ATOM 3977 C C . ALA B 1 196 ? 40.978 -7.206 33.639 1.00 61.88 188 ALA B C 1
ATOM 3978 O O . ALA B 1 196 ? 41.067 -8.188 32.894 1.00 71.08 188 ALA B O 1
ATOM 3980 N N . HIS B 1 197 ? 40.175 -6.180 33.364 1.00 61.79 189 HIS B N 1
ATOM 3981 C CA . HIS B 1 197 ? 39.332 -6.162 32.179 1.00 61.36 189 HIS B CA 1
ATOM 3982 C C . HIS B 1 197 ? 39.585 -4.873 31.407 1.00 66.72 189 HIS B C 1
ATOM 3983 O O . HIS B 1 197 ? 39.582 -3.781 32.003 1.00 73.47 189 HIS B O 1
ATOM 3990 N N . PRO B 1 198 ? 39.808 -4.948 30.092 1.00 66.18 190 PRO B N 1
ATOM 3991 C CA . PRO B 1 198 ? 40.128 -3.724 29.342 1.00 65.14 190 PRO B CA 1
ATOM 3992 C C . PRO B 1 198 ? 38.950 -2.781 29.165 1.00 58.30 190 PRO B C 1
ATOM 3993 O O . PRO B 1 198 ? 39.167 -1.575 28.998 1.00 61.59 190 PRO B O 1
ATOM 3997 N N . THR B 1 199 ? 37.714 -3.277 29.195 1.00 59.11 191 THR B N 1
ATOM 3998 C CA . THR B 1 199 ? 36.537 -2.453 28.936 1.00 59.05 191 THR B CA 1
ATOM 3999 C C . THR B 1 199 ? 35.567 -2.461 30.114 1.00 53.58 191 THR B C 1
ATOM 4000 O O . THR B 1 199 ? 34.347 -2.478 29.934 1.00 47.81 191 THR B O 1
ATOM 4004 N N . GLN B 1 200 ? 36.092 -2.433 31.337 1.00 52.57 192 GLN B N 1
ATOM 4005 C CA . GLN B 1 200 ? 35.234 -2.381 32.516 1.00 45.70 192 GLN B CA 1
ATOM 4006 C C . GLN B 1 200 ? 34.532 -1.029 32.586 1.00 43.46 192 GLN B C 1
ATOM 4007 O O . GLN B 1 200 ? 35.187 0.018 32.587 1.00 51.90 192 GLN B O 1
ATOM 4013 N N . LYS B 1 201 ? 33.165 -1.053 32.655 1.00 44.90 193 LYS B N 1
ATOM 4014 C CA . LYS B 1 201 ? 32.287 0.107 32.721 1.00 43.31 193 LYS B CA 1
ATOM 4015 C C . LYS B 1 201 ? 32.096 0.565 34.165 1.00 45.57 193 LYS B C 1
ATOM 4016 O O . LYS B 1 201 ? 32.153 -0.247 35.096 1.00 40.76 193 LYS B O 1
ATOM 4022 N N . PRO B 1 202 ? 31.863 1.861 34.375 1.00 47.29 194 PRO B N 1
ATOM 4023 C CA . PRO B 1 202 ? 31.710 2.369 35.743 1.00 44.96 194 PRO B CA 1
ATOM 4024 C C . PRO B 1 202 ? 30.380 1.963 36.356 1.00 45.57 194 PRO B C 1
ATOM 4025 O O . PRO B 1 202 ? 29.360 1.840 35.673 1.00 48.93 194 PRO B O 1
ATOM 4029 N N . GLU B 1 203 ? 30.405 1.774 37.676 1.00 47.62 195 GLU B N 1
ATOM 4030 C CA . GLU B 1 203 ? 29.203 1.375 38.397 1.00 44.07 195 GLU B CA 1
ATOM 4031 C C . GLU B 1 203 ? 28.148 2.473 38.373 1.00 40.08 195 GLU B C 1
ATOM 4032 O O . GLU B 1 203 ? 26.948 2.186 38.284 1.00 40.55 195 GLU B O 1
ATOM 4038 N N . ALA B 1 204 ? 28.574 3.738 38.451 1.00 36.72 196 ALA B N 1
ATOM 4039 C CA . ALA B 1 204 ? 27.620 4.844 38.476 1.00 34.68 196 ALA B CA 1
ATOM 4040 C C . ALA B 1 204 ? 26.797 4.907 37.197 1.00 32.85 196 ALA B C 1
ATOM 4041 O O . ALA B 1 204 ? 25.630 5.317 37.228 1.00 35.92 196 ALA B O 1
ATOM 4043 N N . LEU B 1 205 ? 27.380 4.506 36.067 1.00 35.85 197 LEU B N 1
ATOM 4044 C CA . LEU B 1 205 ? 26.627 4.468 34.818 1.00 31.97 197 LEU B CA 1
ATOM 4045 C C . LEU B 1 205 ? 25.509 3.433 34.887 1.00 37.97 197 LEU B C 1
ATOM 4046 O O . LEU B 1 205 ? 24.361 3.717 34.525 1.00 42.21 197 LEU B O 1
ATOM 4051 N N . LEU B 1 206 ? 25.826 2.222 35.355 1.00 38.63 198 LEU B N 1
ATOM 4052 C CA . LEU B 1 206 ? 24.801 1.190 35.489 1.00 39.14 198 LEU B CA 1
ATOM 4053 C C . LEU B 1 206 ? 23.793 1.542 36.575 1.00 31.66 198 LEU B C 1
ATOM 4054 O O . LEU B 1 206 ? 22.614 1.186 36.464 1.00 35.05 198 LEU B O 1
ATOM 4059 N N . TYR B 1 207 ? 24.239 2.235 37.624 1.00 33.68 199 TYR B N 1
ATOM 4060 C CA . TYR B 1 207 ? 23.330 2.694 38.669 1.00 29.91 199 TYR B CA 1
ATOM 4061 C C . TYR B 1 207 ? 22.207 3.543 38.084 1.00 31.77 199 TYR B C 1
ATOM 4062 O O . TYR B 1 207 ? 21.030 3.353 38.415 1.00 32.75 199 TYR B O 1
ATOM 4071 N N . ARG B 1 208 ? 22.551 4.489 37.206 1.00 34.11 200 ARG B N 1
ATOM 4072 C CA . ARG B 1 208 ? 21.527 5.349 36.622 1.00 33.02 200 ARG B CA 1
ATOM 4073 C C . ARG B 1 208 ? 20.632 4.582 35.656 1.00 30.33 200 ARG B C 1
ATOM 4074 O O . ARG B 1 208 ? 19.433 4.871 35.563 1.00 33.49 200 ARG B O 1
ATOM 4082 N N . VAL B 1 209 ? 21.192 3.606 34.937 1.00 30.32 201 VAL B N 1
ATOM 4083 C CA . VAL B 1 209 ? 20.392 2.768 34.046 1.00 28.41 201 VAL B CA 1
ATOM 4084 C C . VAL B 1 209 ? 19.358 1.982 34.843 1.00 35.97 201 VAL B C 1
ATOM 4085 O O . VAL B 1 209 ? 18.168 1.953 34.504 1.00 34.94 201 VAL B O 1
ATOM 4089 N N . ILE B 1 210 ? 19.805 1.322 35.911 1.00 32.80 202 ILE B N 1
ATOM 4090 C CA . ILE B 1 210 ? 18.910 0.488 36.704 1.00 37.63 202 ILE B CA 1
ATOM 4091 C C . ILE B 1 210 ? 17.913 1.347 37.472 1.00 36.93 202 ILE B C 1
ATOM 4092 O O . ILE B 1 210 ? 16.724 1.014 37.558 1.00 43.71 202 ILE B O 1
ATOM 4097 N N . LEU B 1 211 ? 18.373 2.471 38.030 1.00 37.66 203 LEU B N 1
ATOM 4098 C CA . LEU B 1 211 ? 17.478 3.371 38.751 1.00 41.30 203 LEU B CA 1
ATOM 4099 C C . LEU B 1 211 ? 16.352 3.889 37.865 1.00 38.61 203 LEU B C 1
ATOM 4100 O O . LEU B 1 211 ? 15.237 4.120 38.349 1.00 33.60 203 LEU B O 1
ATOM 4105 N N . SER B 1 212 ? 16.616 4.075 36.570 1.00 33.68 204 SER B N 1
ATOM 4106 C CA . SER B 1 212 ? 15.648 4.742 35.710 1.00 34.29 204 SER B CA 1
ATOM 4107 C C . SER B 1 212 ? 14.687 3.786 35.021 1.00 30.37 204 SER B C 1
ATOM 4108 O O . SER B 1 212 ? 13.537 4.164 34.763 1.00 36.84 204 SER B O 1
ATOM 4111 N N . THR B 1 213 ? 15.112 2.556 34.722 1.00 29.56 205 THR B N 1
ATOM 4112 C CA . THR B 1 213 ? 14.331 1.685 33.851 1.00 31.67 205 THR B CA 1
ATOM 4113 C C . THR B 1 213 ? 13.999 0.328 34.465 1.00 35.69 205 THR B C 1
ATOM 4114 O O . THR B 1 213 ? 13.597 -0.581 33.731 1.00 42.15 205 THR B O 1
ATOM 4118 N N . THR B 1 214 ? 14.154 0.161 35.779 1.00 34.80 206 THR B N 1
ATOM 4119 C CA . THR B 1 214 ? 13.671 -1.028 36.472 1.00 43.44 206 THR B CA 1
ATOM 4120 C C . THR B 1 214 ? 13.037 -0.620 37.793 1.00 45.05 206 THR B C 1
ATOM 4121 O O . THR B 1 214 ? 13.183 0.513 38.260 1.00 40.85 206 THR B O 1
ATOM 4125 N N . LYS B 1 215 ? 12.328 -1.568 38.392 1.00 48.38 207 LYS B N 1
ATOM 4126 C CA . LYS B 1 215 ? 11.796 -1.482 39.740 1.00 49.80 207 LYS B CA 1
ATOM 4127 C C . LYS B 1 215 ? 12.516 -2.478 40.640 1.00 46.66 207 LYS B C 1
ATOM 4128 O O . LYS B 1 215 ? 13.133 -3.431 40.152 1.00 50.11 207 LYS B O 1
ATOM 4134 N N . PRO B 1 216 ? 12.482 -2.281 41.958 1.00 42.41 208 PRO B N 1
ATOM 4135 C CA . PRO B 1 216 ? 12.996 -3.317 42.859 1.00 48.54 208 PRO B CA 1
ATOM 4136 C C . PRO B 1 216 ? 12.311 -4.647 42.582 1.00 52.96 208 PRO B C 1
ATOM 4137 O O . PRO B 1 216 ? 11.094 -4.711 42.390 1.00 48.28 208 PRO B O 1
ATOM 4141 N N . GLY B 1 217 ? 13.110 -5.713 42.529 1.00 55.24 209 GLY B N 1
ATOM 4142 C CA . GLY B 1 217 ? 12.627 -7.036 42.208 1.00 50.64 209 GLY B CA 1
ATOM 4143 C C . GLY B 1 217 ? 12.796 -7.440 40.755 1.00 52.94 209 GLY B C 1
ATOM 4144 O O . GLY B 1 217 ? 12.810 -8.643 40.463 1.00 55.46 209 GLY B O 1
ATOM 4145 N N . ASP B 1 218 ? 12.922 -6.475 39.842 1.00 44.06 210 ASP B N 1
ATOM 4146 C CA . ASP B 1 218 ? 13.113 -6.794 38.432 1.00 41.43 210 ASP B CA 1
ATOM 4147 C C . ASP B 1 218 ? 14.407 -7.574 38.222 1.00 48.22 210 ASP B C 1
ATOM 4148 O O . ASP B 1 218 ? 15.376 -7.431 38.972 1.00 53.18 210 ASP B O 1
ATOM 4153 N N . VAL B 1 219 ? 14.419 -8.405 37.182 1.00 46.96 211 VAL B N 1
ATOM 4154 C CA . VAL B 1 219 ? 15.592 -9.190 36.816 1.00 50.98 211 VAL B CA 1
ATOM 4155 C C . VAL B 1 219 ? 16.243 -8.553 35.595 1.00 48.98 211 VAL B C 1
ATOM 4156 O O . VAL B 1 219 ? 15.559 -8.188 34.629 1.00 42.46 211 VAL B O 1
ATOM 4160 N N . ILE B 1 220 ? 17.563 -8.402 35.647 1.00 45.00 212 ILE B N 1
ATOM 4161 C CA . ILE B 1 220 ? 18.341 -7.789 34.579 1.00 41.22 212 ILE B CA 1
ATOM 4162 C C . ILE B 1 220 ? 19.245 -8.854 33.975 1.00 44.15 212 ILE B C 1
ATOM 4163 O O . ILE B 1 220 ? 19.977 -9.539 34.699 1.00 45.05 212 ILE B O 1
ATOM 4168 N N . LEU B 1 221 ? 19.191 -8.997 32.656 1.00 38.77 213 LEU B N 1
ATOM 4169 C CA . LEU B 1 221 ? 20.033 -9.944 31.940 1.00 42.22 213 LEU B CA 1
ATOM 4170 C C . LEU B 1 221 ? 21.180 -9.201 31.270 1.00 47.27 213 LEU B C 1
ATOM 4171 O O . LEU B 1 221 ? 20.955 -8.231 30.538 1.00 50.41 213 LEU B O 1
ATOM 4176 N N . ASP B 1 222 ? 22.405 -9.651 31.531 1.00 52.63 214 ASP B N 1
ATOM 4177 C CA . ASP B 1 222 ? 23.598 -9.113 30.877 1.00 48.69 214 ASP B CA 1
ATOM 4178 C C . ASP B 1 222 ? 24.306 -10.257 30.166 1.00 48.35 214 ASP B C 1
ATOM 4179 O O . ASP B 1 222 ? 24.956 -11.091 30.821 1.00 53.84 214 ASP B O 1
ATOM 4184 N N . PRO B 1 223 ? 24.213 -10.343 28.837 1.00 40.47 215 PRO B N 1
ATOM 4185 C CA . PRO B 1 223 ? 24.869 -11.438 28.111 1.00 41.24 215 PRO B CA 1
ATOM 4186 C C . PRO B 1 223 ? 26.365 -11.252 27.916 1.00 44.41 215 PRO B C 1
ATOM 4187 O O . PRO B 1 223 ? 27.017 -12.156 27.385 1.00 47.58 215 PRO B O 1
ATOM 4191 N N . PHE B 1 224 ? 26.928 -10.114 28.321 1.00 45.94 216 PHE B N 1
ATOM 4192 C CA . PHE B 1 224 ? 28.365 -9.859 28.234 1.00 54.12 216 PHE B CA 1
ATOM 4193 C C . PHE B 1 224 ? 28.827 -9.354 29.602 1.00 57.71 216 PHE B C 1
ATOM 4194 O O . PHE B 1 224 ? 29.172 -8.183 29.770 1.00 64.35 216 PHE B O 1
ATOM 4202 N N . PHE B 1 225 ? 28.839 -10.266 30.577 1.00 55.52 217 PHE B N 1
ATOM 4203 C CA . PHE B 1 225 ? 28.950 -9.875 31.980 1.00 46.07 217 PHE B CA 1
ATOM 4204 C C . PHE B 1 225 ? 30.303 -9.244 32.290 1.00 49.58 217 PHE B C 1
ATOM 4205 O O . PHE B 1 225 ? 30.379 -8.276 33.056 1.00 45.26 217 PHE B O 1
ATOM 4213 N N . GLY B 1 226 ? 31.376 -9.771 31.710 1.00 45.11 218 GLY B N 1
ATOM 4214 C CA . GLY B 1 226 ? 32.697 -9.245 32.021 1.00 44.46 218 GLY B CA 1
ATOM 4215 C C . GLY B 1 226 ? 33.042 -9.507 33.474 1.00 49.23 218 GLY B C 1
ATOM 4216 O O . GLY B 1 226 ? 32.979 -10.646 33.954 1.00 49.62 218 GLY B O 1
ATOM 4217 N N . VAL B 1 227 ? 33.405 -8.448 34.192 1.00 51.88 219 VAL B N 1
ATOM 4218 C CA . VAL B 1 227 ? 33.712 -8.549 35.614 1.00 56.46 219 VAL B CA 1
ATOM 4219 C C . VAL B 1 227 ? 32.518 -8.137 36.479 1.00 53.74 219 VAL B C 1
ATOM 4220 O O . VAL B 1 227 ? 32.697 -7.730 37.625 1.00 59.75 219 VAL B O 1
ATOM 4224 N N . GLY B 1 228 ? 31.302 -8.223 35.939 1.00 53.38 220 GLY B N 1
ATOM 4225 C CA . GLY B 1 228 ? 30.104 -8.144 36.753 1.00 48.75 220 GLY B CA 1
ATOM 4226 C C . GLY B 1 228 ? 29.656 -6.763 37.169 1.00 54.90 220 GLY B C 1
ATOM 4227 O O . GLY B 1 228 ? 29.076 -6.613 38.249 1.00 65.38 220 GLY B O 1
ATOM 4228 N N . THR B 1 229 ? 29.893 -5.744 36.340 1.00 52.85 221 THR B N 1
ATOM 4229 C CA . THR B 1 229 ? 29.458 -4.393 36.686 1.00 49.52 221 THR B CA 1
ATOM 4230 C C . THR B 1 229 ? 27.941 -4.323 36.825 1.00 47.52 221 THR B C 1
ATOM 4231 O O . THR B 1 229 ? 27.419 -3.766 37.798 1.00 42.08 221 THR B O 1
ATOM 4235 N N . THR B 1 230 ? 27.217 -4.885 35.853 1.00 45.95 222 THR B N 1
ATOM 4236 C CA . THR B 1 230 ? 25.759 -4.885 35.913 1.00 45.83 222 THR B CA 1
ATOM 4237 C C . THR B 1 230 ? 25.256 -5.609 37.156 1.00 40.23 222 THR B C 1
ATOM 4238 O O . THR B 1 230 ? 24.312 -5.151 37.810 1.00 47.74 222 THR B O 1
ATOM 4242 N N . GLY B 1 231 ? 25.875 -6.739 37.500 1.00 45.28 223 GLY B N 1
ATOM 4243 C CA . GLY B 1 231 ? 25.448 -7.473 38.680 1.00 46.25 223 GLY B CA 1
ATOM 4244 C C . GLY B 1 231 ? 25.710 -6.716 39.968 1.00 49.00 223 GLY B C 1
ATOM 4245 O O . GLY B 1 231 ? 24.869 -6.702 40.870 1.00 53.70 223 GLY B O 1
ATOM 4246 N N . ALA B 1 232 ? 26.877 -6.074 40.070 1.00 54.52 224 ALA B N 1
ATOM 4247 C CA . ALA B 1 232 ? 27.198 -5.306 41.270 1.00 53.80 224 ALA B CA 1
ATOM 4248 C C . ALA B 1 232 ? 26.224 -4.151 41.463 1.00 58.45 224 ALA B C 1
ATOM 4249 O O . ALA B 1 232 ? 25.799 -3.870 42.590 1.00 57.31 224 ALA B O 1
ATOM 4251 N N . ALA B 1 233 ? 25.857 -3.471 40.373 1.00 51.37 225 ALA B N 1
ATOM 4252 C CA . ALA B 1 233 ? 24.888 -2.384 40.472 1.00 42.49 225 ALA B CA 1
ATOM 4253 C C . ALA B 1 233 ? 23.485 -2.916 40.743 1.00 48.59 225 ALA B C 1
ATOM 4254 O O . ALA B 1 233 ? 22.740 -2.332 41.540 1.00 52.71 225 ALA B O 1
ATOM 4256 N N . ALA B 1 234 ? 23.105 -4.018 40.090 1.00 46.69 226 ALA B N 1
ATOM 4257 C CA . ALA B 1 234 ? 21.797 -4.618 40.341 1.00 41.99 226 ALA B CA 1
ATOM 4258 C C . ALA B 1 234 ? 21.660 -5.048 41.795 1.00 45.03 226 ALA B C 1
ATOM 4259 O O . ALA B 1 234 ? 20.641 -4.777 42.442 1.00 42.68 226 ALA B O 1
ATOM 4261 N N . LYS B 1 235 ? 22.682 -5.724 42.327 1.00 49.33 227 LYS B N 1
ATOM 4262 C CA . LYS B 1 235 ? 22.629 -6.177 43.714 1.00 46.35 227 LYS B CA 1
ATOM 4263 C C . LYS B 1 235 ? 22.553 -4.997 44.674 1.00 51.76 227 LYS B C 1
ATOM 4264 O O . LYS B 1 235 ? 21.878 -5.070 45.707 1.00 58.92 227 LYS B O 1
ATOM 4270 N N . ARG B 1 236 ? 23.231 -3.895 44.344 1.00 50.73 228 ARG B N 1
ATOM 4271 C CA . ARG B 1 236 ? 23.201 -2.724 45.213 1.00 60.64 228 ARG B CA 1
ATOM 4272 C C . ARG B 1 236 ? 21.797 -2.140 45.308 1.00 62.69 228 ARG B C 1
ATOM 4273 O O . ARG B 1 236 ? 21.334 -1.792 46.400 1.00 63.32 228 ARG B O 1
ATOM 4281 N N . LEU B 1 237 ? 21.096 -2.039 44.181 1.00 57.16 229 LEU B N 1
ATOM 4282 C CA . LEU B 1 237 ? 19.782 -1.414 44.136 1.00 37.89 229 LEU B CA 1
ATOM 4283 C C . LEU B 1 237 ? 18.635 -2.402 44.333 1.00 37.76 229 LEU B C 1
ATOM 4284 O O . LEU B 1 237 ? 17.480 -2.047 44.073 1.00 39.74 229 LEU B O 1
ATOM 4289 N N . GLY B 1 238 ? 18.919 -3.620 44.784 1.00 39.52 230 GLY B N 1
ATOM 4290 C CA . GLY B 1 238 ? 17.861 -4.577 45.068 1.00 40.82 230 GLY B CA 1
ATOM 4291 C C . GLY B 1 238 ? 17.179 -5.155 43.845 1.00 55.63 230 GLY B C 1
ATOM 4292 O O . GLY B 1 238 ? 15.963 -5.388 43.871 1.00 48.55 230 GLY B O 1
ATOM 4293 N N . ARG B 1 239 ? 17.929 -5.386 42.772 1.00 49.12 231 ARG B N 1
ATOM 4294 C CA . ARG B 1 239 ? 17.420 -6.031 41.570 1.00 38.61 231 ARG B CA 1
ATOM 4295 C C . ARG B 1 239 ? 18.093 -7.384 41.389 1.00 41.78 231 ARG B C 1
ATOM 4296 O O . ARG B 1 239 ? 19.276 -7.545 41.708 1.00 47.27 231 ARG B O 1
ATOM 4304 N N . LYS B 1 240 ? 17.336 -8.356 40.888 1.00 45.34 232 LYS B N 1
ATOM 4305 C CA . LYS B 1 240 ? 17.927 -9.618 40.477 1.00 43.03 232 LYS B CA 1
ATOM 4306 C C . LYS B 1 240 ? 18.723 -9.419 39.191 1.00 51.16 232 LYS B C 1
ATOM 4307 O O . LYS B 1 240 ? 18.500 -8.468 38.435 1.00 53.58 232 LYS B O 1
ATOM 4313 N N . PHE B 1 241 ? 19.666 -10.326 38.941 1.00 47.66 233 PHE B N 1
ATOM 4314 C CA . PHE B 1 241 ? 20.442 -10.238 37.714 1.00 40.09 233 PHE B CA 1
ATOM 4315 C C . PHE B 1 241 ? 20.825 -11.627 37.226 1.00 45.85 233 PHE B C 1
ATOM 4316 O O . PHE B 1 241 ? 20.909 -12.580 38.006 1.00 47.24 233 PHE B O 1
ATOM 4324 N N . ILE B 1 242 ? 21.056 -11.719 35.918 1.00 44.04 234 ILE B N 1
ATOM 4325 C CA . ILE B 1 242 ? 21.541 -12.924 35.258 1.00 47.94 234 ILE B CA 1
ATOM 4326 C C . ILE B 1 242 ? 22.699 -12.513 34.361 1.00 46.84 234 ILE B C 1
ATOM 4327 O O . ILE B 1 242 ? 22.506 -11.753 33.404 1.00 40.73 234 ILE B O 1
ATOM 4332 N N . GLY B 1 243 ? 23.895 -13.007 34.667 1.00 50.87 235 GLY B N 1
ATOM 4333 C CA . GLY B 1 243 ? 25.097 -12.660 33.930 1.00 43.49 235 GLY B CA 1
ATOM 4334 C C . GLY B 1 243 ? 25.640 -13.862 33.173 1.00 57.30 235 GLY B C 1
ATOM 4335 O O . GLY B 1 243 ? 25.731 -14.963 33.720 1.00 52.80 235 GLY B O 1
ATOM 4336 N N . ILE B 1 244 ? 25.996 -13.628 31.912 1.00 54.05 236 ILE B N 1
ATOM 4337 C CA . ILE B 1 244 ? 26.571 -14.647 31.043 1.00 53.55 236 ILE B CA 1
ATOM 4338 C C . ILE B 1 244 ? 27.907 -14.130 30.530 1.00 54.43 236 ILE B C 1
ATOM 4339 O O . ILE B 1 244 ? 27.996 -12.993 30.052 1.00 54.91 236 ILE B O 1
ATOM 4344 N N . GLU B 1 245 ? 28.941 -14.962 30.631 1.00 50.05 237 GLU B N 1
ATOM 4345 C CA . GLU B 1 245 ? 30.284 -14.589 30.213 1.00 54.49 237 GLU B CA 1
ATOM 4346 C C . GLU B 1 245 ? 31.047 -15.853 29.840 1.00 62.48 237 GLU B C 1
ATOM 4347 O O . GLU B 1 245 ? 30.961 -16.868 30.538 1.00 55.71 237 GLU B O 1
ATOM 4353 N N . ARG B 1 246 ? 31.790 -15.785 28.735 1.00 61.70 238 ARG B N 1
ATOM 4354 C CA . ARG B 1 246 ? 32.482 -16.952 28.205 1.00 68.08 238 ARG B CA 1
ATOM 4355 C C . ARG B 1 246 ? 33.882 -17.144 28.776 1.00 67.48 238 ARG B C 1
ATOM 4356 O O . ARG B 1 246 ? 34.449 -18.230 28.621 1.00 82.71 238 ARG B O 1
ATOM 4364 N N . GLU B 1 247 ? 34.454 -16.132 29.425 1.00 63.58 239 GLU B N 1
ATOM 4365 C CA . GLU B 1 247 ? 35.795 -16.221 29.992 1.00 66.77 239 GLU B CA 1
ATOM 4366 C C . GLU B 1 247 ? 35.691 -16.535 31.479 1.00 70.79 239 GLU B C 1
ATOM 4367 O O . GLU B 1 247 ? 35.034 -15.804 32.228 1.00 78.81 239 GLU B O 1
ATOM 4373 N N . ALA B 1 248 ? 36.345 -17.619 31.905 1.00 70.56 240 ALA B N 1
ATOM 4374 C CA . ALA B 1 248 ? 36.266 -18.025 33.304 1.00 74.34 240 ALA B CA 1
ATOM 4375 C C . ALA B 1 248 ? 37.074 -17.104 34.210 1.00 74.04 240 ALA B C 1
ATOM 4376 O O . ALA B 1 248 ? 36.717 -16.922 35.380 1.00 78.46 240 ALA B O 1
ATOM 4378 N N . GLU B 1 249 ? 38.160 -16.518 33.697 1.00 66.77 241 GLU B N 1
ATOM 4379 C CA . GLU B 1 249 ? 38.950 -15.595 34.506 1.00 66.79 241 GLU B CA 1
ATOM 4380 C C . GLU B 1 249 ? 38.150 -14.353 34.879 1.00 71.40 241 GLU B C 1
ATOM 4381 O O . GLU B 1 249 ? 38.320 -13.812 35.978 1.00 77.66 241 GLU B O 1
ATOM 4383 N N . TYR B 1 250 ? 37.274 -13.888 33.985 1.00 61.15 242 TYR B N 1
ATOM 4384 C CA . TYR B 1 250 ? 36.431 -12.742 34.311 1.00 62.61 242 TYR B CA 1
ATOM 4385 C C . TYR B 1 250 ? 35.369 -13.111 35.339 1.00 62.61 242 TYR B C 1
ATOM 4386 O O . TYR B 1 250 ? 35.012 -12.291 36.193 1.00 57.02 242 TYR B O 1
ATOM 4395 N N . LEU B 1 251 ? 34.850 -14.340 35.273 1.00 64.84 243 LEU B N 1
ATOM 4396 C CA . LEU B 1 251 ? 33.785 -14.741 36.184 1.00 61.63 243 LEU B CA 1
ATOM 4397 C C . LEU B 1 251 ? 34.299 -14.960 37.600 1.00 64.23 243 LEU B C 1
ATOM 4398 O O . LEU B 1 251 ? 33.535 -14.818 38.561 1.00 72.30 243 LEU B O 1
ATOM 4403 N N . GLU B 1 252 ? 35.577 -15.310 37.754 1.00 65.73 244 GLU B N 1
ATOM 4404 C CA . GLU B 1 252 ? 36.143 -15.407 39.096 1.00 71.43 244 GLU B CA 1
ATOM 4405 C C . GLU B 1 252 ? 36.233 -14.033 39.747 1.00 69.78 244 GLU B C 1
ATOM 4406 O O . GLU B 1 252 ? 35.961 -13.887 40.944 1.00 68.21 244 GLU B O 1
ATOM 4408 N N . HIS B 1 253 ? 36.604 -13.011 38.972 1.00 61.15 245 HIS B N 1
ATOM 4409 C CA . HIS B 1 253 ? 36.629 -11.652 39.501 1.00 59.42 245 HIS B CA 1
ATOM 4410 C C . HIS B 1 253 ? 35.222 -11.143 39.782 1.00 56.56 245 HIS B C 1
ATOM 4411 O O . HIS B 1 253 ? 34.992 -10.459 40.786 1.00 57.29 245 HIS B O 1
ATOM 4418 N N . ALA B 1 254 ? 34.267 -11.466 38.905 1.00 54.74 246 ALA B N 1
ATOM 4419 C CA . ALA B 1 254 ? 32.900 -10.994 39.094 1.00 54.49 246 ALA B CA 1
ATOM 4420 C C . ALA B 1 254 ? 32.277 -11.589 40.351 1.00 61.85 246 ALA B C 1
ATOM 4421 O O . ALA B 1 254 ? 31.594 -10.883 41.103 1.00 61.52 246 ALA B O 1
ATOM 4423 N N . LYS B 1 255 ? 32.505 -12.881 40.600 1.00 61.42 247 LYS B N 1
ATOM 4424 C CA . LYS B 1 255 ? 31.938 -13.520 41.783 1.00 58.70 247 LYS B CA 1
ATOM 4425 C C . LYS B 1 255 ? 32.506 -12.915 43.062 1.00 66.78 247 LYS B C 1
ATOM 4426 O O . LYS B 1 255 ? 31.761 -12.603 43.999 1.00 69.81 247 LYS B O 1
ATOM 4432 N N . ALA B 1 256 ? 33.829 -12.736 43.117 1.00 68.27 248 ALA B N 1
ATOM 4433 C CA . ALA B 1 256 ? 34.445 -12.140 44.298 1.00 69.25 248 ALA B CA 1
ATOM 4434 C C . ALA B 1 256 ? 34.024 -10.688 44.482 1.00 76.84 248 ALA B C 1
ATOM 4435 O O . ALA B 1 256 ? 33.871 -10.227 45.619 1.00 81.01 248 ALA B O 1
ATOM 4437 N N . ARG B 1 257 ? 33.829 -9.956 43.383 1.00 56.87 249 ARG B N 1
ATOM 4438 C CA . ARG B 1 257 ? 33.425 -8.558 43.486 1.00 54.47 249 ARG B CA 1
ATOM 4439 C C . ARG B 1 257 ? 31.987 -8.426 43.971 1.00 60.88 249 ARG B C 1
ATOM 4440 O O . ARG B 1 257 ? 31.688 -7.586 44.828 1.00 60.90 249 ARG B O 1
ATOM 4448 N N . ILE B 1 258 ? 31.082 -9.242 43.427 1.00 58.40 250 ILE B N 1
ATOM 4449 C CA . ILE B 1 258 ? 29.670 -9.127 43.771 1.00 51.68 250 ILE B CA 1
ATOM 4450 C C . ILE B 1 258 ? 29.422 -9.590 45.201 1.00 55.78 250 ILE B C 1
ATOM 4451 O O . ILE B 1 258 ? 28.488 -9.116 45.861 1.00 70.26 250 ILE B O 1
ATOM 4456 N N . ALA B 1 259 ? 30.265 -10.487 45.718 1.00 56.25 251 ALA B N 1
ATOM 4457 C CA . ALA B 1 259 ? 30.101 -10.954 47.090 1.00 63.61 251 ALA B CA 1
ATOM 4458 C C . ALA B 1 259 ? 30.350 -9.845 48.106 1.00 66.90 251 ALA B C 1
ATOM 4459 O O . ALA B 1 259 ? 29.746 -9.850 49.183 1.00 78.25 251 ALA B O 1
ATOM 4461 N N . LYS B 1 260 ? 31.226 -8.891 47.788 1.00 70.37 252 LYS B N 1
ATOM 4462 C CA . LYS B 1 260 ? 31.532 -7.791 48.696 1.00 73.11 252 LYS B CA 1
ATOM 4463 C C . LYS B 1 260 ? 30.549 -6.632 48.588 1.00 68.42 252 LYS B C 1
ATOM 4464 O O . LYS B 1 260 ? 30.715 -5.636 49.300 1.00 67.16 252 LYS B O 1
ATOM 4470 N N . VAL B 1 261 ? 29.547 -6.723 47.720 1.00 67.93 253 VAL B N 1
ATOM 4471 C CA . VAL B 1 261 ? 28.592 -5.635 47.542 1.00 65.14 253 VAL B CA 1
ATOM 4472 C C . VAL B 1 261 ? 27.608 -5.635 48.704 1.00 70.30 253 VAL B C 1
ATOM 4473 O O . VAL B 1 261 ? 26.987 -6.660 49.010 1.00 73.10 253 VAL B O 1
ATOM 4477 N N . VAL B 1 262 ? 27.466 -4.484 49.355 1.00 74.34 254 VAL B N 1
ATOM 4478 C CA . VAL B 1 262 ? 26.523 -4.325 50.460 1.00 70.09 254 VAL B CA 1
ATOM 4479 C C . VAL B 1 262 ? 25.147 -4.023 49.878 1.00 66.96 254 VAL B C 1
ATOM 4480 O O . VAL B 1 262 ? 24.949 -2.954 49.281 1.00 65.65 254 VAL B O 1
ATOM 4484 N N . PRO B 1 263 ? 24.173 -4.923 50.025 1.00 64.71 255 PRO B N 1
ATOM 4485 C CA . PRO B 1 263 ? 22.855 -4.697 49.416 1.00 58.77 255 PRO B CA 1
ATOM 4486 C C . PRO B 1 263 ? 22.036 -3.699 50.225 1.00 58.00 255 PRO B C 1
ATOM 4487 O O . PRO B 1 263 ? 21.934 -3.804 51.449 1.00 71.37 255 PRO B O 1
ATOM 4491 N N . ILE B 1 264 ? 21.451 -2.725 49.529 1.00 58.37 256 ILE B N 1
ATOM 4492 C CA . ILE B 1 264 ? 20.586 -1.751 50.181 1.00 57.39 256 ILE B CA 1
ATOM 4493 C C . ILE B 1 264 ? 19.290 -2.431 50.601 1.00 63.73 256 ILE B C 1
ATOM 4494 O O . ILE B 1 264 ? 18.687 -3.184 49.825 1.00 72.05 256 ILE B O 1
ATOM 4499 N N . ALA B 1 265 ? 18.862 -2.176 51.835 1.00 60.67 257 ALA B N 1
ATOM 4500 C CA . ALA B 1 265 ? 17.626 -2.765 52.329 1.00 54.21 257 ALA B CA 1
ATOM 4501 C C . ALA B 1 265 ? 16.442 -2.275 51.498 1.00 58.33 257 ALA B C 1
ATOM 4502 O O . ALA B 1 265 ? 16.428 -1.120 51.057 1.00 62.65 257 ALA B O 1
ATOM 4504 N N . PRO B 1 266 ? 15.437 -3.124 51.261 1.00 54.00 258 PRO B N 1
ATOM 4505 C CA . PRO B 1 266 ? 14.315 -2.714 50.399 1.00 48.48 258 PRO B CA 1
ATOM 4506 C C . PRO B 1 266 ? 13.560 -1.492 50.893 1.00 57.35 258 PRO B C 1
ATOM 4507 O O . PRO B 1 266 ? 13.027 -0.738 50.069 1.00 61.48 258 PRO B O 1
ATOM 4511 N N . GLU B 1 267 ? 13.489 -1.266 52.207 1.00 51.19 259 GLU B N 1
ATOM 4512 C CA . GLU B 1 267 ? 12.804 -0.077 52.698 1.00 53.75 259 GLU B CA 1
ATOM 4513 C C . GLU B 1 267 ? 13.531 1.210 52.333 1.00 54.35 259 GLU B C 1
ATOM 4514 O O . GLU B 1 267 ? 12.947 2.290 52.469 1.00 66.31 259 GLU B O 1
ATOM 4520 N N . ASP B 1 268 ? 14.778 1.124 51.873 1.00 49.14 260 ASP B N 1
ATOM 4521 C CA . ASP B 1 268 ? 15.551 2.284 51.457 1.00 49.47 260 ASP B CA 1
ATOM 4522 C C . ASP B 1 268 ? 15.647 2.414 49.944 1.00 44.24 260 ASP B C 1
ATOM 4523 O O . ASP B 1 268 ? 16.492 3.166 49.453 1.00 50.33 260 ASP B O 1
ATOM 4528 N N . LEU B 1 269 ? 14.807 1.699 49.197 1.00 56.36 261 LEU B N 1
ATOM 4529 C CA . LEU B 1 269 ? 14.817 1.737 47.741 1.00 47.61 261 LEU B CA 1
ATOM 4530 C C . LEU B 1 269 ? 13.671 2.560 47.170 1.00 49.29 261 LEU B C 1
ATOM 4531 O O . LEU B 1 269 ? 13.464 2.559 45.952 1.00 46.18 261 LEU B O 1
ATOM 4536 N N . ASP B 1 270 ? 12.922 3.256 48.019 1.00 46.93 262 ASP B N 1
ATOM 4537 C CA . ASP B 1 270 ? 11.836 4.098 47.542 1.00 47.50 262 ASP B CA 1
ATOM 4538 C C . ASP B 1 270 ? 12.383 5.353 46.878 1.00 53.75 262 ASP B C 1
ATOM 4539 O O . ASP B 1 270 ? 13.396 5.914 47.304 1.00 43.86 262 ASP B O 1
ATOM 4544 N N . VAL B 1 271 ? 11.701 5.789 45.820 1.00 43.40 263 VAL B N 1
ATOM 4545 C CA . VAL B 1 271 ? 12.047 6.999 45.095 1.00 42.71 263 VAL B CA 1
ATOM 4546 C C . VAL B 1 271 ? 10.768 7.800 44.885 1.00 51.92 263 VAL B C 1
ATOM 4547 O O . VAL B 1 271 ? 9.664 7.328 45.157 1.00 46.71 263 VAL B O 1
ATOM 4551 N N . MET B 1 272 ? 10.932 9.034 44.408 1.00 40.79 264 MET B N 1
ATOM 4552 C CA . MET B 1 272 ? 9.778 9.869 44.102 1.00 41.86 264 MET B CA 1
ATOM 4553 C C . MET B 1 272 ? 8.886 9.174 43.080 1.00 44.67 264 MET B C 1
ATOM 4554 O O . MET B 1 272 ? 9.367 8.575 42.114 1.00 41.97 264 MET B O 1
ATOM 4559 N N . GLY B 1 273 ? 7.573 9.248 43.301 1.00 47.20 265 GLY B N 1
ATOM 4560 C CA . GLY B 1 273 ? 6.615 8.583 42.449 1.00 49.08 265 GLY B CA 1
ATOM 4561 C C . GLY B 1 273 ? 5.913 9.528 41.481 1.00 58.10 265 GLY B C 1
ATOM 4562 O O . GLY B 1 273 ? 6.012 10.750 41.565 1.00 55.72 265 GLY B O 1
ATOM 4563 N N . SER B 1 274 ? 5.188 8.922 40.544 1.00 60.92 266 SER B N 1
ATOM 4564 C CA . SER B 1 274 ? 4.397 9.662 39.573 1.00 57.71 266 SER B CA 1
ATOM 4565 C C . SER B 1 274 ? 2.984 9.874 40.097 1.00 66.29 266 SER B C 1
ATOM 4566 O O . SER B 1 274 ? 2.382 8.968 40.682 1.00 62.15 266 SER B O 1
ATOM 4568 N N . LYS B 1 275 ? 2.456 11.080 39.879 1.00 68.70 267 LYS B N 1
ATOM 4569 C CA . LYS B 1 275 ? 1.076 11.371 40.248 1.00 65.86 267 LYS B CA 1
ATOM 4570 C C . LYS B 1 275 ? 0.070 10.569 39.432 1.00 66.56 267 LYS B C 1
ATOM 4571 O O . LYS B 1 275 ? -1.104 10.515 39.812 1.00 68.09 267 LYS B O 1
ATOM 4577 N N . ARG B 1 276 ? 0.501 9.945 38.331 1.00 67.01 268 ARG B N 1
ATOM 4578 C CA . ARG B 1 276 ? -0.378 9.070 37.565 1.00 70.46 268 ARG B CA 1
ATOM 4579 C C . ARG B 1 276 ? -0.717 7.788 38.318 1.00 87.90 268 ARG B C 1
ATOM 4580 O O . ARG B 1 276 ? -1.674 7.101 37.945 1.00 93.31 268 ARG B O 1
ATOM 4588 N N . ALA B 1 277 ? 0.041 7.451 39.361 1.00 85.63 269 ALA B N 1
ATOM 4589 C CA . ALA B 1 277 ? -0.182 6.240 40.138 1.00 85.48 269 ALA B CA 1
ATOM 4590 C C . ALA B 1 277 ? -0.724 6.526 41.535 1.00 85.46 269 ALA B C 1
ATOM 4591 O O . ALA B 1 277 ? -0.707 5.634 42.390 1.00 84.47 269 ALA B O 1
ATOM 4593 N N . GLU B 1 278 ? -1.191 7.747 41.791 1.00 81.90 270 GLU B N 1
ATOM 4594 C CA . GLU B 1 278 ? -1.894 8.029 43.031 1.00 84.90 270 GLU B CA 1
ATOM 4595 C C . GLU B 1 278 ? -3.305 7.441 42.962 1.00 92.44 270 GLU B C 1
ATOM 4596 O O . GLU B 1 278 ? -3.862 7.285 41.871 1.00 90.42 270 GLU B O 1
ATOM 4602 N N . PRO B 1 279 ? -3.897 7.083 44.103 1.00 90.33 271 PRO B N 1
ATOM 4603 C CA . PRO B 1 279 ? -5.280 6.578 44.086 1.00 87.87 271 PRO B CA 1
ATOM 4604 C C . PRO B 1 279 ? -6.235 7.599 43.485 1.00 86.91 271 PRO B C 1
ATOM 4605 O O . PRO B 1 279 ? -6.363 8.724 43.975 1.00 83.86 271 PRO B O 1
ATOM 4609 N N . ARG B 1 280 ? -6.906 7.194 42.408 1.00 84.81 272 ARG B N 1
ATOM 4610 C CA . ARG B 1 280 ? -7.810 8.090 41.701 1.00 79.37 272 ARG B CA 1
ATOM 4611 C C . ARG B 1 280 ? -9.045 8.377 42.546 1.00 77.77 272 ARG B C 1
ATOM 4612 O O . ARG B 1 280 ? -9.722 7.456 43.014 1.00 78.46 272 ARG B O 1
ATOM 4620 N N . VAL B 1 281 ? -9.331 9.659 42.745 1.00 75.50 273 VAL B N 1
ATOM 4621 C CA . VAL B 1 281 ? -10.538 10.090 43.444 1.00 71.17 273 VAL B CA 1
ATOM 4622 C C . VAL B 1 281 ? -11.445 10.777 42.430 1.00 67.38 273 VAL B C 1
ATOM 4623 O O . VAL B 1 281 ? -11.190 11.931 42.059 1.00 62.43 273 VAL B O 1
ATOM 4627 N N . PRO B 1 282 ? -12.489 10.109 41.940 1.00 68.53 274 PRO B N 1
ATOM 4628 C CA . PRO B 1 282 ? -13.406 10.768 41.005 1.00 63.69 274 PRO B CA 1
ATOM 4629 C C . PRO B 1 282 ? -14.068 11.972 41.656 1.00 64.85 274 PRO B C 1
ATOM 4630 O O . PRO B 1 282 ? -14.316 11.993 42.864 1.00 78.91 274 PRO B O 1
ATOM 4634 N N . PHE B 1 283 ? -14.346 12.992 40.840 1.00 63.48 275 PHE B N 1
ATOM 4635 C CA . PHE B 1 283 ? -14.993 14.185 41.373 1.00 62.86 275 PHE B CA 1
ATOM 4636 C C . PHE B 1 283 ? -16.386 13.874 41.900 1.00 64.81 275 PHE B C 1
ATOM 4637 O O . PHE B 1 283 ? -16.889 14.584 42.778 1.00 65.54 275 PHE B O 1
ATOM 4645 N N . GLY B 1 284 ? -17.022 12.821 41.382 1.00 66.15 276 GLY B N 1
ATOM 4646 C CA . GLY B 1 284 ? -18.297 12.386 41.923 1.00 68.76 276 GLY B CA 1
ATOM 4647 C C . GLY B 1 284 ? -18.220 11.922 43.362 1.00 71.73 276 GLY B C 1
ATOM 4648 O O . GLY B 1 284 ? -19.235 11.940 44.066 1.00 75.38 276 GLY B O 1
ATOM 4649 N N . THR B 1 285 ? -17.035 11.508 43.819 1.00 72.51 277 THR B N 1
ATOM 4650 C CA . THR B 1 285 ? -16.866 11.113 45.212 1.00 79.78 277 THR B CA 1
ATOM 4651 C C . THR B 1 285 ? -16.750 12.321 46.133 1.00 73.87 277 THR B C 1
ATOM 4652 O O . THR B 1 285 ? -17.138 12.243 47.304 1.00 75.14 277 THR B O 1
ATOM 4656 N N . ILE B 1 286 ? -16.225 13.440 45.625 1.00 67.78 278 ILE B N 1
ATOM 4657 C CA . ILE B 1 286 ? -16.160 14.662 46.421 1.00 70.23 278 ILE B CA 1
ATOM 4658 C C . ILE B 1 286 ? -17.564 15.152 46.753 1.00 74.08 278 ILE B C 1
ATOM 4659 O O . ILE B 1 286 ? -17.827 15.632 47.863 1.00 85.74 278 ILE B O 1
ATOM 4664 N N . VAL B 1 287 ? -18.487 15.034 45.798 1.00 70.24 279 VAL B N 1
ATOM 4665 C CA . VAL B 1 287 ? -19.859 15.477 46.021 1.00 75.12 279 VAL B CA 1
ATOM 4666 C C . VAL B 1 287 ? -20.614 14.485 46.896 1.00 84.45 279 VAL B C 1
ATOM 4667 O O . VAL B 1 287 ? -21.399 14.880 47.765 1.00 93.52 279 VAL B O 1
ATOM 4671 N N . GLU B 1 288 ? -20.391 13.185 46.686 1.00 86.14 280 GLU B N 1
ATOM 4672 C CA . GLU B 1 288 ? -21.105 12.180 47.468 1.00 91.16 280 GLU B CA 1
ATOM 4673 C C . GLU B 1 288 ? -20.629 12.148 48.914 1.00 93.72 280 GLU B C 1
ATOM 4674 O O . GLU B 1 288 ? -21.382 11.729 49.801 1.00 96.08 280 GLU B O 1
ATOM 4676 N N . ALA B 1 289 ? -19.394 12.582 49.173 1.00 90.44 281 ALA B N 1
ATOM 4677 C CA . ALA B 1 289 ? -18.881 12.599 50.539 1.00 86.82 281 ALA B CA 1
ATOM 4678 C C . ALA B 1 289 ? -19.471 13.748 51.347 1.00 95.34 281 ALA B C 1
ATOM 4679 O O . ALA B 1 289 ? -19.869 13.556 52.501 1.00 111.18 281 ALA B O 1
ATOM 4681 N N . GLY B 1 290 ? -19.538 14.943 50.764 1.00 92.65 282 GLY B N 1
ATOM 4682 C CA . GLY B 1 290 ? -20.087 16.091 51.459 1.00 88.11 282 GLY B CA 1
ATOM 4683 C C . GLY B 1 290 ? -19.200 17.316 51.386 1.00 84.76 282 GLY B C 1
ATOM 4684 O O . GLY B 1 290 ? -19.588 18.400 51.832 1.00 84.58 282 GLY B O 1
ATOM 4685 N N . LEU B 1 291 ? -17.999 17.153 50.822 1.00 85.45 283 LEU B N 1
ATOM 4686 C CA . LEU B 1 291 ? -17.076 18.276 50.695 1.00 82.85 283 LEU B CA 1
ATOM 4687 C C . LEU B 1 291 ? -17.620 19.350 49.758 1.00 86.35 283 LEU B C 1
ATOM 4688 O O . LEU B 1 291 ? -17.310 20.535 49.928 1.00 86.93 283 LEU B O 1
ATOM 4693 N N . LEU B 1 292 ? -18.418 18.958 48.768 1.00 83.94 284 LEU B N 1
ATOM 4694 C CA . LEU B 1 292 ? -19.136 19.887 47.908 1.00 79.02 284 LEU B CA 1
ATOM 4695 C C . LEU B 1 292 ? -20.575 19.415 47.771 1.00 84.22 284 LEU B C 1
ATOM 4696 O O . LEU B 1 292 ? -20.839 18.210 47.724 1.00 94.42 284 LEU B O 1
ATOM 4701 N N . SER B 1 293 ? -21.501 20.365 47.710 1.00 84.60 285 SER B N 1
ATOM 4702 C CA . SER B 1 293 ? -22.913 20.034 47.623 1.00 83.34 285 SER B CA 1
ATOM 4703 C C . SER B 1 293 ? -23.488 20.467 46.276 1.00 81.65 285 SER B C 1
ATOM 4704 O O . SER B 1 293 ? -22.961 21.382 45.634 1.00 75.01 285 SER B O 1
ATOM 4706 N N . PRO B 1 294 ? -24.553 19.815 45.810 1.00 85.35 286 PRO B N 1
ATOM 4707 C CA . PRO B 1 294 ? -25.222 20.281 44.588 1.00 83.39 286 PRO B CA 1
ATOM 4708 C C . PRO B 1 294 ? -25.728 21.706 44.758 1.00 90.53 286 PRO B C 1
ATOM 4709 O O . PRO B 1 294 ? -26.436 22.024 45.716 1.00 96.60 286 PRO B O 1
ATOM 4713 N N . GLY B 1 295 ? -25.349 22.569 43.817 1.00 91.79 287 GLY B N 1
ATOM 4714 C CA . GLY B 1 295 ? -25.659 23.981 43.869 1.00 92.15 287 GLY B CA 1
ATOM 4715 C C . GLY B 1 295 ? -24.457 24.868 44.110 1.00 90.05 287 GLY B C 1
ATOM 4716 O O . GLY B 1 295 ? -24.517 26.066 43.801 1.00 91.91 287 GLY B O 1
ATOM 4717 N N . ASP B 1 296 ? -23.372 24.318 44.653 1.00 79.81 288 ASP B N 1
ATOM 4718 C CA . ASP B 1 296 ? -22.163 25.100 44.868 1.00 75.60 288 ASP B CA 1
ATOM 4719 C C . ASP B 1 296 ? -21.577 25.549 43.535 1.00 78.83 288 ASP B C 1
ATOM 4720 O O . ASP B 1 296 ? -21.740 24.890 42.503 1.00 80.78 288 ASP B O 1
ATOM 4725 N N . THR B 1 297 ? -20.887 26.683 43.562 1.00 81.42 289 THR B N 1
ATOM 4726 C CA . THR B 1 297 ? -20.318 27.283 42.364 1.00 81.90 289 THR B CA 1
ATOM 4727 C C . THR B 1 297 ? -18.805 27.114 42.366 1.00 79.31 289 THR B C 1
ATOM 4728 O O . THR B 1 297 ? -18.148 27.352 43.385 1.00 85.09 289 THR B O 1
ATOM 4732 N N . LEU B 1 298 ? -18.262 26.696 41.227 1.00 68.14 290 LEU B N 1
ATOM 4733 C CA . LEU B 1 298 ? -16.826 26.604 41.021 1.00 67.28 290 LEU B CA 1
ATOM 4734 C C . LEU B 1 298 ? -16.353 27.794 40.196 1.00 67.36 290 LEU B C 1
ATOM 4735 O O . LEU B 1 298 ? -17.108 28.357 39.400 1.00 67.20 290 LEU B O 1
ATOM 4740 N N . TYR B 1 299 ? -15.093 28.177 40.394 1.00 68.32 291 TYR B N 1
ATOM 4741 C CA . TYR B 1 299 ? -14.530 29.349 39.741 1.00 70.74 291 TYR B CA 1
ATOM 4742 C C . TYR B 1 299 ? -13.189 29.006 39.109 1.00 69.96 291 TYR B C 1
ATOM 4743 O O . TYR B 1 299 ? -12.521 28.045 39.496 1.00 69.21 291 TYR B O 1
ATOM 4752 N N . CYS B 1 300 ? -12.801 29.815 38.127 1.00 70.87 292 CYS B N 1
ATOM 4753 C CA . CYS B 1 300 ? -11.470 29.729 37.544 1.00 70.72 292 CYS B CA 1
ATOM 4754 C C . CYS B 1 300 ? -10.502 30.535 38.409 1.00 74.47 292 CYS B C 1
ATOM 4755 O O . CYS B 1 300 ? -10.830 30.958 39.521 1.00 77.51 292 CYS B O 1
ATOM 4758 N N . SER B 1 301 ? -9.286 30.761 37.905 1.00 74.49 293 SER B N 1
ATOM 4759 C CA . SER B 1 301 ? -8.311 31.539 38.663 1.00 80.45 293 SER B CA 1
ATOM 4760 C C . SER B 1 301 ? -8.712 33.009 38.737 1.00 88.86 293 SER B C 1
ATOM 4761 O O . SER B 1 301 ? -8.545 33.653 39.780 1.00 88.46 293 SER B O 1
ATOM 4763 N N . LYS B 1 302 ? -9.246 33.553 37.645 1.00 87.78 294 LYS B N 1
ATOM 4764 C CA . LYS B 1 302 ? -9.657 34.950 37.594 1.00 93.59 294 LYS B CA 1
ATOM 4765 C C . LYS B 1 302 ? -11.092 35.170 38.058 1.00 97.03 294 LYS B C 1
ATOM 4766 O O . LYS B 1 302 ? -11.486 36.322 38.271 1.00 99.58 294 LYS B O 1
ATOM 4768 N N . GLY B 1 303 ? -11.876 34.105 38.217 1.00 89.61 295 GLY B N 1
ATOM 4769 C CA . GLY B 1 303 ? -13.245 34.229 38.673 1.00 89.38 295 GLY B CA 1
ATOM 4770 C C . GLY B 1 303 ? -14.256 34.586 37.607 1.00 94.89 295 GLY B C 1
ATOM 4771 O O . GLY B 1 303 ? -15.423 34.823 37.940 1.00 96.38 295 GLY B O 1
ATOM 4772 N N . THR B 1 304 ? -13.853 34.631 36.338 1.00 101.89 296 THR B N 1
ATOM 4773 C CA . THR B 1 304 ? -14.754 34.979 35.247 1.00 98.77 296 THR B CA 1
ATOM 4774 C C . THR B 1 304 ? -15.488 33.777 34.666 1.00 91.83 296 THR B C 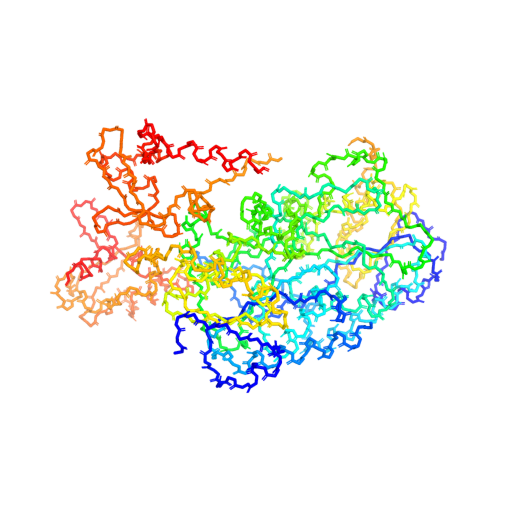1
ATOM 4775 O O . THR B 1 304 ? -16.425 33.965 33.882 1.00 93.48 296 THR B O 1
ATOM 4779 N N . HIS B 1 305 ? -15.091 32.558 35.024 1.00 83.38 297 HIS B N 1
ATOM 4780 C CA . HIS B 1 305 ? -15.737 31.339 34.548 1.00 85.36 297 HIS B CA 1
ATOM 4781 C C . HIS B 1 305 ? -16.332 30.620 35.752 1.00 76.94 297 HIS B C 1
ATOM 4782 O O . HIS B 1 305 ? -15.595 30.136 36.618 1.00 77.06 297 HIS B O 1
ATOM 4789 N N . VAL B 1 306 ? -17.661 30.549 35.804 1.00 76.81 298 VAL B N 1
ATOM 4790 C CA . VAL B 1 306 ? -18.385 29.994 36.941 1.00 78.52 298 VAL B CA 1
ATOM 4791 C C . VAL B 1 306 ? -19.148 28.756 36.487 1.00 77.10 298 VAL B C 1
ATOM 4792 O O . VAL B 1 306 ? -19.696 28.723 35.380 1.00 82.81 298 VAL B O 1
ATOM 4796 N N . ALA B 1 307 ? -19.178 27.738 37.347 1.00 68.46 299 ALA B N 1
ATOM 4797 C CA . ALA B 1 307 ? -19.888 26.497 37.073 1.00 69.14 299 ALA B CA 1
ATOM 4798 C C . ALA B 1 307 ? -20.620 26.047 38.329 1.00 64.77 299 ALA B C 1
ATOM 4799 O O . ALA B 1 307 ? -20.155 26.274 39.447 1.00 72.54 299 ALA B O 1
ATOM 4801 N N . LYS B 1 308 ? -21.767 25.401 38.136 1.00 62.89 300 LYS B N 1
ATOM 4802 C CA . LYS B 1 308 ? -22.578 24.891 39.234 1.00 66.49 300 LYS B CA 1
ATOM 4803 C C . LYS B 1 308 ? -22.440 23.376 39.327 1.00 68.09 300 LYS B C 1
ATOM 4804 O O . LYS B 1 308 ? -22.422 22.680 38.307 1.00 63.04 300 LYS B O 1
ATOM 4810 N N . VAL B 1 309 ? -22.354 22.872 40.557 1.00 65.46 301 VAL B N 1
ATOM 4811 C CA . VAL B 1 309 ? -22.129 21.450 40.795 1.00 58.82 301 VAL B CA 1
ATOM 4812 C C . VAL B 1 309 ? -23.448 20.694 40.701 1.00 63.59 301 VAL B C 1
ATOM 4813 O O . VAL B 1 309 ? -24.478 21.134 41.224 1.00 71.12 301 VAL B O 1
ATOM 4817 N N . ARG B 1 310 ? -23.414 19.546 40.026 1.00 60.19 302 ARG B N 1
ATOM 4818 C CA . ARG B 1 310 ? -24.524 18.623 39.856 1.00 62.78 302 ARG B CA 1
ATOM 4819 C C . ARG B 1 310 ? -24.410 17.465 40.838 1.00 64.81 302 ARG B C 1
ATOM 4820 O O . ARG B 1 310 ? -23.324 17.177 41.352 1.00 67.21 302 ARG B O 1
ATOM 4828 N N . PRO B 1 311 ? -25.520 16.775 41.128 1.00 66.62 303 PRO B N 1
ATOM 4829 C CA . PRO B 1 311 ? -25.453 15.664 42.096 1.00 73.15 303 PRO B CA 1
ATOM 4830 C C . PRO B 1 311 ? -24.509 14.543 41.693 1.00 72.47 303 PRO B C 1
ATOM 4831 O O . PRO B 1 311 ? -23.750 14.049 42.535 1.00 73.56 303 PRO B O 1
ATOM 4835 N N . ASP B 1 312 ? -24.532 14.125 40.429 1.00 75.11 304 ASP B N 1
ATOM 4836 C CA . ASP B 1 312 ? -23.770 12.964 39.982 1.00 76.67 304 ASP B CA 1
ATOM 4837 C C . ASP B 1 312 ? -22.291 13.256 39.756 1.00 77.21 304 ASP B C 1
ATOM 4838 O O . ASP B 1 312 ? -21.555 12.348 39.353 1.00 79.23 304 ASP B O 1
ATOM 4843 N N . GLY B 1 313 ? -21.835 14.481 40.002 1.00 69.94 305 GLY B N 1
ATOM 4844 C CA . GLY B 1 313 ? -20.448 14.846 39.798 1.00 64.26 305 GLY B CA 1
ATOM 4845 C C . GLY B 1 313 ? -20.196 15.699 38.575 1.00 62.19 305 GLY B C 1
ATOM 4846 O O . GLY B 1 313 ? -19.062 16.155 38.383 1.00 68.64 305 GLY B O 1
ATOM 4847 N N . SER B 1 314 ? -21.204 15.921 37.737 1.00 60.61 306 SER B N 1
ATOM 4848 C CA . SER B 1 314 ? -21.052 16.828 36.613 1.00 63.37 306 SER B CA 1
ATOM 4849 C C . SER B 1 314 ? -21.079 18.277 37.097 1.00 66.90 306 SER B C 1
ATOM 4850 O O . SER B 1 314 ? -21.410 18.575 38.248 1.00 75.48 306 SER B O 1
ATOM 4853 N N . ILE B 1 315 ? -20.715 19.188 36.196 1.00 60.60 307 ILE B N 1
ATOM 4854 C CA . ILE B 1 315 ? -20.859 20.617 36.428 1.00 57.16 307 ILE B CA 1
ATOM 4855 C C . ILE B 1 315 ? -21.549 21.225 35.216 1.00 62.92 307 ILE B C 1
ATOM 4856 O O . ILE B 1 315 ? -21.550 20.658 34.121 1.00 57.52 307 ILE B O 1
ATOM 4861 N N . THR B 1 316 ? -22.153 22.394 35.426 1.00 71.34 308 THR B N 1
ATOM 4862 C CA . THR B 1 316 ? -22.882 23.090 34.376 1.00 73.46 308 THR B CA 1
ATOM 4863 C C . THR B 1 316 ? -22.414 24.533 34.276 1.00 75.79 308 THR B C 1
ATOM 4864 O O . THR B 1 316 ? -22.190 25.196 35.293 1.00 75.28 308 THR B O 1
ATOM 4868 N N . VAL B 1 317 ? -22.268 25.011 33.042 1.00 78.22 309 VAL B N 1
ATOM 4869 C CA . VAL B 1 317 ? -22.017 26.425 32.755 1.00 72.77 309 VAL B CA 1
ATOM 4870 C C . VAL B 1 317 ? -23.108 26.850 31.777 1.00 77.22 309 VAL B C 1
ATOM 4871 O O . VAL B 1 317 ? -22.960 26.716 30.557 1.00 84.66 309 VAL B O 1
ATOM 4875 N N . GLY B 1 318 ? -24.218 27.357 32.306 1.00 81.19 310 GLY B N 1
ATOM 4876 C CA . GLY B 1 318 ? -25.349 27.708 31.473 1.00 88.07 310 GLY B CA 1
ATOM 4877 C C . GLY B 1 318 ? -26.026 26.488 30.886 1.00 91.25 310 GLY B C 1
ATOM 4878 O O . GLY B 1 318 ? -26.624 25.692 31.616 1.00 98.99 310 GLY B O 1
ATOM 4879 N N . ASP B 1 319 ? -25.935 26.327 29.567 1.00 86.55 311 ASP B N 1
ATOM 4880 C CA . ASP B 1 319 ? -26.513 25.174 28.892 1.00 86.97 311 ASP B CA 1
ATOM 4881 C C . ASP B 1 319 ? -25.538 24.013 28.758 1.00 85.08 311 ASP B C 1
ATOM 4882 O O . ASP B 1 319 ? -25.967 22.898 28.439 1.00 89.68 311 ASP B O 1
ATOM 4884 N N . LEU B 1 320 ? -24.249 24.241 28.995 1.00 79.07 312 LEU B N 1
ATOM 4885 C CA . LEU B 1 320 ? -23.253 23.186 28.873 1.00 77.33 312 LEU B CA 1
ATOM 4886 C C . LEU B 1 320 ? -23.188 22.366 30.155 1.00 78.10 312 LEU B C 1
ATOM 4887 O O . LEU B 1 320 ? -23.327 22.901 31.258 1.00 75.78 312 LEU B O 1
ATOM 4892 N N . SER B 1 321 ? -22.975 21.059 30.006 1.00 80.53 313 SER B N 1
ATOM 4893 C CA . SER B 1 321 ? -22.930 20.156 31.148 1.00 73.58 313 SER B CA 1
ATOM 4894 C C . SER B 1 321 ? -22.000 18.991 30.836 1.00 71.98 313 SER B C 1
ATOM 4895 O O . SER B 1 321 ? -22.045 18.428 29.739 1.00 71.12 313 SER B O 1
ATOM 4898 N N . GLY B 1 322 ? -21.165 18.635 31.809 1.00 62.75 314 GLY B N 1
ATOM 4899 C CA . GLY B 1 322 ? -20.218 17.552 31.624 1.00 58.31 314 GLY B CA 1
ATOM 4900 C C . GLY B 1 322 ? -19.278 17.457 32.811 1.00 56.73 314 GLY B C 1
ATOM 4901 O O . GLY B 1 322 ? -19.537 18.032 33.869 1.00 65.36 314 GLY B O 1
ATOM 4902 N N . SER B 1 323 ? -18.184 16.725 32.615 1.00 56.21 315 SER B N 1
ATOM 4903 C CA . SER B 1 323 ? -17.206 16.555 33.679 1.00 54.22 315 SER B CA 1
ATOM 4904 C C . SER B 1 323 ? -16.413 17.843 33.889 1.00 55.01 315 SER B C 1
ATOM 4905 O O . SER B 1 323 ? -16.413 18.749 33.052 1.00 53.88 315 SER B O 1
ATOM 4908 N N . ILE B 1 324 ? -15.718 17.909 35.028 1.00 49.07 316 ILE B N 1
ATOM 4909 C CA . ILE B 1 324 ? -14.930 19.093 35.353 1.00 47.06 316 ILE B CA 1
ATOM 4910 C C . ILE B 1 324 ? -13.809 19.311 34.350 1.00 48.19 316 ILE B C 1
ATOM 4911 O O . ILE B 1 324 ? -13.298 20.429 34.225 1.00 49.82 316 ILE B O 1
ATOM 4916 N N . HIS B 1 325 ? -13.415 18.268 33.622 1.00 49.70 317 HIS B N 1
ATOM 4917 C CA . HIS B 1 325 ? -12.347 18.387 32.638 1.00 56.18 317 HIS B CA 1
ATOM 4918 C C . HIS B 1 325 ? -12.876 18.807 31.269 1.00 59.13 317 HIS B C 1
ATOM 4919 O O . HIS B 1 325 ? -12.317 19.708 30.636 1.00 54.06 317 HIS B O 1
ATOM 4926 N N . LYS B 1 326 ? -13.954 18.169 30.803 1.00 53.92 318 LYS B N 1
ATOM 4927 C CA . LYS B 1 326 ? -14.523 18.537 29.511 1.00 57.82 318 LYS B CA 1
ATOM 4928 C C . LYS B 1 326 ? -15.097 19.948 29.544 1.00 62.24 318 LYS B C 1
ATOM 4929 O O . LYS B 1 326 ? -14.945 20.709 28.581 1.00 61.02 318 LYS B O 1
ATOM 4931 N N . ILE B 1 327 ? -15.750 20.320 30.646 1.00 58.38 319 ILE B N 1
ATOM 4932 C CA . ILE B 1 327 ? -16.316 21.660 30.752 1.00 56.67 319 ILE B CA 1
ATOM 4933 C C . ILE B 1 327 ? -15.212 22.695 30.926 1.00 59.16 319 ILE B C 1
ATOM 4934 O O . ILE B 1 327 ? -15.271 23.787 30.347 1.00 67.19 319 ILE B O 1
ATOM 4939 N N . GLY B 1 328 ? -14.184 22.368 31.715 1.00 53.90 320 GLY B N 1
ATOM 4940 C CA . GLY B 1 328 ? -13.073 23.291 31.884 1.00 54.54 320 GLY B CA 1
ATOM 4941 C C . GLY B 1 328 ? -12.373 23.604 30.575 1.00 64.69 320 GLY B C 1
ATOM 4942 O O . GLY B 1 328 ? -11.929 24.733 30.351 1.00 58.37 320 GLY B O 1
ATOM 4943 N N . ALA B 1 329 ? -12.270 22.611 29.690 1.00 63.25 321 ALA B N 1
ATOM 4944 C CA . ALA B 1 329 ? -11.682 22.835 28.376 1.00 59.54 321 ALA B CA 1
ATOM 4945 C C . ALA B 1 329 ? -12.623 23.599 27.453 1.00 67.25 321 ALA B C 1
ATOM 4946 O O . ALA B 1 329 ? -12.163 24.383 26.615 1.00 61.77 321 ALA B O 1
ATOM 4948 N N . LEU B 1 330 ? -13.935 23.392 27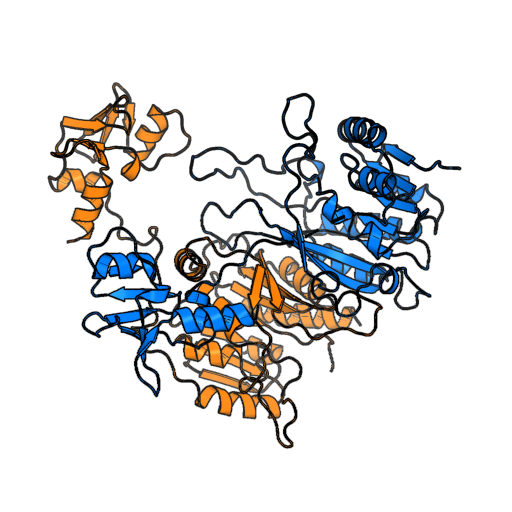.597 1.00 69.12 322 LEU B N 1
ATOM 4949 C CA . LEU B 1 330 ? -14.890 24.057 26.716 1.00 71.19 322 LEU B CA 1
ATOM 4950 C C . LEU B 1 330 ? -15.000 25.544 27.032 1.00 68.94 322 LEU B C 1
ATOM 4951 O O . LEU B 1 330 ? -15.096 26.370 26.118 1.00 71.69 322 LEU B O 1
ATOM 4953 N N . VAL B 1 331 ? -14.983 25.906 28.318 1.00 72.92 323 VAL B N 1
ATOM 4954 C CA . VAL B 1 331 ? -15.162 27.301 28.709 1.00 73.62 323 VAL B CA 1
ATOM 4955 C C . VAL B 1 331 ? -13.970 28.179 28.362 1.00 74.22 323 VAL B C 1
ATOM 4956 O O . VAL B 1 331 ? -14.090 29.409 28.403 1.00 78.74 323 VAL B O 1
ATOM 4960 N N . GLN B 1 332 ? -12.822 27.590 28.026 1.00 79.82 324 GLN B N 1
ATOM 4961 C CA . GLN B 1 332 ? -11.651 28.361 27.623 1.00 83.28 324 GLN B CA 1
ATOM 4962 C C . GLN B 1 332 ? -11.164 27.995 26.227 1.00 77.89 324 GLN B C 1
ATOM 4963 O O . GLN B 1 332 ? -10.040 28.361 25.860 1.00 78.40 324 GLN B O 1
ATOM 4969 N N . SER B 1 333 ? -11.981 27.286 25.442 1.00 72.06 325 SER B N 1
ATOM 4970 C CA . SER B 1 333 ? -11.660 26.933 24.056 1.00 69.21 325 SER B CA 1
ATOM 4971 C C . SER B 1 333 ? -10.335 26.179 23.961 1.00 70.64 325 SER B C 1
ATOM 4972 O O . SER B 1 333 ? -9.514 26.434 23.078 1.00 72.08 325 SER B O 1
ATOM 4974 N N . ALA B 1 334 ? -10.126 25.237 24.876 1.00 72.44 326 ALA B N 1
ATOM 4975 C CA . ALA B 1 334 ? -8.892 24.476 24.910 1.00 66.93 326 ALA B CA 1
ATOM 4976 C C . ALA B 1 334 ? -9.146 23.018 24.538 1.00 69.85 326 ALA B C 1
ATOM 4977 O O . ALA B 1 334 ? -10.243 22.497 24.763 1.00 69.76 326 ALA B O 1
ATOM 4979 N N . PRO B 1 335 ? -8.157 22.335 23.954 1.00 69.62 327 PRO B N 1
ATOM 4980 C CA . PRO B 1 335 ? -8.345 20.907 23.654 1.00 65.73 327 PRO B CA 1
ATOM 4981 C C . PRO B 1 335 ? -8.439 20.039 24.896 1.00 68.74 327 PRO B C 1
ATOM 4982 O O . PRO B 1 335 ? -9.163 19.036 24.881 1.00 71.92 327 PRO B O 1
ATOM 4986 N N . ALA B 1 336 ? -7.738 20.391 25.972 1.00 67.50 328 ALA B N 1
ATOM 4987 C CA . ALA B 1 336 ? -7.770 19.616 27.203 1.00 60.18 328 ALA B CA 1
ATOM 4988 C C . ALA B 1 336 ? -7.702 20.562 28.394 1.00 62.09 328 ALA B C 1
ATOM 4989 O O . ALA B 1 336 ? -7.391 21.749 28.259 1.00 67.37 328 ALA B O 1
ATOM 4991 N N . CYS B 1 337 ? -7.998 20.018 29.573 1.00 52.35 329 CYS B N 1
ATOM 4992 C CA . CYS B 1 337 ? -7.968 20.789 30.807 1.00 49.11 329 CYS B CA 1
ATOM 4993 C C . CYS B 1 337 ? -7.939 19.833 31.990 1.00 52.12 329 CYS B C 1
ATOM 4994 O O . CYS B 1 337 ? -8.624 18.807 31.982 1.00 52.85 329 CYS B O 1
ATOM 4997 N N . ASN B 1 338 ? -7.142 20.174 32.997 1.00 52.65 330 ASN B N 1
ATOM 4998 C CA . ASN B 1 338 ? -7.146 19.467 34.276 1.00 45.37 330 ASN B CA 1
ATOM 4999 C C . ASN B 1 338 ? -8.032 20.267 35.224 1.00 44.59 330 ASN B C 1
ATOM 5000 O O . ASN B 1 338 ? -7.614 21.293 35.766 1.00 51.62 330 ASN B O 1
ATOM 5005 N N . GLY B 1 339 ? -9.262 19.789 35.422 1.00 39.84 331 GLY B N 1
ATOM 5006 C CA . GLY B 1 339 ? -10.222 20.495 36.253 1.00 42.01 331 GLY B CA 1
ATOM 5007 C C . GLY B 1 339 ? -9.857 20.557 37.720 1.00 45.57 331 GLY B C 1
ATOM 5008 O O . GLY B 1 339 ? -10.410 21.389 38.447 1.00 52.21 331 GLY B O 1
ATOM 5009 N N . TRP B 1 340 ? -8.940 19.697 38.176 1.00 46.13 332 TRP B N 1
ATOM 5010 C CA . TRP B 1 340 ? -8.548 19.725 39.581 1.00 51.43 332 TRP B CA 1
ATOM 5011 C C . TRP B 1 340 ? -7.744 20.974 39.915 1.00 57.81 332 TRP B C 1
ATOM 5012 O O . TRP B 1 340 ? -7.863 21.506 41.025 1.00 61.23 332 TRP B O 1
ATOM 5023 N N . THR B 1 341 ? -6.931 21.458 38.976 1.00 55.43 333 THR B N 1
ATOM 5024 C CA . THR B 1 341 ? -6.160 22.677 39.177 1.00 58.36 333 THR B CA 1
ATOM 5025 C C . THR B 1 341 ? -6.820 23.908 38.568 1.00 57.82 333 THR B C 1
ATOM 5026 O O . THR B 1 341 ? -6.402 25.030 38.875 1.00 60.98 333 THR B O 1
ATOM 5030 N N . TYR B 1 342 ? -7.839 23.729 37.729 1.00 53.48 334 TYR B N 1
ATOM 5031 C CA . TYR B 1 342 ? -8.499 24.843 37.060 1.00 57.52 334 TYR B CA 1
ATOM 5032 C C . TYR B 1 342 ? -9.663 25.398 37.877 1.00 60.89 334 TYR B C 1
ATOM 5033 O O . TYR B 1 342 ? -9.781 26.616 38.044 1.00 67.12 334 TYR B O 1
ATOM 5042 N N . TRP B 1 343 ? -10.527 24.526 38.389 1.00 56.69 335 TRP B N 1
ATOM 5043 C CA . TRP B 1 343 ? -11.690 24.971 39.143 1.00 59.14 335 TRP B CA 1
ATOM 5044 C C . TRP B 1 343 ? -11.333 25.216 40.604 1.00 62.61 335 TRP B C 1
ATOM 5045 O O . TRP B 1 343 ? -10.504 24.516 41.192 1.00 61.63 335 TRP B O 1
ATOM 5056 N N . HIS B 1 344 ? -11.976 26.227 41.188 1.00 66.66 336 HIS B N 1
ATOM 5057 C CA . HIS B 1 344 ? -11.753 26.616 42.572 1.00 70.35 336 HIS B CA 1
ATOM 5058 C C . HIS B 1 344 ? -13.086 26.720 43.298 1.00 70.49 336 HIS B C 1
ATOM 5059 O O . HIS B 1 344 ? -14.106 27.085 42.707 1.00 69.36 336 HIS B O 1
ATOM 5066 N N . PHE B 1 345 ? -13.068 26.405 44.589 1.00 74.20 337 PHE B N 1
ATOM 5067 C CA . PHE B 1 345 ? -14.221 26.590 45.454 1.00 77.11 337 PHE B CA 1
ATOM 5068 C C . PHE B 1 345 ? -13.903 27.643 46.508 1.00 82.13 337 PHE B C 1
ATOM 5069 O O . PHE B 1 345 ? -12.747 27.816 46.907 1.00 80.61 337 PHE B O 1
ATOM 5077 N N . LYS B 1 346 ? -14.939 28.355 46.947 1.00 82.71 338 LYS B N 1
ATOM 5078 C CA . LYS B 1 346 ? -14.750 29.454 47.885 1.00 88.85 338 LYS B CA 1
ATOM 5079 C C . LYS B 1 346 ? -14.401 28.924 49.272 1.00 92.97 338 LYS B C 1
ATOM 5080 O O . LYS B 1 346 ? -15.068 28.024 49.794 1.00 88.66 338 LYS B O 1
ATOM 5082 N N . THR B 1 347 ? -13.352 29.487 49.868 1.00 98.48 339 THR B N 1
ATOM 5083 C CA . THR B 1 347 ? -12.899 29.124 51.203 1.00 98.25 339 THR B CA 1
ATOM 5084 C C . THR B 1 347 ? -12.786 30.385 52.052 1.00 103.33 339 THR B C 1
ATOM 5085 O O . THR B 1 347 ? -13.118 31.491 51.611 1.00 97.66 339 THR B O 1
ATOM 5087 N N . ASP B 1 348 ? -12.309 30.213 53.287 1.00 109.57 340 ASP B N 1
ATOM 5088 C CA . ASP B 1 348 ? -12.158 31.344 54.196 1.00 112.29 340 ASP B CA 1
ATOM 5089 C C . ASP B 1 348 ? -10.982 32.236 53.823 1.00 114.30 340 ASP B C 1
ATOM 5090 O O . ASP B 1 348 ? -10.959 33.406 54.219 1.00 113.17 340 ASP B O 1
ATOM 5092 N N . ALA B 1 349 ? -10.009 31.715 53.075 1.00 112.43 341 ALA B N 1
ATOM 5093 C CA . ALA B 1 349 ? -8.866 32.497 52.628 1.00 114.43 341 ALA B CA 1
ATOM 5094 C C . ALA B 1 349 ? -9.029 33.040 51.215 1.00 116.51 341 ALA B C 1
ATOM 5095 O O . ALA B 1 349 ? -8.269 33.930 50.820 1.00 123.48 341 ALA B O 1
ATOM 5097 N N . GLY B 1 350 ? -9.995 32.534 50.453 1.00 109.69 342 GLY B N 1
ATOM 5098 C CA . GLY B 1 350 ? -10.202 32.979 49.090 1.00 109.63 342 GLY B CA 1
ATOM 5099 C C . GLY B 1 350 ? -10.547 31.838 48.157 1.00 106.23 342 GLY B C 1
ATOM 5100 O O . GLY B 1 350 ? -11.283 30.921 48.535 1.00 104.08 342 GLY B O 1
ATOM 5101 N N . LEU B 1 351 ? -10.023 31.879 46.936 1.00 104.98 343 LEU B N 1
ATOM 5102 C CA . LEU B 1 351 ? -10.247 30.819 45.962 1.00 96.60 343 LEU B CA 1
ATOM 5103 C C . LEU B 1 351 ? -9.205 29.725 46.160 1.00 97.57 343 LEU B C 1
ATOM 5104 O O . LEU B 1 351 ? -7.999 29.985 46.078 1.00 97.81 343 LEU B O 1
ATOM 5109 N N . ALA B 1 352 ? -9.672 28.507 46.423 1.00 95.89 344 ALA B N 1
ATOM 5110 C CA . ALA B 1 352 ? -8.813 27.350 46.587 1.00 92.68 344 ALA B CA 1
ATOM 5111 C C . ALA B 1 352 ? -9.183 26.292 45.558 1.00 88.30 344 ALA B C 1
ATOM 5112 O O . ALA B 1 352 ? -10.375 26.003 45.378 1.00 88.92 344 ALA B O 1
ATOM 5114 N N . PRO B 1 353 ? -8.213 25.697 44.867 1.00 85.37 345 PRO B N 1
ATOM 5115 C CA . PRO B 1 353 ? -8.545 24.690 43.854 1.00 78.84 345 PRO B CA 1
ATOM 5116 C C . PRO B 1 353 ? -9.179 23.459 44.479 1.00 74.94 345 PRO B C 1
ATOM 5117 O O . PRO B 1 353 ? -8.894 23.096 45.623 1.00 80.72 345 PRO B O 1
ATOM 5121 N N . ILE B 1 354 ? -10.058 22.813 43.706 1.00 68.80 346 ILE B N 1
ATOM 5122 C CA . ILE B 1 354 ? -10.751 21.627 44.199 1.00 68.44 346 ILE B CA 1
ATOM 5123 C C . ILE B 1 354 ? -9.791 20.467 44.426 1.00 69.44 346 ILE B C 1
ATOM 5124 O O . ILE B 1 354 ? -10.149 19.495 45.103 1.00 64.39 346 ILE B O 1
ATOM 5129 N N . ASP B 1 355 ? -8.575 20.544 43.877 1.00 68.63 347 ASP B N 1
ATOM 5130 C CA . ASP B 1 355 ? -7.552 19.544 44.163 1.00 65.89 347 ASP B CA 1
ATOM 5131 C C . ASP B 1 355 ? -7.226 19.473 45.649 1.00 69.63 347 ASP B C 1
ATOM 5132 O O . ASP B 1 355 ? -6.750 18.433 46.120 1.00 64.93 347 ASP B O 1
ATOM 5137 N N . VAL B 1 356 ? -7.465 20.556 46.394 1.00 72.07 348 VAL B N 1
ATOM 5138 C CA . VAL B 1 356 ? -7.299 20.519 47.844 1.00 74.88 348 VAL B CA 1
ATOM 5139 C C . VAL B 1 356 ? -8.238 19.489 48.457 1.00 76.03 348 VAL B C 1
ATOM 5140 O O . VAL B 1 356 ? -7.863 18.749 49.376 1.00 79.32 348 VAL B O 1
ATOM 5144 N N . LEU B 1 357 ? -9.472 19.415 47.951 1.00 74.48 349 LEU B N 1
ATOM 5145 C CA . LEU B 1 357 ? -10.431 18.448 48.473 1.00 71.97 349 LEU B CA 1
ATOM 5146 C C . LEU B 1 357 ? -10.053 17.021 48.097 1.00 73.16 349 LEU B C 1
ATOM 5147 O O . LEU B 1 357 ? -10.291 16.094 48.880 1.00 74.02 349 LEU B O 1
ATOM 5152 N N . ARG B 1 358 ? -9.470 16.823 46.911 1.00 71.40 350 ARG B N 1
ATOM 5153 C CA . ARG B 1 358 ? -8.982 15.497 46.545 1.00 65.33 350 ARG B CA 1
ATOM 5154 C C . ARG B 1 358 ? -7.860 15.055 47.475 1.00 62.27 350 ARG B C 1
ATOM 5155 O O . ARG B 1 358 ? -7.748 13.869 47.807 1.00 58.80 350 ARG B O 1
ATOM 5163 N N . ALA B 1 359 ? -7.024 15.999 47.913 1.00 65.90 351 ALA B N 1
ATOM 5164 C CA . ALA B 1 359 ? -5.955 15.666 48.847 1.00 67.64 351 ALA B CA 1
ATOM 5165 C C . ALA B 1 359 ? -6.505 15.264 50.209 1.00 80.60 351 ALA B C 1
ATOM 5166 O O . ALA B 1 359 ? -5.914 14.414 50.886 1.00 87.32 351 ALA B O 1
ATOM 5168 N N . GLN B 1 360 ? -7.626 15.858 50.626 1.00 79.47 352 GLN B N 1
ATOM 5169 C CA . GLN B 1 360 ? -8.221 15.496 51.910 1.00 80.43 352 GLN B CA 1
ATOM 5170 C C . GLN B 1 360 ? -8.767 14.074 51.884 1.00 81.67 352 GLN B C 1
ATOM 5171 O O . GLN B 1 360 ? -8.625 13.331 52.862 1.00 91.73 352 GLN B O 1
ATOM 5177 N N . VAL B 1 361 ? -9.397 13.680 50.775 1.00 76.35 353 VAL B N 1
ATOM 5178 C CA . VAL B 1 361 ? -9.892 12.312 50.647 1.00 76.22 353 VAL B CA 1
ATOM 5179 C C . VAL B 1 361 ? -8.732 11.325 50.653 1.00 74.88 353 VAL B C 1
ATOM 5180 O O . VAL B 1 361 ? -8.807 10.257 51.274 1.00 80.05 353 VAL B O 1
ATOM 5184 N N . ARG B 1 362 ? -7.637 11.668 49.970 1.00 66.22 354 ARG B N 1
ATOM 5185 C CA . ARG B 1 362 ? -6.470 10.795 49.937 1.00 72.87 354 ARG B CA 1
ATOM 5186 C C . ARG B 1 362 ? -5.737 10.751 51.271 1.00 79.11 354 ARG B C 1
ATOM 5187 O O . ARG B 1 362 ? -5.044 9.767 51.550 1.00 77.67 354 ARG B O 1
ATOM 5195 N N . ALA B 1 363 ? -5.871 11.790 52.100 1.00 82.97 355 ALA B N 1
ATOM 5196 C CA . ALA B 1 363 ? -5.193 11.796 53.392 1.00 82.63 355 ALA B CA 1
ATOM 5197 C C . ALA B 1 363 ? -5.786 10.766 54.345 1.00 86.28 355 ALA B C 1
ATOM 5198 O O . ALA B 1 363 ? -5.091 10.290 55.250 1.00 88.36 355 ALA B O 1
ATOM 5200 N N . GLY B 1 364 ? -7.053 10.411 54.161 1.00 84.15 356 GLY B N 1
ATOM 5201 C CA . GLY B 1 364 ? -7.698 9.417 54.999 1.00 85.11 356 GLY B CA 1
ATOM 5202 C C . GLY B 1 364 ? -7.739 8.041 54.365 1.00 86.26 356 GLY B C 1
ATOM 5203 O O . GLY B 1 364 ? -8.763 7.359 54.404 1.00 90.29 356 GLY B O 1
#

Foldseek 3Di:
DDDDLEAEAADALLVVLLVDAFQAFAEEEEEAQLLPVDDDWDAAPVRHTDPDDPDPRNHDPDPVRVLVVLLRSLLSVLGRHHLQHKYKYKYAPSHVVSNVVSCVVQAWAWPDKAKEFAPDDDADRPPPDHGRGIMIMTITHSHPPRDHFFFPCVVVVVVVPPQLPDRYHYDHAQDDPSQDAAPVRHGLFPDDGDLVVLLSVDVGGHDAAGEYEYQDQFLNSNPLSQQQARYGYHYYHHDPSSPVNNVVNNVPRDHDHSVPDDQDDQALLVLCVVVVDDFQFWWAFPVRPAIWGAHNRQWIDDDHDIDHLFVVVCVVVVHDTDDSQNTIWGQDPVGTDGNVVSSVVVSVVD/DDQEAEAADALLVVLQVDAFQAAAEEEEEDDLDDPCPLVVVLVVLLRNLLSVLRRHHQQHKYKYKDAPSCVVSNVVSCVVNAWAWPDKAKAFAQDFDDDPPPDDDGPGIIIMTMTHSHDPSPRFFFQFCQQCVVVVNHTDDRYHYDHAQDDPSQDADPVGHGQFPDDGDLVVLLVVCLTGHDAAGEYEYQDQQLNSNVLSCQQLRYGYHYYHHDVSSVVNNVVVSVPRDHDDPVPNDGDHDPVPQPDDQQLNCDVVPVDDFQFWKAFPVRPFIWTADNRQWIDRPPDIDHLWVVLCVVVVHPTGDSQNGIFGQDPVGTDGNVVSVVVVSVD

Radius of gyration: 28.17 Å; Cα contacts (8 Å, |Δi|>4): 1390; chains: 2; bounding box: 77×62×82 Å

Solvent-accessible surface area: 29994 Å² total; per-residue (Å²): 204,204,84,41,88,76,19,53,34,108,18,50,9,22,116,42,0,78,84,9,69,106,101,35,0,27,1,0,4,0,26,2,17,24,8,38,81,94,89,58,111,63,50,83,98,108,44,46,122,10,88,33,26,108,40,117,42,4,107,54,176,52,48,61,39,2,25,140,38,0,110,92,1,0,142,5,0,54,91,0,0,65,77,72,3,4,0,0,0,0,0,8,17,36,0,1,2,12,0,0,23,5,0,22,82,48,37,8,116,9,6,2,10,0,1,8,52,29,56,71,21,90,60,30,42,86,8,62,60,2,2,49,0,2,16,9,0,0,0,0,2,19,35,133,96,27,99,74,58,32,26,28,36,90,81,50,166,0,68,108,41,78,110,48,10,28,1,8,6,80,11,75,52,2,78,50,185,61,38,32,101,15,116,102,53,105,70,14,14,26,41,11,14,5,31,46,0,1,50,52,0,1,44,0,5,0,115,104,31,19,30,0,0,5,3,35,6,8,4,0,11,2,0,0,0,0,41,83,6,40,14,83,3,8,0,0,21,126,38,55,116,18,9,106,49,0,98,57,27,2,79,164,24,113,83,61,70,51,108,121,161,102,130,52,148,13,10,11,5,25,0,0,10,56,39,60,11,48,8,19,56,37,0,53,6,91,93,31,87,74,76,1,92,1,32,2,0,3,0,0,32,49,69,160,48,39,6,24,4,58,53,4,0,10,124,26,80,101,36,140,86,28,73,0,22,82,38,0,23,25,132,60,118,107,27,61,25,45,0,39,79,12,65,47,102,24,67,92,47,80,120,25,89,84,36,52,39,108,18,71,9,30,64,49,0,84,78,21,85,108,102,18,0,28,1,0,4,0,24,2,56,68,98,55,92,115,120,86,76,44,11,26,135,32,0,78,73,0,0,143,7,0,58,88,0,0,74,72,74,4,3,1,0,1,1,0,14,16,79,3,2,2,5,0,0,13,0,0,16,69,39,32,4,55,8,3,2,3,0,1,4,30,27,18,71,39,71,92,39,126,87,16,70,77,2,8,63,0,12,14,8,0,1,0,0,3,21,34,80,129,31,138,75,45,29,31,29,44,46,0,1,65,15,9,29,55,88,54,26,14,55,0,16,0,34,2,67,60,10,63,52,112,61,44,27,92,19,107,114,49,63,132,19,24,104,59,17,15,4,36,16,0,1,1,16,0,0,6,0,5,0,114,72,48,24,8,1,0,4,2,34,8,8,3,0,10,2,0,0,0,0,35,31,0,30,15,66,1,1,0,0,18,145,80,65,70,51,10,59,58,0,121,49,27,2,75,157,22,121,81,19,49,109,137,26,11,82,41,56,59,48,163,179,89,79,92,216,16,87,14,26,59,0,13,89,72,58,69,7,49,77,50,55,47,0,60,6,88,85,28,107,62,61,1,126,7,96,91,108,10,26,0,21,40,80,106,91,57,20,55,3,69,63,9,0,10,57,26,76,102,25,98,50,19,76,0,14,80,40,0,22,35,76,50,122,111,38,84,21,44,0,37,63,8,34,57,95,52,72,92,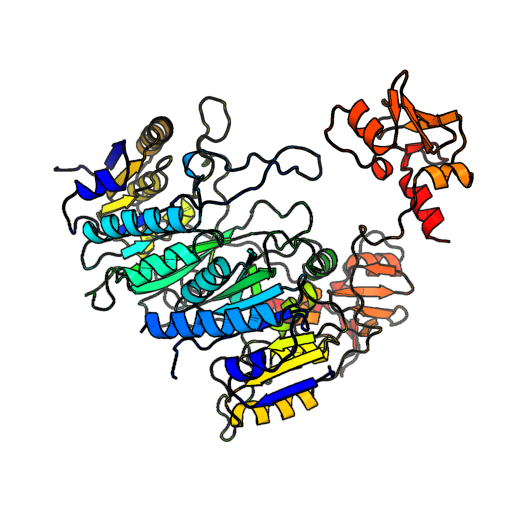103

Nearest PDB structures (foldseek):
  6pbd-assembly1_A  TM=1.003E+00  e=2.581E-77  Caulobacter vibrioides
  6pbd-assembly1_B  TM=6.837E-01  e=3.752E-60  Caulobacter vibrioides
  1g60-assembly1_B  TM=8.184E-01  e=4.381E-19  Moraxella bovis
  1g60-assembly1_A  TM=7.712E-01  e=5.226E-19  Moraxella bovis
  5hfj-assembly2_C  TM=8.723E-01  e=2.850E-17  Helicobacter pylori 26695

Secondary structure (DSSP, 8-state):
----SEEEEES-HHHHHHHSPSS-EEEEEE---------S--B-TTSPBP-----GGG--S-HHHHHHHHHHHHHHHHHHEEEEEEEEEEE-TTTHHHHHHHHHHTT-EEEEEEEEEESSPPPPSSSSS-B--EEEEEEEES-TT-S-----TTTTT-TT-TTTSBSEEEE--S-GGGS-B-TTSSBS-TTPPPHHHHHHHHHHH--TT-EEEESS-TTTHHHHHHHHTT-EEEEEES-HHHHHHHHHHHHTPPPP-TT--PPPP--HHHHHHTTSS-TT-EEE-SSSS-EEEE-TTS-EEETTEEE-HHHHHHHTTT-S---HHHH-EEE-SSSEEETHHHHHHHHHH-/--SEEEEES-HHHHHHHSPTT-EEEEEE---SSS---HHHHHHHHHHHHHHHHHHEEEEEEEEEEE-TTTHHHHHHHHHHTT-EEEEEEEEEESSPPP--S-SS-B--EEEEEEEES-SS-------HHHHHHHTTTS--BSEEEE--S-GGGS-B-GGG-BS-TTPPPHHHHHHHHHHH--TT-EEEESS-TTTHHHHHHHHTT-EEEEEES-HHHHHHHHHHHHT--PPPGGG---PPPGGGSPP--HHHHHHHTSS-TT-EEE-SSS--EEEE-TTS-EEETTEEE-HHHHHHHTTT-S---HHHH-EEE-SSSEEETHHHHHHHHH-

Organism: Caulobacter vibrioides (strain ATCC 19089 / CIP 103742 / CB 15) (NCBI:txid190650)

Sequence (681 aa):
MKFGPETIIHGDCIEQMNALPEKSVDLIFADPPYNLQLGGDLLRPDNSKVDAVDDHWDQFESFAAYDKFTREWLKAARRVLKDDGAIWVVIGSYHNIFRVGVAVQDLGFWILNDIVWRKSNPMPNFKGTRFANAHETLIWASKSQNAKRYTFNYDALKMANDEVQMRSDWTIPLCTGEERIKGADGQKAHPTQKPEALLYRRVILSTTKPGDVILDPFFGVGTTGAAAKRLGRKFIGIEREAEYLEHAKARIAKVVPIAPEDRAEPRVPFGTIVEAGLLSPGDTLYCSKGTHVAKVRPDGSITVGDLSGSIHKIGALVQSAPACNGWTYWHFKTDAGLAPIDVLRAQVRAGMFGPETIIHGDCIEQMNALPEKSVDLIFADPPYNLQLSFAAYDKFTREWLKAARRVLKDDGAIWVIGSYHNIFRVGVAVQDLGFWILNDIVWRKSNPMPNFKGTRFANAHETLIWASKSQNAKRYTFNYDALKMANDEVQMRSDWTIPLCTGEERIKGADGQKAHPTQKPEALLYRVILSTTKPGDVILDPFFGVGTTGAAAKRLGRKFIGIEREAEYLEHAKARIAKVVPIAPEDLDVMGSKRAEPRVPFGTIVEAGLLSPGDTLYCSKGTHVAKVRPDGSITVGDLSGSIHKIGALVQSAPACNGWTYWHFKTDAGLAPIDVLRAQVRAG

B-factor: mean 56.94, std 20.54, range [20.94, 128.01]

InterPro domains:
  IPR001091 Restriction/modification DNA-methyltransferase [PR00508] (24-38)
  IPR001091 Restriction/modification DNA-methyltransferase [PR00508] (73-93)
  IPR001091 Restriction/modification DNA-methyltransferase [PR00508] (189-206)
  IPR001091 Restriction/modification DNA-methyltransferase [PR00508] (208-226)
  IPR001091 Restriction/modification DNA-methyltransferase [PR00508] (231-251)
  IPR002052 DNA methylase, N-6 adenine-specific, conserved site [PS00092] (28-34)
  IPR002941 DNA methylase N-4/N-6 [PF01555] (25-247)
  IPR029063 S-adenosyl-L-methionine-dependent methyltransferase superfamily [G3DSA:3.40.50.150] (5-254)
  IPR029063 S-adenosyl-L-methionine-dependent methyltransferase superfamily [SSF53335] (7-255)
  IPR040843 Restriction enzyme adenine methylase associated [PF18755] (263-355)